Protein 4YIO (pdb70)

Nearest PDB structures (foldseek):
  4yio-assembly1_B  TM=9.994E-01  e=7.616E-36  Streptococcus thermophilus
  4yip-assembly2_C  TM=1.002E+00  e=1.877E-32  Streptococcus mutans
  6pro-assembly1_B  TM=9.774E-01  e=2.639E-27  Geobacillus stearothermophilus
  6bej-assembly1_A  TM=9.784E-01  e=2.098E-25  Xanthomonas citri
  4jyy-assembly1_A  TM=9.843E-01  e=1.105E-24  Clostridioides difficile 630

Sequence (403 aa):
AIILPDLPYAYDALEEPYIDAETMTLHHDKHHATYVANANAALLEKHPEIGEEDLEALLADVEKIPADIRQALINNGGGHLNHALFWELLSPEEKQEPTAEEVAAAINEAFGSFEAFQEVFTTSATTRFGSGWAWLVVNAEGKLEVVSTPNQDTPISDGKKKPILALDVWEHAYYLKYRNVRPNYIKAFFEIINWNKVAELYAEALEHAIILPDLPYAYDALEEPYIDAETMTLHHDKHHATYVANANAALEKHPEIGEDLEALLADVEKIPADIRQALINNGGGHLNHALFWELLSSPEKQEPTAEVAAAINEAFGSFEAFQEVFTTSATTTRFGSGWAWLVVNAEGKLEVVVSTPNQDTPISDGKKPILALDVWEHAYYLKKYRNVRPNYIKAFFEIINWNKVAELYAEALE

Foldseek 3Di:
DDDQDDQPDQLPLLPPLFHSVLSCCVRVPVLVVLRVLLVVLCVVPVVVPDPLLVCLQALVPPDPVCSVSCQQSVLSNVQVVVVSVFFASAFDDADVVVQVLCCVAQNGVVRVLVVQLVQLVPDPAWWKWFWWQAPVLHTDIHIDHRSHDCSNVRIFTLDMDGNHCSNPCVPQNPNVSSSSVSRNRTGPNVSSVVSSVVRVPD/DDDQDDQPDQLCLLPPLFHSVLSCCCRVPVLVVLRVLLVVLCVVPVVVPDPLLVCLLALVPDDPVCSVSCQQSVLSNVQVVLQSVFFASAFDDADDVVQVLCCVQQVHVVRVLVVQLVQLVPPPAWWKWFWWQAPVLHTDIHIDHRSHDCSNVRIFTLDMDGNHCSNPCVPQNPNSSSSSVSRVRTTPNVSSVVSSVVVND

Secondary structure (DSSP, 8-state):
----PPPSS-TTTTTTTS-HHHHHHIIIIIIHHHHHHHHHHHHT-GGG-S-HHHHHHSGGGS-GGGHHHHHHHHHHHHHHHHHHHTB-SS-----HHHHHHHHHHHSSHHHHHHHHHHHHHH--SSEEEEEEE-TTS-EEEEEEETT--GGGGT-EEEEEEE-SGGGTHHHHTT-HHHHHHHHHTSB-HHHHHHHHHHHH--/----PPPSS-TTTTTTTS-HHHHHHIIIIIIHHHHHHHHHHHHH-GGG-S-HHHHHHSGGGS-TTTHHHHHHHHHHHHHHHHHHHTB-SS-----HHHHHHHHHHHSSHHHHHHHHHHHHHH--SSEEEEEEE-TTS-EEEEEEETT--GGGGT-EEEEEEE-SGGGTHHHHTT-HHHHHHHHHHSB-HHHHHHHHHHHH-

Radius of gyration: 22.58 Å; Cα contacts (8 Å, |Δi|>4): 679; chains: 2; bounding box: 44×45×66 Å

Solvent-accessible surface area: 17482 Å² total; per-residue (Å²): 90,21,138,49,48,124,23,82,32,60,87,88,26,2,78,87,76,10,21,29,75,2,1,50,22,3,9,52,105,21,0,32,72,15,12,60,66,0,22,52,4,14,126,139,27,109,127,38,39,90,89,6,100,62,32,1,50,64,37,137,164,2,32,78,113,2,77,108,41,0,24,20,15,0,0,0,20,24,2,0,22,29,2,2,80,0,1,2,60,117,118,34,113,29,43,89,92,0,35,61,13,0,75,138,44,43,56,46,67,140,36,0,59,117,67,0,45,71,18,0,59,92,52,57,4,6,0,0,0,0,0,0,0,14,84,126,25,109,13,56,29,58,26,9,54,42,0,52,4,1,29,38,99,46,51,92,18,0,0,0,0,0,0,10,17,1,4,9,2,23,79,34,67,48,57,26,68,80,3,0,155,12,3,19,62,5,1,30,4,94,38,0,20,80,32,20,29,85,13,88,112,237,84,22,132,50,46,125,22,83,31,62,86,83,28,2,88,85,79,10,30,28,79,3,2,48,22,4,8,52,102,22,0,30,74,14,11,58,65,0,21,47,3,5,118,138,32,101,132,44,33,79,82,3,96,46,10,1,50,72,29,123,120,0,33,80,103,5,59,106,40,0,25,21,15,0,0,0,19,30,3,0,24,29,3,3,81,0,2,7,49,142,121,43,129,44,38,78,125,4,33,54,17,0,67,162,54,36,61,45,61,125,27,0,42,101,68,0,36,81,19,0,50,94,51,52,4,7,0,0,0,1,0,0,2,24,95,108,35,125,23,57,24,31,33,12,54,42,0,53,9,1,35,41,95,52,49,99,17,1,0,0,0,0,0,10,13,1,3,8,2,22,89,31,71,45,58,24,70,8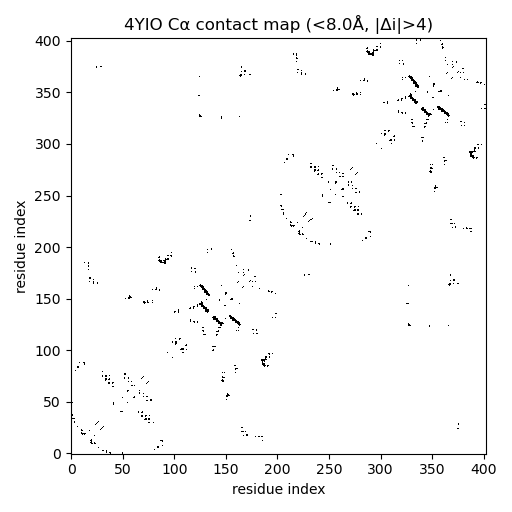1,2,0,139,10,2,15,69,6,2,29,6,99,36,0,25,99,13,29,61,106,10,94,186

InterPro domains:
  IPR001189 Manganese/iron superoxide dismutase [PIRSF000349] (9-219)
  IPR001189 Manganese/iron superoxide dismutase [PR01703] (25-36)
  IPR001189 Manganese/iron superoxide dismutase [PR01703] (46-59)
  IPR001189 Manganese/iron superoxide dismutase [PR01703] (91-104)
  IPR001189 Manganese/iron superoxide dismutase [PR01703] (143-151)
  IPR001189 Manganese/iron superoxide dismutase [PR01703] (180-192)
  IPR019831 Manganese/iron superoxide dismutase, N-terminal [PF00081] (24-108)
  IPR019832 Manganese/iron superoxide dismutase, C-terminal [PF02777] (114-214)
  IPR019833 Manganese/iron superoxide dismutase, binding site [PS00088] (182-189)
  IPR036314 Manganese/iron superoxide dismutase, C-terminal domain superfamily [G3DSA:3.55.40.20] (109-220)
  IPR036314 Manganese/iron superoxide dismutase, C-terminal domain superfamily [SSF54719] (110-219)
  IPR036324 Manganese/iron superoxide dismutase, N-terminal domain superfamily [G3DSA:1.10.287.990] (39-108)
  IPR036324 Manganese/iron superoxide dismutase, N-terminal domain superfamily [SSF46609] (17-109)

Organism: Streptococcus thermophilus (strain ATCC BAA-250 / LMG 18311) (NCBI:txid264199)

B-factor: mean 23.54, std 10.91, range [9.88, 88.5]

CATH classification: 1.10.287.990 (+1 more: 3.55.40.20)

Structure (mmCIF, N/CA/C/O backbone):
data_4YIO
#
_entry.id   4YIO
#
_cell.length_a   98.517
_cell.length_b   100.230
_cell.length_c   118.120
_cell.angle_alpha   90.00
_cell.angle_beta   90.00
_cell.angle_gamma   90.00
#
_symmetry.space_group_name_H-M   'C 2 2 21'
#
loop_
_entity.id
_entity.type
_entity.pdbx_description
1 polymer 'Superoxide dismutase'
2 non-polymer 'FE (III) ION'
3 non-polymer 'SULFATE ION'
4 non-polymer GLYCEROL
5 water water
#
loop_
_atom_site.group_PDB
_atom_site.id
_atom_site.type_symbol
_atom_site.label_atom_id
_atom_site.label_alt_id
_atom_site.label_comp_id
_atom_site.label_asym_id
_atom_site.label_entity_id
_atom_site.label_seq_id
_atom_site.pdbx_PDB_ins_code
_atom_site.Cartn_x
_atom_site.Cartn_y
_atom_site.Cartn_z
_atom_site.occupancy
_atom_site.B_iso_or_equiv
_atom_site.auth_seq_id
_atom_site.auth_comp_id
_atom_site.auth_asym_id
_atom_site.auth_atom_id
_atom_site.pdbx_PDB_model_num
ATOM 1 N N . ALA A 1 2 ? -4.493 30.205 -6.566 1.00 36.95 1 ALA A N 1
ATOM 2 C CA . ALA A 1 2 ? -5.176 30.146 -5.220 1.00 35.83 1 ALA A CA 1
ATOM 3 C C . ALA A 1 2 ? -6.577 29.637 -5.445 1.00 36.11 1 ALA A C 1
ATOM 4 O O . ALA A 1 2 ? -7.180 29.896 -6.477 1.00 35.14 1 ALA A O 1
ATOM 6 N N . ILE A 1 3 ? -7.088 28.967 -4.430 1.00 30.70 2 ILE A N 1
ATOM 7 C CA . ILE A 1 3 ? -8.476 28.453 -4.480 1.00 26.92 2 ILE A CA 1
ATOM 8 C C . ILE A 1 3 ? -9.301 29.676 -4.302 1.00 26.89 2 ILE A C 1
ATOM 9 O O . ILE A 1 3 ? -8.973 30.549 -3.440 1.00 28.14 2 ILE A O 1
ATOM 14 N N . ILE A 1 4 ? -10.349 29.780 -5.125 1.00 24.42 3 ILE A N 1
ATOM 15 C CA . ILE A 1 4 ? -11.261 30.870 -5.144 1.00 25.40 3 ILE A CA 1
ATOM 16 C C . ILE A 1 4 ? -12.664 30.396 -4.669 1.00 29.95 3 ILE A C 1
ATOM 17 O O . ILE A 1 4 ? -13.125 29.275 -5.053 1.00 28.43 3 ILE A O 1
ATOM 22 N N . LEU A 1 5 ? -13.314 31.249 -3.885 1.00 26.25 4 LEU A N 1
ATOM 23 C CA . LEU A 1 5 ? -14.657 30.925 -3.389 1.00 26.30 4 LEU A CA 1
ATOM 24 C C . LEU A 1 5 ? -15.631 31.112 -4.526 1.00 24.10 4 LEU A C 1
ATOM 25 O O . LEU A 1 5 ? -15.889 32.271 -4.959 1.00 26.42 4 LEU A O 1
ATOM 30 N N . PRO A 1 6 ? -16.233 30.025 -5.011 1.00 24.11 5 PRO A N 1
ATOM 31 C CA . PRO A 1 6 ? -17.162 30.221 -6.066 1.00 22.53 5 PRO A CA 1
ATOM 32 C C . PRO A 1 6 ? -18.459 30.879 -5.622 1.00 22.24 5 PRO A C 1
ATOM 33 O O . PRO A 1 6 ? -18.988 30.591 -4.539 1.00 22.02 5 PRO A O 1
ATOM 37 N N . ASP A 1 7 ? -19.044 31.758 -6.431 1.00 22.41 6 ASP A N 1
ATOM 38 C CA . ASP A 1 7 ? -20.362 32.255 -6.116 1.00 20.84 6 ASP A CA 1
ATOM 39 C C . ASP A 1 7 ? -21.422 31.142 -6.190 1.00 22.23 6 ASP A C 1
ATOM 40 O O . ASP A 1 7 ? -21.273 30.151 -6.923 1.00 23.82 6 ASP A O 1
ATOM 45 N N . LEU A 1 8 ? -22.471 31.309 -5.411 1.00 21.23 7 LEU A N 1
ATOM 46 C CA . LEU A 1 8 ? -23.667 30.418 -5.559 1.00 21.33 7 LEU A CA 1
ATOM 47 C C . LEU A 1 8 ? -24.179 30.592 -7.016 1.00 22.00 7 LEU A C 1
ATOM 48 O O . LEU A 1 8 ? -24.041 31.722 -7.608 1.00 25.08 7 LEU A O 1
ATOM 53 N N . PRO A 1 9 ? -24.794 29.559 -7.559 1.00 20.59 8 PRO A N 1
ATOM 54 C CA . PRO A 1 9 ? -25.353 29.600 -8.921 1.00 23.65 8 PRO A CA 1
ATOM 55 C C . PRO A 1 9 ? -26.715 30.300 -8.924 1.00 22.04 8 PRO A C 1
ATOM 56 O O . PRO A 1 9 ? -27.345 30.325 -9.989 1.00 25.98 8 PRO A O 1
ATOM 60 N N . TYR A 1 10 ? -27.215 30.882 -7.833 1.00 20.28 9 TYR A N 1
ATOM 61 C CA . TYR A 1 10 ? -28.567 31.275 -7.661 1.00 19.55 9 TYR A CA 1
ATOM 62 C C . TYR A 1 10 ? -28.512 32.306 -6.517 1.00 19.11 9 TYR A C 1
ATOM 63 O O . TYR A 1 10 ? -27.526 32.471 -5.780 1.00 20.07 9 TYR A O 1
ATOM 72 N N . ALA A 1 11 ? -29.613 33.028 -6.362 1.00 22.68 10 ALA A N 1
ATOM 73 C CA . ALA A 1 11 ? -29.737 33.979 -5.274 1.00 22.77 10 ALA A CA 1
ATOM 74 C C . ALA A 1 11 ? -29.720 33.270 -3.909 1.00 22.54 10 ALA A C 1
ATOM 75 O O . ALA A 1 11 ? -30.180 32.148 -3.831 1.00 22.06 10 ALA A O 1
ATOM 77 N N . TYR A 1 12 ? -29.325 34.012 -2.885 1.00 23.52 11 TYR A N 1
ATOM 78 C CA . TYR A 1 12 ? -29.288 33.474 -1.510 1.00 21.72 11 TYR A CA 1
ATOM 79 C C . TYR A 1 12 ? -30.638 32.943 -1.077 1.00 21.82 11 TYR A C 1
ATOM 80 O O . TYR A 1 12 ? -30.720 32.014 -0.284 1.00 19.44 11 TYR A O 1
ATOM 89 N N . ASP A 1 13 ? -31.791 33.500 -1.562 1.00 20.60 12 ASP A N 1
ATOM 90 C CA . ASP A 1 13 ? -33.075 33.080 -1.216 1.00 20.14 12 ASP A CA 1
ATOM 91 C C . ASP A 1 13 ? -33.748 32.165 -2.191 1.00 18.38 12 ASP A C 1
ATOM 92 O O . ASP A 1 13 ? -34.898 31.797 -2.036 1.00 20.77 12 ASP A O 1
ATOM 97 N N . ALA A 1 14 ? -32.984 31.629 -3.145 1.00 20.69 13 ALA A N 1
ATOM 98 C CA . ALA A 1 14 ? -33.559 30.822 -4.232 1.00 20.13 13 ALA A CA 1
ATOM 99 C C . ALA A 1 14 ? -34.060 29.446 -3.844 1.00 20.82 13 ALA A C 1
ATOM 100 O O . ALA A 1 14 ? -34.876 28.850 -4.554 1.00 22.83 13 ALA A O 1
ATOM 102 N N . LEU A 1 15 ? -33.598 28.921 -2.649 1.00 18.81 14 LEU A N 1
ATOM 103 C CA . LEU A 1 15 ? -34.009 27.652 -2.179 1.00 18.30 14 LEU A CA 1
ATOM 104 C C . LEU A 1 15 ? -35.036 27.682 -1.103 1.00 18.12 14 LEU A C 1
ATOM 105 O O . LEU A 1 15 ? -35.469 26.676 -0.515 1.00 17.80 14 LEU A O 1
ATOM 110 N N . GLU A 1 16 ? -35.536 28.887 -0.792 1.00 20.77 15 GLU A N 1
ATOM 111 C CA A GLU A 1 16 ? -36.678 28.958 0.101 0.50 19.59 15 GLU A CA 1
ATOM 112 C CA B GLU A 1 16 ? -36.655 28.951 0.128 0.50 20.06 15 GLU A CA 1
ATOM 113 C C . GLU A 1 16 ? -37.904 28.273 -0.517 1.00 20.20 15 GLU A C 1
ATOM 114 O O . GLU A 1 16 ? -38.091 28.379 -1.764 1.00 24.34 15 GLU A O 1
ATOM 125 N N . PRO A 1 17 ? -38.718 27.613 0.267 1.00 18.91 16 PRO A N 1
ATOM 126 C CA . PRO A 1 17 ? -38.680 27.665 1.729 1.00 20.24 16 PRO A CA 1
ATOM 127 C C . PRO A 1 17 ? -37.865 26.578 2.412 1.00 19.70 16 PRO A C 1
ATOM 128 O O . PRO A 1 17 ? -37.890 26.429 3.603 1.00 22.51 16 PRO A O 1
ATOM 132 N N . TYR A 1 18 ? -37.157 25.826 1.574 1.00 18.89 17 TYR A N 1
ATOM 133 C CA . TYR A 1 18 ? -36.546 24.533 2.037 1.00 17.84 17 TYR A CA 1
ATOM 134 C C . TYR A 1 18 ? -35.210 24.827 2.740 1.00 16.37 17 TYR A C 1
ATOM 135 O O . TYR A 1 18 ? -34.925 24.114 3.748 1.00 16.86 17 TYR A O 1
ATOM 144 N N . ILE A 1 19 ? -34.447 25.739 2.243 1.00 17.22 18 ILE A N 1
ATOM 145 C CA . ILE A 1 19 ? -33.302 26.269 3.011 1.00 17.48 18 ILE A CA 1
ATOM 146 C C . ILE A 1 19 ? -33.476 27.802 3.063 1.00 19.45 18 ILE A C 1
ATOM 147 O O . ILE A 1 19 ? -33.582 28.434 2.024 1.00 19.16 18 ILE A O 1
ATOM 152 N N . ASP A 1 20 ? -33.386 28.334 4.292 1.00 19.42 19 ASP A N 1
ATOM 153 C CA . ASP A 1 20 ? -33.447 29.815 4.457 1.00 18.28 19 ASP A CA 1
ATOM 154 C C . ASP A 1 20 ? -32.310 30.555 3.904 1.00 19.39 19 ASP A C 1
ATOM 155 O O . ASP A 1 20 ? -31.150 30.130 3.890 1.00 18.64 19 ASP A O 1
ATOM 160 N N . ALA A 1 21 ? -32.560 31.816 3.441 1.00 17.36 20 ALA A N 1
ATOM 161 C CA . ALA A 1 21 ? -31.533 32.688 3.008 1.00 18.87 20 ALA A CA 1
ATOM 162 C C . ALA A 1 21 ? -30.429 33.029 3.988 1.00 16.61 20 ALA A C 1
ATOM 163 O O . ALA A 1 21 ? -29.255 33.210 3.555 1.00 20.08 20 ALA A O 1
ATOM 165 N N . GLU A 1 22 ? -30.779 33.102 5.284 1.00 20.04 21 GLU A N 1
ATOM 166 C CA . GLU A 1 22 ? -29.801 33.468 6.269 1.00 19.83 21 GLU A CA 1
ATOM 167 C C . GLU A 1 22 ? -28.743 32.334 6.307 1.00 18.91 21 GLU A C 1
ATOM 168 O O . GLU A 1 22 ? -27.525 32.587 6.355 1.00 17.99 21 GLU A O 1
ATOM 174 N N . THR A 1 23 ? -29.248 31.111 6.324 1.00 19.74 22 THR A N 1
ATOM 175 C CA . THR A 1 23 ? -28.339 29.926 6.288 1.00 17.45 22 THR A CA 1
ATOM 176 C C . THR A 1 23 ? -27.573 29.871 5.006 1.00 17.05 22 THR A C 1
ATOM 177 O O . THR A 1 23 ? -26.335 29.706 5.035 1.00 15.85 22 THR A O 1
ATOM 181 N N . MET A 1 24 ? -28.177 30.093 3.826 1.00 15.64 23 MET A N 1
ATOM 182 C CA . MET A 1 24 ? -27.337 30.159 2.638 1.00 17.33 23 MET A CA 1
ATOM 183 C C . MET A 1 24 ? -26.199 31.168 2.697 1.00 15.68 23 MET A C 1
ATOM 184 O O . MET A 1 24 ? -25.055 30.984 2.221 1.00 18.37 23 MET A O 1
ATOM 189 N N . THR A 1 25 ? -26.551 32.292 3.291 1.00 17.63 24 THR A N 1
ATOM 190 C CA . THR A 1 25 ? -25.600 33.400 3.454 1.00 16.84 24 THR A CA 1
ATOM 191 C C . THR A 1 25 ? -24.421 33.053 4.362 1.00 15.09 24 THR A C 1
ATOM 192 O O . THR A 1 25 ? -23.211 33.224 3.997 1.00 18.23 24 THR A O 1
ATOM 196 N N . LEU A 1 26 ? -24.755 32.619 5.583 1.00 17.27 25 LEU A N 1
ATOM 197 C CA . LEU A 1 26 ? -23.674 32.168 6.494 1.00 17.92 25 LEU A CA 1
ATOM 198 C C . LEU A 1 26 ? -22.866 31.005 5.965 1.00 16.60 25 LEU A C 1
ATOM 199 O O . LEU A 1 26 ? -21.602 30.958 6.019 1.00 16.56 25 LEU A O 1
ATOM 204 N N . HIS A 1 27 ? -23.617 30.065 5.386 1.00 17.01 26 HIS A N 1
ATOM 205 C CA . HIS A 1 27 ? -23.017 28.834 4.932 1.00 17.27 26 HIS A CA 1
ATOM 206 C C . HIS A 1 27 ? -21.960 29.071 3.899 1.00 15.41 26 HIS A C 1
ATOM 207 O O . HIS A 1 27 ? -20.899 28.487 3.897 1.00 17.04 26 HIS A O 1
ATOM 214 N N . HIS A 1 28 ? -22.304 29.910 2.878 1.00 15.67 27 HIS A N 1
ATOM 215 C CA . HIS A 1 28 ? -21.410 30.281 1.819 1.00 15.01 27 HIS A CA 1
ATOM 216 C C . HIS A 1 28 ? -20.358 31.336 2.228 1.00 15.94 27 HIS A C 1
ATOM 217 O O . HIS A 1 28 ? -19.187 31.109 2.008 1.00 18.93 27 HIS A O 1
ATOM 224 N N . ASP A 1 29 ? -20.824 32.417 2.765 1.00 18.54 28 ASP A N 1
ATOM 225 C CA . ASP A 1 29 ? -20.010 33.560 2.914 1.00 17.45 28 ASP A CA 1
ATOM 226 C C . ASP A 1 29 ? -19.129 33.440 4.158 1.00 21.98 28 ASP A C 1
ATOM 227 O O . ASP A 1 29 ? -18.105 34.111 4.178 1.00 21.98 28 ASP A O 1
ATOM 232 N N . LYS A 1 30 ? -19.484 32.633 5.178 1.00 20.04 29 LYS A N 1
ATOM 233 C CA . LYS A 1 30 ? -18.610 32.464 6.339 1.00 21.46 29 LYS A CA 1
ATOM 234 C C . LYS A 1 30 ? -17.948 31.070 6.375 1.00 19.75 29 LYS A C 1
ATOM 235 O O . LYS A 1 30 ? -16.720 30.936 6.331 1.00 21.98 29 LYS A O 1
ATOM 241 N N . HIS A 1 31 ? -18.799 30.015 6.315 1.00 18.17 30 HIS A N 1
ATOM 242 C CA . HIS A 1 31 ? -18.248 28.670 6.523 1.00 17.74 30 HIS A CA 1
ATOM 243 C C . HIS A 1 31 ? -17.338 28.323 5.365 1.00 17.56 30 HIS A C 1
ATOM 244 O O . HIS A 1 31 ? -16.164 27.864 5.483 1.00 17.45 30 HIS A O 1
ATOM 251 N N . HIS A 1 32 ? -17.934 28.376 4.153 1.00 18.24 31 HIS A N 1
ATOM 252 C CA . HIS A 1 32 ? -17.179 28.005 2.962 1.00 18.16 31 HIS A CA 1
ATOM 253 C C . HIS A 1 32 ? -15.949 28.914 2.723 1.00 16.92 31 HIS A C 1
ATOM 254 O O . HIS A 1 32 ? -14.850 28.439 2.539 1.00 18.18 31 HIS A O 1
ATOM 261 N N . ALA A 1 33 ? -16.144 30.213 2.920 1.00 18.78 32 ALA A N 1
ATOM 262 C CA . ALA A 1 33 ? -15.005 31.155 2.840 1.00 20.37 32 ALA A CA 1
ATOM 263 C C . ALA A 1 33 ? -13.844 30.793 3.790 1.00 19.55 32 ALA A C 1
ATOM 264 O O . ALA A 1 33 ? -12.652 30.820 3.386 1.00 20.92 32 ALA A O 1
ATOM 266 N N . THR A 1 34 ? -14.180 30.321 4.993 1.00 20.33 33 THR A N 1
ATOM 267 C CA . THR A 1 34 ? -13.157 29.912 5.945 1.00 20.93 33 THR A CA 1
ATOM 268 C C . THR A 1 34 ? -12.395 28.760 5.429 1.00 22.97 33 THR A C 1
ATOM 269 O O . THR A 1 34 ? -11.134 28.682 5.485 1.00 21.91 33 THR A O 1
ATOM 273 N N . TYR A 1 35 ? -13.137 27.713 4.924 1.00 18.83 34 TYR A N 1
ATOM 274 C CA . TYR A 1 35 ? -12.456 26.611 4.357 1.00 20.35 34 TYR A CA 1
ATOM 275 C C . TYR A 1 35 ? -11.486 27.005 3.238 1.00 17.91 34 TYR A C 1
ATOM 276 O O . TYR A 1 35 ? -10.368 26.436 3.159 1.00 21.54 34 TYR A O 1
ATOM 285 N N . VAL A 1 36 ? -11.896 27.887 2.371 1.00 20.41 35 VAL A N 1
ATOM 286 C CA . VAL A 1 36 ? -11.084 28.328 1.270 1.00 20.58 35 VAL A CA 1
ATOM 287 C C . VAL A 1 36 ? -9.765 29.002 1.798 1.00 23.06 35 VAL A C 1
ATOM 288 O O . VAL A 1 36 ? -8.695 28.728 1.297 1.00 25.18 35 VAL A O 1
ATOM 292 N N . ALA A 1 37 ? -9.934 29.914 2.734 1.00 23.50 36 ALA A N 1
ATOM 293 C CA . ALA A 1 37 ? -8.743 30.606 3.394 1.00 22.58 36 ALA A CA 1
ATOM 294 C C . ALA A 1 37 ? -7.757 29.660 3.965 1.00 24.00 36 ALA A C 1
ATOM 295 O O . ALA A 1 37 ? -6.522 29.723 3.738 1.00 26.74 36 ALA A O 1
ATOM 297 N N . ASN A 1 38 ? -8.256 28.738 4.741 1.00 20.92 37 ASN A N 1
ATOM 298 C CA . ASN A 1 38 ? -7.431 27.739 5.362 1.00 25.23 37 ASN A CA 1
ATOM 299 C C . ASN A 1 38 ? -6.830 26.784 4.423 1.00 26.52 37 ASN A C 1
ATOM 300 O O . ASN A 1 38 ? -5.737 26.339 4.645 1.00 27.00 37 ASN A O 1
ATOM 305 N N . ALA A 1 39 ? -7.514 26.501 3.307 1.00 24.28 38 ALA A N 1
ATOM 306 C CA . ALA A 1 39 ? -6.949 25.657 2.309 1.00 24.55 38 ALA A CA 1
ATOM 307 C C . ALA A 1 39 ? -5.822 26.371 1.562 1.00 25.14 38 ALA A C 1
ATOM 308 O O . ALA A 1 39 ? -4.758 25.765 1.340 1.00 28.01 38 ALA A O 1
ATOM 310 N N . ASN A 1 40 ? -6.010 27.617 1.268 1.00 25.46 39 ASN A N 1
ATOM 311 C CA . ASN A 1 40 ? -4.978 28.418 0.680 1.00 26.49 39 ASN A CA 1
ATOM 312 C C . ASN A 1 40 ? -3.755 28.571 1.590 1.00 31.29 39 ASN A C 1
ATOM 313 O O . ASN A 1 40 ? -2.635 28.477 1.087 1.00 30.87 39 ASN A O 1
ATOM 318 N N . ALA A 1 41 ? -3.962 28.608 2.904 1.00 28.04 40 ALA A N 1
ATOM 319 C CA . ALA A 1 41 ? -2.784 28.748 3.824 1.00 28.31 40 ALA A CA 1
ATOM 320 C C . ALA A 1 41 ? -1.958 27.523 3.818 1.00 34.58 40 ALA A C 1
ATOM 321 O O . ALA A 1 41 ? -0.705 27.593 3.882 1.00 32.06 40 ALA A O 1
ATOM 323 N N . ALA A 1 42 ? -2.603 26.372 3.711 1.00 27.81 41 ALA A N 1
ATOM 324 C CA . ALA A 1 42 ? -1.896 25.131 3.666 1.00 28.77 41 ALA A CA 1
ATOM 325 C C . ALA A 1 42 ? -1.127 25.045 2.355 1.00 33.15 41 ALA A C 1
ATOM 326 O O . ALA A 1 42 ? 0.047 24.728 2.339 1.00 30.89 41 ALA A O 1
ATOM 328 N N . LEU A 1 43 ? -1.823 25.270 1.244 1.00 30.06 42 LEU A N 1
ATOM 329 C CA A LEU A 1 43 ? -1.231 25.070 -0.055 0.50 27.54 42 LEU A CA 1
ATOM 330 C CA B LEU A 1 43 ? -1.262 25.107 -0.086 0.50 31.29 42 LEU A CA 1
ATOM 331 C C . LEU A 1 43 ? -0.011 26.014 -0.248 1.00 33.78 42 LEU A C 1
ATOM 332 O O . LEU A 1 43 ? 0.956 25.658 -0.915 1.00 38.81 42 LEU A O 1
ATOM 341 N N . GLU A 1 44 ? -0.076 27.183 0.329 1.00 32.31 43 GLU A N 1
ATOM 342 C CA . GLU A 1 44 ? 1.040 28.149 0.158 1.00 38.00 43 GLU A CA 1
ATOM 343 C C . GLU A 1 44 ? 2.357 27.667 0.764 1.00 37.34 43 GLU A C 1
ATOM 344 O O . GLU A 1 44 ? 3.460 28.147 0.343 1.00 35.19 43 GLU A O 1
ATOM 350 N N . LYS A 1 45 ? 2.267 26.740 1.700 1.00 32.84 44 LYS A N 1
ATOM 351 C CA . LYS A 1 45 ? 3.462 26.133 2.297 1.00 36.00 44 LYS A CA 1
ATOM 352 C C . LYS A 1 45 ? 4.110 25.149 1.360 1.00 37.74 44 LYS A C 1
ATOM 353 O O . LYS A 1 45 ? 5.277 24.732 1.547 1.00 34.94 44 LYS A O 1
ATOM 359 N N . HIS A 1 46 ? 3.327 24.679 0.393 1.00 32.89 45 HIS A N 1
ATOM 360 C CA . HIS A 1 46 ? 3.770 23.646 -0.498 1.00 31.94 45 HIS A CA 1
ATOM 361 C C . HIS A 1 46 ? 3.358 23.966 -1.886 1.00 35.52 45 HIS A C 1
ATOM 362 O O . HIS A 1 46 ? 2.627 23.244 -2.528 1.00 34.86 45 HIS A O 1
ATOM 369 N N . PRO A 1 47 ? 3.885 25.036 -2.426 1.00 40.32 46 PRO A N 1
ATOM 370 C CA . PRO A 1 47 ? 3.610 25.334 -3.846 1.00 39.50 46 PRO A CA 1
ATOM 371 C C . PRO A 1 47 ? 3.910 24.169 -4.800 1.00 41.05 46 PRO A C 1
ATOM 372 O O . PRO A 1 47 ? 3.250 24.074 -5.864 1.00 43.03 46 PRO A O 1
ATOM 376 N N . GLU A 1 48 ? 4.801 23.252 -4.392 1.00 36.04 47 GLU A N 1
ATOM 377 C CA . GLU A 1 48 ? 5.271 22.185 -5.270 1.00 36.42 47 GLU A CA 1
ATOM 378 C C . GLU A 1 48 ? 4.153 21.222 -5.594 1.00 37.49 47 GLU A C 1
ATOM 379 O O . GLU A 1 48 ? 4.229 20.545 -6.639 1.00 31.05 47 GLU A O 1
ATOM 385 N N . ILE A 1 49 ? 3.129 21.194 -4.741 1.00 34.10 48 ILE A N 1
ATOM 386 C CA . ILE A 1 49 ? 2.048 20.227 -4.922 1.00 36.05 48 ILE A CA 1
ATOM 387 C C . ILE A 1 49 ? 0.912 20.702 -5.789 1.00 35.03 48 ILE A C 1
ATOM 388 O O . ILE A 1 49 ? 0.079 19.894 -6.203 1.00 33.00 48 ILE A O 1
ATOM 393 N N . GLY A 1 50 ? 0.842 21.973 -6.106 1.00 32.81 49 GLY A N 1
ATOM 394 C CA . GLY A 1 50 ? -0.185 22.430 -6.990 1.00 33.25 49 GLY A CA 1
ATOM 395 C C . GLY A 1 50 ? -1.532 22.616 -6.224 1.00 33.48 49 GLY A C 1
ATOM 396 O O . GLY A 1 50 ? -1.552 22.601 -4.989 1.00 28.17 49 GLY A O 1
ATOM 397 N N . GLU A 1 51 ? -2.600 22.850 -6.964 1.00 32.04 50 GLU A N 1
ATOM 398 C CA A GLU A 1 51 ? -3.872 23.211 -6.319 0.50 34.23 50 GLU A CA 1
ATOM 399 C CA B GLU A 1 51 ? -3.865 23.249 -6.353 0.50 32.22 50 GLU A CA 1
ATOM 400 C C . GLU A 1 51 ? -5.060 22.427 -6.862 1.00 33.01 50 GLU A C 1
ATOM 401 O O . GLU A 1 51 ? -6.173 22.894 -6.754 1.00 30.47 50 GLU A O 1
ATOM 412 N N . ASP A 1 52 ? -4.783 21.201 -7.329 1.00 27.64 51 ASP A N 1
ATOM 413 C CA . ASP A 1 52 ? -5.795 20.276 -7.825 1.00 29.63 51 ASP A CA 1
ATOM 414 C C . ASP A 1 52 ? -6.288 19.388 -6.674 1.00 22.29 51 ASP A C 1
ATOM 415 O O . ASP A 1 52 ? -5.820 18.265 -6.373 1.00 24.83 51 ASP A O 1
ATOM 420 N N . LEU A 1 53 ? -7.180 19.982 -5.905 1.00 27.77 52 LEU A N 1
ATOM 421 C CA . LEU A 1 53 ? -7.629 19.347 -4.678 1.00 25.66 52 LEU A CA 1
ATOM 422 C C . LEU A 1 53 ? -8.325 18.021 -4.859 1.00 22.46 52 LEU A C 1
ATOM 423 O O . LEU A 1 53 ? -8.154 17.120 -4.048 1.00 23.09 52 LEU A O 1
ATOM 428 N N . GLU A 1 54 ? -9.082 17.876 -5.955 1.00 24.51 53 GLU A N 1
ATOM 429 C CA . GLU A 1 54 ? -9.604 16.527 -6.249 1.00 26.33 53 GLU A CA 1
ATOM 430 C C . GLU A 1 54 ? -8.561 15.472 -6.369 1.00 25.30 53 GLU A C 1
ATOM 431 O O . GLU A 1 54 ? -8.678 14.395 -5.813 1.00 28.91 53 GLU A O 1
ATOM 437 N N . ALA A 1 55 ? -7.485 15.813 -7.076 1.00 22.19 54 ALA A N 1
ATOM 438 C CA . ALA A 1 55 ? -6.392 14.887 -7.237 1.00 24.90 54 ALA A CA 1
ATOM 439 C C . ALA A 1 55 ? -5.596 14.694 -5.970 1.00 19.77 54 ALA A C 1
ATOM 440 O O . ALA A 1 55 ? -5.297 13.588 -5.595 1.00 25.72 54 ALA A O 1
ATOM 442 N N . LEU A 1 56 ? -5.329 15.803 -5.247 1.00 23.39 55 LEU A N 1
ATOM 443 C CA . LEU A 1 56 ? -4.610 15.710 -3.959 1.00 23.12 55 LEU A CA 1
ATOM 444 C C . LEU A 1 56 ? -5.311 14.919 -2.908 1.00 24.11 55 LEU A C 1
ATOM 445 O O . LEU A 1 56 ? -4.725 14.122 -2.181 1.00 25.26 55 LEU A O 1
ATOM 450 N N . LEU A 1 57 ? -6.668 15.011 -2.877 1.00 21.56 56 LEU A N 1
ATOM 451 C CA . LEU A 1 57 ? -7.401 14.293 -1.843 1.00 21.67 56 LEU A CA 1
ATOM 452 C C . LEU A 1 57 ? -7.676 12.857 -2.164 1.00 22.04 56 LEU A C 1
ATOM 453 O O . LEU A 1 57 ? -8.023 12.097 -1.299 1.00 21.69 56 LEU A O 1
ATOM 458 N N . ALA A 1 58 ? -7.325 12.430 -3.397 1.00 23.96 57 ALA A N 1
ATOM 459 C CA . ALA A 1 58 ? -7.527 11.046 -3.715 1.00 23.21 57 ALA A CA 1
ATOM 460 C C . ALA A 1 58 ? -6.636 10.131 -2.989 1.00 27.32 57 ALA A C 1
ATOM 461 O O . ALA A 1 58 ? -7.051 9.057 -2.601 1.00 26.91 57 ALA A O 1
ATOM 463 N N . ASP A 1 59 ? -5.415 10.613 -2.676 1.00 29.36 58 ASP A N 1
ATOM 464 C CA . ASP A 1 59 ? -4.498 9.803 -1.838 1.00 30.48 58 ASP A CA 1
ATOM 465 C C . ASP A 1 59 ? -3.878 10.720 -0.788 1.00 26.98 58 ASP A C 1
ATOM 466 O O . ASP A 1 59 ? -2.922 11.453 -1.064 1.00 33.56 58 ASP A O 1
ATOM 471 N N . VAL A 1 60 ? -4.538 10.779 0.356 1.00 26.84 59 VAL A N 1
ATOM 472 C CA . VAL A 1 60 ? -4.197 11.742 1.392 1.00 26.87 59 VAL A CA 1
ATOM 473 C C . VAL A 1 60 ? -2.783 11.474 1.943 1.00 28.04 59 VAL A C 1
ATOM 474 O O . VAL A 1 60 ? -2.172 12.399 2.448 1.00 28.41 59 VAL A O 1
ATOM 478 N N . GLU A 1 61 ? -2.356 10.217 1.887 1.00 33.04 60 GLU A N 1
ATOM 479 C CA . GLU A 1 61 ? -1.005 9.899 2.451 1.00 34.60 60 GLU A CA 1
ATOM 480 C C . GLU A 1 61 ? 0.100 10.566 1.692 1.00 36.07 60 GLU A C 1
ATOM 481 O O . GLU A 1 61 ? 1.210 10.736 2.246 1.00 40.36 60 GLU A O 1
ATOM 487 N N . LYS A 1 62 ? -0.173 10.925 0.438 1.00 33.61 61 LYS A N 1
ATOM 488 C CA . LYS A 1 62 ? 0.749 11.587 -0.428 1.00 36.56 61 LYS A CA 1
ATOM 489 C C . LYS A 1 62 ? 0.775 13.074 -0.170 1.00 36.28 61 LYS A C 1
ATOM 490 O O . LYS A 1 62 ? 1.563 13.809 -0.772 1.00 36.13 61 LYS A O 1
ATOM 496 N N . ILE A 1 63 ? -0.133 13.568 0.678 1.00 34.77 62 ILE A N 1
ATOM 497 C CA . ILE A 1 63 ? -0.119 15.012 0.965 1.00 29.73 62 ILE A CA 1
ATOM 498 C C . ILE A 1 63 ? 1.023 15.163 2.011 1.00 28.31 62 ILE A C 1
AT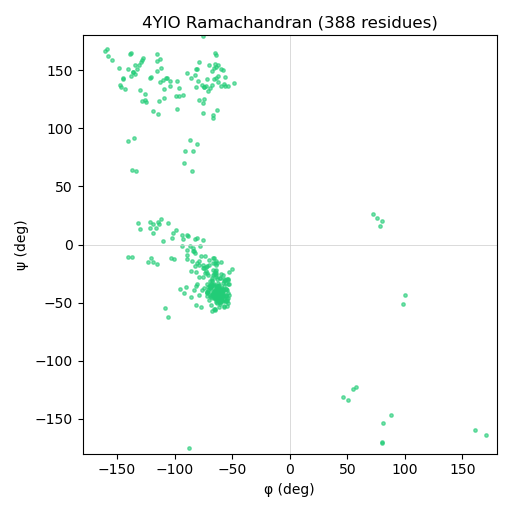OM 499 O O . ILE A 1 63 ? 1.107 14.348 2.928 1.00 31.55 62 ILE A O 1
ATOM 504 N N . PRO A 1 64 ? 1.801 16.236 1.887 1.00 29.86 63 PRO A N 1
ATOM 505 C CA . PRO A 1 64 ? 2.901 16.342 2.879 1.00 34.28 63 PRO A CA 1
ATOM 506 C C . PRO A 1 64 ? 2.397 16.390 4.321 1.00 36.83 63 PRO A C 1
ATOM 507 O O . PRO A 1 64 ? 1.410 17.074 4.635 1.00 33.11 63 PRO A O 1
ATOM 511 N N . ALA A 1 65 ? 3.049 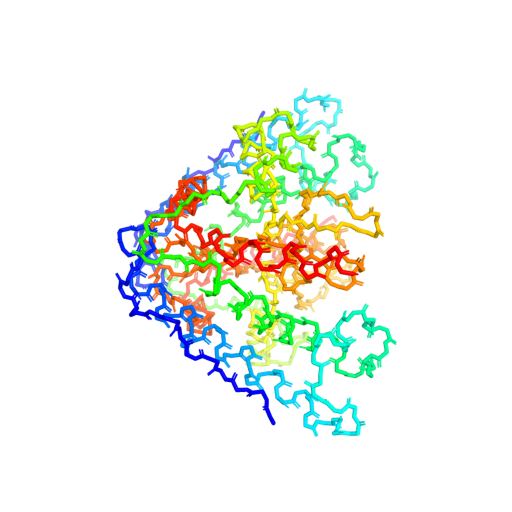15.647 5.199 1.00 34.07 64 ALA A N 1
ATOM 512 C CA . ALA A 1 65 ? 2.575 15.440 6.568 1.00 32.32 64 ALA A CA 1
ATOM 513 C C . ALA A 1 65 ? 2.270 16.731 7.345 1.00 32.56 64 ALA A C 1
ATOM 514 O O . ALA A 1 65 ? 1.362 16.756 8.128 1.00 38.20 64 ALA A O 1
ATOM 516 N N . ASP A 1 66 ? 3.018 17.816 7.102 1.00 33.65 65 ASP A N 1
ATOM 517 C CA . ASP A 1 66 ? 2.891 19.017 7.886 1.00 38.48 65 ASP A CA 1
ATOM 518 C C . ASP A 1 66 ? 1.641 19.846 7.507 1.00 38.61 65 ASP A C 1
ATOM 519 O O . ASP A 1 66 ? 1.234 20.789 8.205 1.00 36.75 65 ASP A O 1
ATOM 524 N N . ILE A 1 67 ? 1.002 19.463 6.420 1.00 31.04 66 ILE A N 1
ATOM 525 C CA . ILE A 1 67 ? -0.295 20.105 6.112 1.00 28.29 66 ILE A CA 1
ATOM 526 C C . ILE A 1 67 ? -1.420 19.125 5.809 1.00 26.76 66 ILE A C 1
ATOM 527 O O . ILE A 1 67 ? -2.527 19.563 5.372 1.00 28.75 66 ILE A O 1
ATOM 532 N N . ARG A 1 68 ? -1.226 17.873 6.108 1.00 28.32 67 ARG A N 1
ATOM 533 C CA . ARG A 1 68 ? -2.099 16.816 5.663 1.00 27.16 67 ARG A CA 1
ATOM 534 C C . ARG A 1 68 ? -3.499 16.928 6.251 1.00 32.51 67 ARG A C 1
ATOM 535 O O . ARG A 1 68 ? -4.512 16.960 5.480 1.00 24.48 67 ARG A O 1
ATOM 543 N N . GLN A 1 69 ? -3.598 16.970 7.594 1.00 32.19 68 GLN A N 1
ATOM 544 C CA . GLN A 1 69 ? -4.939 17.118 8.207 1.00 31.00 68 GLN A CA 1
ATOM 545 C C . GLN A 1 69 ? -5.565 18.486 7.815 1.00 26.74 68 GLN A C 1
ATOM 546 O O . GLN A 1 69 ? -6.797 18.561 7.552 1.00 24.80 68 GLN A O 1
ATOM 552 N N . ALA A 1 70 ? -4.806 19.563 7.739 1.00 26.82 69 ALA A N 1
ATOM 553 C CA . ALA A 1 70 ? -5.328 20.876 7.363 1.00 25.96 69 ALA A CA 1
ATOM 554 C C . ALA A 1 70 ? -5.938 20.867 5.954 1.00 27.24 69 ALA A C 1
ATOM 555 O O . ALA A 1 70 ? -7.013 21.473 5.697 1.00 24.19 69 ALA A O 1
ATOM 557 N N . LEU A 1 71 ? -5.268 20.170 5.060 1.00 24.96 70 LEU A N 1
ATOM 558 C CA . LEU A 1 71 ? -5.746 20.120 3.703 1.00 24.77 70 LEU A CA 1
ATOM 559 C C . LEU A 1 71 ? -6.954 19.170 3.612 1.00 23.25 70 LEU A C 1
ATOM 560 O O . LEU A 1 71 ? -7.886 19.466 2.862 1.00 22.83 70 LEU A O 1
ATOM 565 N N . ILE A 1 72 ? -6.935 18.060 4.312 1.00 20.36 71 ILE A N 1
ATOM 566 C CA . ILE A 1 72 ? -8.112 17.165 4.327 1.00 20.63 71 ILE A CA 1
ATOM 567 C C . ILE A 1 72 ? -9.298 17.978 4.809 1.00 21.23 71 ILE A C 1
ATOM 568 O O . ILE A 1 72 ? -10.436 17.956 4.222 1.00 19.26 71 ILE A O 1
ATOM 573 N N . ASN A 1 73 ? -9.133 18.615 5.974 1.00 18.77 72 ASN A N 1
ATOM 574 C CA . ASN A 1 73 ? -10.303 19.306 6.534 1.00 17.97 72 ASN A CA 1
ATOM 575 C C . ASN A 1 73 ? -10.721 20.512 5.712 1.00 19.77 72 ASN A C 1
ATOM 576 O O . ASN A 1 73 ? -11.943 20.656 5.462 1.00 19.53 72 ASN A O 1
ATOM 581 N N . ASN A 1 74 ? -9.831 21.375 5.228 1.00 19.94 73 ASN A N 1
ATOM 582 C CA . ASN A 1 74 ? -10.210 22.552 4.603 1.00 18.71 73 ASN A CA 1
ATOM 583 C C . ASN A 1 74 ? -10.344 22.373 3.095 1.00 18.81 73 ASN A C 1
ATOM 584 O O . ASN A 1 74 ? -11.191 23.029 2.429 1.00 18.19 73 ASN A O 1
ATOM 589 N N . GLY A 1 75 ? -9.433 21.656 2.475 1.00 17.95 74 GLY A N 1
ATOM 590 C CA . GLY A 1 75 ? -9.581 21.351 1.044 1.00 19.14 74 GLY A CA 1
ATOM 591 C C . GLY A 1 75 ? -10.868 20.499 0.816 1.00 19.47 74 GLY A C 1
ATOM 592 O O . GLY A 1 75 ? -11.610 20.794 -0.146 1.00 20.25 74 GLY A O 1
ATOM 593 N N . GLY A 1 76 ? -11.132 19.543 1.712 1.00 18.83 75 GLY A N 1
ATOM 594 C CA . GLY A 1 76 ? -12.335 18.716 1.708 1.00 19.36 75 GLY A CA 1
ATOM 595 C C . GLY A 1 76 ? -13.495 19.667 1.939 1.00 16.54 75 GLY A C 1
ATOM 596 O O . GLY A 1 76 ? -14.537 19.647 1.184 1.00 16.21 75 GLY A O 1
ATOM 597 N N . GLY A 1 77 ? -13.436 20.609 2.896 1.00 17.71 76 GLY A N 1
ATOM 598 C CA . GLY A 1 77 ? -14.568 21.526 3.105 1.00 18.54 76 GLY A CA 1
ATOM 599 C C . GLY A 1 77 ? -14.869 22.341 1.871 1.00 17.92 76 GLY A C 1
ATOM 600 O O . GLY A 1 77 ? -16.013 22.520 1.501 1.00 16.02 76 GLY A O 1
ATOM 601 N N . HIS A 1 78 ? -13.816 22.791 1.175 1.00 16.91 77 HIS A N 1
ATOM 602 C CA . HIS A 1 78 ? -14.040 23.442 -0.088 1.00 17.17 77 HIS A CA 1
ATOM 603 C C . HIS A 1 78 ? -14.715 22.622 -1.142 1.00 15.93 77 HIS A C 1
ATOM 604 O O . HIS A 1 78 ? -15.762 23.051 -1.692 1.00 15.28 77 HIS A O 1
ATOM 611 N N . LEU A 1 79 ? -14.148 21.441 -1.345 1.00 16.17 78 LEU A N 1
ATOM 612 C CA . LEU A 1 79 ? -14.671 20.583 -2.437 1.00 15.15 78 LEU A CA 1
ATOM 613 C C . LEU A 1 79 ? -16.140 20.281 -2.126 1.00 15.38 78 LEU A C 1
ATOM 614 O O . LEU A 1 79 ? -16.983 20.289 -3.047 1.00 16.70 78 LEU A O 1
ATOM 619 N N . ASN A 1 80 ? -16.392 19.890 -0.900 1.00 13.97 79 ASN A N 1
ATOM 620 C CA . ASN A 1 80 ? -17.751 19.364 -0.564 1.00 13.90 79 ASN A CA 1
ATOM 621 C C . ASN A 1 80 ? -18.773 20.486 -0.730 1.00 15.91 79 ASN A C 1
ATOM 622 O O . ASN A 1 80 ? -19.884 20.245 -1.231 1.00 14.21 79 ASN A O 1
ATOM 627 N N . HIS A 1 81 ? -18.465 21.693 -0.212 1.00 15.33 80 HIS A N 1
ATOM 628 C CA . HIS A 1 81 ? -19.424 22.799 -0.324 1.00 13.62 80 HIS A CA 1
ATOM 629 C C . HIS A 1 81 ? -19.603 23.317 -1.747 1.00 15.57 80 HIS A C 1
ATOM 630 O O . HIS A 1 81 ? -20.712 23.599 -2.195 1.00 15.33 80 HIS A O 1
ATOM 637 N N . ALA A 1 82 ? -18.493 23.363 -2.513 1.00 14.89 81 ALA A N 1
ATOM 638 C CA . ALA A 1 82 ? -18.561 23.765 -3.934 1.00 15.82 81 ALA A CA 1
ATOM 639 C C . ALA A 1 82 ? -19.535 22.797 -4.635 1.00 15.46 81 ALA A C 1
ATOM 640 O O . ALA A 1 82 ? -20.365 23.229 -5.466 1.00 17.23 81 ALA A O 1
ATOM 642 N N . LEU A 1 83 ? -19.358 21.497 -4.411 1.00 14.73 82 LEU A N 1
ATOM 643 C CA . LEU A 1 83 ? -20.294 20.560 -4.992 1.00 15.44 82 LEU A CA 1
ATOM 644 C C . LEU A 1 83 ? -21.754 20.715 -4.546 1.00 13.68 82 LEU A C 1
ATOM 645 O O . LEU A 1 83 ? -22.694 20.668 -5.362 1.00 14.27 82 LEU A O 1
ATOM 650 N N . PHE A 1 84 ? -21.943 20.884 -3.237 1.00 12.26 83 PHE A N 1
ATOM 651 C CA . PHE A 1 84 ? -23.220 21.085 -2.682 1.00 11.84 83 PHE A CA 1
ATOM 652 C C . PHE A 1 84 ? -24.026 22.197 -3.312 1.00 14.24 83 PHE A C 1
ATOM 653 O O . PHE A 1 84 ? -25.171 22.026 -3.698 1.00 13.66 83 PHE A O 1
ATOM 661 N N . TRP A 1 85 ? -23.334 23.291 -3.547 1.00 14.32 84 TRP A N 1
ATOM 662 C CA . TRP A 1 85 ? -24.142 24.423 -4.135 1.00 14.10 84 TRP A CA 1
ATOM 663 C C . TRP A 1 85 ? -24.654 24.127 -5.527 1.00 13.39 84 TRP A C 1
ATOM 664 O O . TRP A 1 85 ? -25.791 24.443 -5.838 1.00 15.62 84 TRP A O 1
ATOM 675 N N . GLU A 1 86 ? -23.843 23.378 -6.277 1.00 13.91 85 GLU A N 1
ATOM 676 C CA . GLU A 1 86 ? -24.205 23.010 -7.663 1.00 14.19 85 GLU A CA 1
ATOM 677 C C . GLU A 1 86 ? -25.295 21.956 -7.685 1.00 14.64 85 GLU A C 1
ATOM 678 O O . GLU A 1 86 ? -26.072 21.826 -8.705 1.00 14.85 85 GLU A O 1
ATOM 684 N N . LEU A 1 87 ? -25.399 21.173 -6.595 1.00 13.63 86 LEU A N 1
ATOM 685 C CA . LEU A 1 87 ? -26.391 20.149 -6.492 1.00 13.13 86 LEU A CA 1
ATOM 686 C C . LEU A 1 87 ? -27.776 20.563 -6.041 1.00 13.87 86 LEU A C 1
ATOM 687 O O . LEU A 1 87 ? -28.697 19.722 -5.911 1.00 14.08 86 LEU A O 1
ATOM 692 N N . LEU A 1 88 ? -27.910 21.830 -5.664 1.00 13.49 87 LEU A N 1
ATOM 693 C CA . LEU A 1 88 ? -29.165 22.419 -5.214 1.00 13.89 87 LEU A CA 1
ATOM 694 C C . LEU A 1 88 ? -29.829 23.172 -6.388 1.00 14.76 87 LEU A C 1
ATOM 695 O O . LEU A 1 88 ? -29.148 23.679 -7.250 1.00 18.55 87 LEU A O 1
ATOM 700 N N . SER A 1 89 ? -31.131 23.030 -6.431 1.00 15.41 88 SER A N 1
ATOM 701 C CA . SER A 1 89 ? -31.876 23.670 -7.537 1.00 17.04 88 SER A CA 1
ATOM 702 C C . SER A 1 89 ? -33.000 24.447 -6.972 1.00 18.98 88 SER A C 1
ATOM 703 O O . SER A 1 89 ? -33.875 23.914 -6.270 1.00 19.11 88 SER A O 1
ATOM 706 N N . PRO A 1 90 ? -33.130 25.711 -7.473 1.00 21.25 89 PRO A N 1
ATOM 707 C CA . PRO A 1 90 ? -34.338 26.546 -7.173 1.00 23.72 89 PRO A CA 1
ATOM 708 C C . PRO A 1 90 ? -35.648 25.943 -7.756 1.00 24.84 89 PRO A C 1
ATOM 709 O O . PRO A 1 90 ? -36.775 26.272 -7.371 1.00 30.13 89 PRO A O 1
ATOM 713 N N . GLU A 1 91 ? -35.520 25.045 -8.697 1.00 21.23 90 GLU A N 1
ATOM 714 C CA A GLU A 1 91 ? -36.650 24.413 -9.330 0.50 21.39 90 GLU A CA 1
ATOM 715 C CA B GLU A 1 91 ? -36.636 24.400 -9.362 0.50 22.40 90 GLU A CA 1
ATOM 716 C C . GLU A 1 91 ? -36.764 22.910 -9.079 1.00 21.40 90 GLU A C 1
ATOM 717 O O . GLU A 1 91 ? -35.763 22.128 -9.013 1.00 21.10 90 GLU A O 1
ATOM 728 N N . LYS A 1 92 ? -37.975 22.421 -8.927 1.00 17.97 91 LYS A N 1
ATOM 729 C CA . LYS A 1 92 ? -38.121 21.045 -8.761 1.00 18.75 91 LYS A CA 1
ATOM 730 C C . LYS A 1 92 ? -37.652 20.161 -9.925 1.00 19.24 91 LYS A C 1
ATOM 731 O O . LYS A 1 92 ? -38.004 20.507 -11.097 1.00 20.92 91 LYS A O 1
ATOM 737 N N . GLN A 1 93 ? -37.007 19.027 -9.622 1.00 18.74 92 GLN A N 1
ATOM 738 C CA . GLN A 1 93 ? -36.529 18.075 -10.636 1.00 16.57 92 GLN A CA 1
ATOM 739 C C . GLN A 1 93 ? -36.788 16.703 -10.231 1.00 19.53 92 GLN A C 1
ATOM 740 O O . GLN A 1 93 ? -36.961 16.447 -9.002 1.00 20.64 92 GLN A O 1
ATOM 746 N N . GLU A 1 94 ? -36.675 15.802 -11.221 1.00 19.63 93 GLU A N 1
ATOM 747 C CA . GLU A 1 94 ? -36.631 14.374 -10.970 1.00 19.37 93 GLU A CA 1
ATOM 748 C C . GLU A 1 94 ? -35.488 13.695 -11.588 1.00 17.59 93 GLU A C 1
ATOM 749 O O . GLU A 1 94 ? -34.941 14.295 -12.569 1.00 18.15 93 GLU A O 1
ATOM 755 N N . PRO A 1 95 ? -35.039 12.470 -11.184 1.00 18.43 94 PRO A N 1
ATOM 756 C CA . PRO A 1 95 ? -33.923 11.846 -11.823 1.00 18.02 94 PRO A CA 1
ATOM 757 C C . PRO A 1 95 ? -34.113 11.677 -13.310 1.00 17.31 94 PRO A C 1
ATOM 758 O O . PRO A 1 95 ? -35.257 11.384 -13.758 1.00 21.18 94 PRO A O 1
ATOM 762 N N . THR A 1 96 ? -33.094 11.976 -14.032 1.00 15.70 95 THR A N 1
ATOM 763 C CA . THR A 1 96 ? -33.079 11.729 -15.483 1.00 16.00 95 THR A CA 1
ATOM 764 C C . THR A 1 96 ? -33.142 10.198 -15.692 1.00 19.11 95 THR A C 1
ATOM 765 O O . THR A 1 96 ? -32.751 9.375 -14.805 1.00 18.94 95 THR A O 1
ATOM 769 N N . ALA A 1 97 ? -33.456 9.760 -16.934 1.00 16.86 96 ALA A N 1
ATOM 770 C CA . ALA A 1 97 ? -33.536 8.305 -17.192 1.00 19.07 96 ALA A CA 1
ATOM 771 C C . ALA A 1 97 ? -32.246 7.556 -16.880 1.00 18.16 96 ALA A C 1
ATOM 772 O O . ALA A 1 97 ? -32.316 6.454 -16.286 1.00 20.49 96 ALA A O 1
ATOM 774 N N . GLU A 1 98 ? -31.058 8.149 -17.191 1.00 17.26 97 GLU A N 1
ATOM 775 C CA A GLU A 1 98 ? -29.759 7.489 -17.068 0.50 17.92 97 GLU A CA 1
ATOM 776 C CA B GLU A 1 98 ? -29.860 7.410 -17.049 0.50 19.92 97 GLU A CA 1
ATOM 777 C C . GLU A 1 98 ? -29.550 7.200 -15.560 1.00 19.68 97 GLU A C 1
ATOM 778 O O . GLU A 1 98 ? -29.115 6.092 -15.160 1.00 18.68 97 GLU A O 1
ATOM 789 N N . VAL A 1 99 ? -29.820 8.205 -14.775 1.00 19.15 98 VAL A N 1
ATOM 790 C CA . VAL A 1 99 ? -29.624 8.083 -13.296 1.00 18.66 98 VAL A CA 1
ATOM 791 C C . VAL A 1 99 ? -30.633 7.225 -12.668 1.00 17.85 98 VAL A C 1
ATOM 792 O O . VAL A 1 99 ? -30.252 6.394 -11.791 1.00 17.97 98 VAL A O 1
ATOM 796 N N . ALA A 1 100 ? -31.904 7.304 -13.050 1.00 16.14 99 ALA A N 1
ATOM 797 C CA . ALA A 1 100 ? -32.985 6.470 -12.528 1.00 18.30 99 ALA A CA 1
ATOM 798 C C . ALA A 1 100 ? -32.604 5.006 -12.808 1.00 17.40 99 ALA A C 1
ATOM 799 O O . ALA A 1 100 ? -32.798 4.161 -11.948 1.00 18.04 99 ALA A O 1
ATOM 801 N N . ALA A 1 101 ? -32.055 4.730 -13.989 1.00 17.73 100 ALA A N 1
ATOM 802 C CA . ALA A 1 101 ? -31.689 3.346 -14.330 1.00 21.01 100 ALA A CA 1
ATOM 803 C C . ALA A 1 101 ? -30.548 2.843 -13.467 1.00 19.71 100 ALA A C 1
ATOM 804 O O . ALA A 1 101 ? -30.585 1.697 -12.971 1.00 19.31 100 ALA A O 1
ATOM 806 N N . ALA A 1 102 ? -29.544 3.677 -13.229 1.00 17.68 101 ALA A N 1
ATOM 807 C CA . ALA A 1 102 ? -28.465 3.361 -12.392 1.00 14.63 101 ALA A CA 1
ATOM 808 C C . ALA A 1 102 ? -28.905 3.128 -10.983 1.00 16.71 101 ALA A C 1
ATOM 809 O O . ALA A 1 102 ? -28.333 2.209 -10.273 1.00 17.12 101 ALA A O 1
ATOM 811 N N . ILE A 1 103 ? -29.830 3.944 -10.497 1.00 15.45 102 ILE A N 1
ATOM 812 C CA . ILE A 1 103 ? -30.374 3.757 -9.150 1.00 16.68 102 ILE A CA 1
ATOM 813 C C . ILE A 1 103 ? -31.059 2.409 -9.042 1.00 18.89 102 ILE A C 1
ATOM 814 O O . ILE A 1 103 ? -30.845 1.669 -8.051 1.00 18.2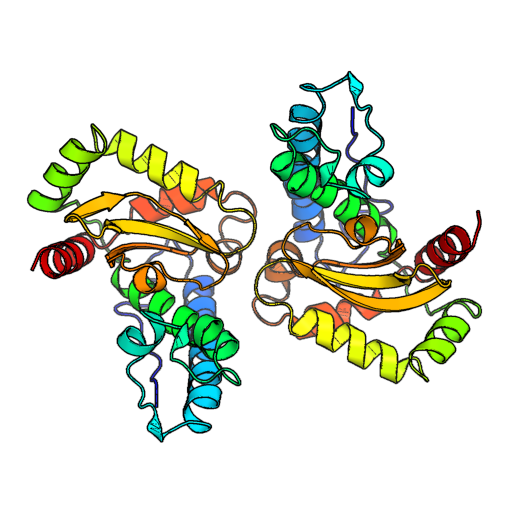9 102 ILE A O 1
ATOM 819 N N . ASN A 1 104 ? -31.837 2.041 -10.057 1.00 17.80 103 ASN A N 1
ATOM 820 C CA . ASN A 1 104 ? -32.587 0.801 -9.979 1.00 20.04 103 ASN A CA 1
ATOM 821 C C . ASN A 1 104 ? -31.607 -0.364 -10.026 1.00 18.58 103 ASN A C 1
ATOM 822 O O . ASN A 1 104 ? -31.892 -1.456 -9.385 1.00 22.01 103 ASN A O 1
ATOM 827 N N . GLU A 1 105 ? -30.537 -0.208 -10.763 1.00 18.87 104 GLU A N 1
ATOM 828 C CA . GLU A 1 105 ? -29.497 -1.261 -10.884 1.00 20.28 104 GLU A CA 1
ATOM 829 C C . GLU A 1 105 ? -28.825 -1.561 -9.573 1.00 22.47 104 GLU A C 1
ATOM 830 O O . GLU A 1 105 ? -28.437 -2.733 -9.275 1.00 22.66 104 GLU A O 1
ATOM 836 N N . ALA A 1 106 ? -28.635 -0.505 -8.745 1.00 19.53 105 ALA A N 1
ATOM 837 C CA . ALA A 1 106 ? -27.982 -0.643 -7.454 1.00 16.45 105 ALA A CA 1
ATOM 838 C C . ALA A 1 106 ? -28.910 -0.943 -6.325 1.00 17.06 105 ALA A C 1
ATOM 839 O O . ALA A 1 106 ? -28.428 -1.627 -5.311 1.00 19.54 105 ALA A O 1
ATOM 841 N N . PHE A 1 107 ? -30.118 -0.391 -6.305 1.00 15.11 106 PHE A N 1
ATOM 842 C CA . PHE A 1 107 ? -30.923 -0.384 -5.128 1.00 15.94 106 PHE A CA 1
ATOM 843 C C . PHE A 1 107 ? -32.284 -1.047 -5.374 1.00 17.34 106 PHE A C 1
ATOM 844 O O . PHE A 1 107 ? -33.058 -1.267 -4.415 1.00 20.80 106 PHE A O 1
ATOM 852 N N . GLY A 1 108 ? -32.655 -1.251 -6.643 1.00 17.41 107 GLY A N 1
ATOM 853 C CA . GLY A 1 108 ? -33.879 -1.887 -7.028 1.00 17.63 107 GLY A CA 1
ATOM 854 C C . GLY A 1 108 ? -34.948 -0.935 -7.438 1.00 20.32 107 GLY A C 1
ATOM 855 O O . GLY A 1 108 ? -35.734 -1.209 -8.369 1.00 21.25 107 GLY A O 1
ATOM 856 N N . SER A 1 109 ? -35.109 0.144 -6.676 1.00 17.42 108 SER A N 1
ATOM 857 C CA . SER A 1 109 ? -36.139 1.124 -6.954 1.00 18.13 108 SER A CA 1
ATOM 858 C C . SER A 1 109 ? -35.603 2.466 -6.333 1.00 17.68 108 SER A C 1
ATOM 859 O O . SER A 1 109 ? -34.702 2.494 -5.471 1.00 17.15 108 SER A O 1
ATOM 862 N N . PHE A 1 110 ? -36.169 3.546 -6.857 1.00 18.68 109 PHE A N 1
ATOM 863 C CA . PHE A 1 110 ? -35.932 4.883 -6.252 1.00 15.48 109 PHE A CA 1
ATOM 864 C C . PHE A 1 110 ? -36.370 4.934 -4.822 1.00 17.10 109 PHE A C 1
ATOM 865 O O . PHE A 1 110 ? -35.640 5.517 -3.985 1.00 18.07 109 PHE A O 1
ATOM 873 N N . GLU A 1 111 ? -37.508 4.281 -4.490 1.00 16.97 110 GLU A N 1
ATOM 874 C CA . GLU A 1 111 ? -37.949 4.293 -3.079 1.00 20.59 110 GLU A CA 1
ATOM 875 C C . GLU A 1 111 ? -36.966 3.676 -2.149 1.00 18.57 110 GLU A C 1
ATOM 876 O O . GLU A 1 111 ? -36.667 4.199 -1.079 1.00 17.70 110 GLU A O 1
ATOM 882 N N . ALA A 1 112 ? -36.347 2.571 -2.573 1.00 17.74 111 ALA A N 1
ATOM 883 C CA . ALA A 1 112 ? -35.325 1.914 -1.775 1.00 19.02 111 ALA A CA 1
ATOM 884 C C . ALA A 1 112 ? -34.117 2.802 -1.616 1.00 15.87 111 ALA A C 1
ATOM 885 O O . ALA A 1 112 ? -33.542 2.960 -0.509 1.00 15.47 111 ALA A O 1
ATOM 887 N N . PHE A 1 113 ? -33.661 3.415 -2.718 1.00 15.07 112 PHE A N 1
ATOM 888 C CA . PHE A 1 113 ? -32.514 4.386 -2.637 1.00 14.36 112 PHE A CA 1
ATOM 889 C C . PHE A 1 113 ? -32.867 5.445 -1.673 1.00 14.33 112 PHE A C 1
ATOM 890 O O . PHE A 1 113 ? -31.983 5.799 -0.849 1.00 15.84 112 PHE A O 1
ATOM 898 N N . GLN A 1 114 ? -34.051 6.026 -1.795 1.00 15.22 113 GLN A N 1
ATOM 899 C CA . GLN A 1 114 ? -34.389 7.197 -0.904 1.00 16.85 113 GLN A CA 1
ATOM 900 C C . GLN A 1 114 ? -34.376 6.770 0.540 1.00 16.52 113 GLN A C 1
ATOM 901 O O . GLN A 1 114 ? -33.829 7.453 1.437 1.00 16.90 113 GLN A O 1
ATOM 907 N N . GLU A 1 115 ? -34.854 5.549 0.860 1.00 16.32 114 GLU A N 1
ATOM 908 C CA . GLU A 1 115 ? -34.770 5.033 2.216 1.00 17.00 114 GLU A CA 1
ATOM 909 C C . GLU A 1 115 ? -33.342 4.907 2.730 1.00 16.21 114 GLU A C 1
ATOM 910 O O . GLU A 1 115 ? -33.010 5.328 3.858 1.00 16.68 114 GLU A O 1
ATOM 916 N N . VAL A 1 116 ? -32.477 4.336 1.901 1.00 16.07 115 VAL A N 1
ATOM 917 C CA . VAL A 1 116 ? -31.100 4.094 2.244 1.00 14.86 115 VAL A CA 1
ATOM 918 C C . VAL A 1 116 ? -30.348 5.430 2.469 1.00 14.68 115 VAL A C 1
ATOM 919 O O . VAL A 1 116 ? -29.598 5.624 3.433 1.00 14.81 115 VAL A O 1
ATOM 923 N N . PHE A 1 117 ? -30.507 6.343 1.493 1.00 14.21 116 PHE A N 1
ATOM 924 C CA . PHE A 1 117 ? -29.835 7.623 1.614 1.00 13.46 116 PHE A CA 1
ATOM 925 C C . PHE A 1 117 ? -30.390 8.399 2.826 1.00 13.68 116 PHE A C 1
ATOM 926 O O . PHE A 1 117 ? -29.580 8.965 3.578 1.00 15.68 116 PHE A O 1
ATOM 934 N N . THR A 1 118 ? -31.691 8.391 3.007 1.00 14.86 117 THR A N 1
ATOM 935 C CA . THR A 1 118 ? -32.298 9.058 4.204 1.00 14.91 117 THR A CA 1
ATOM 936 C C . THR A 1 118 ? -31.685 8.454 5.472 1.00 15.55 117 THR A C 1
ATOM 937 O O . THR A 1 118 ? -31.339 9.174 6.441 1.00 15.50 117 THR A O 1
ATOM 941 N N . THR A 1 119 ? -31.608 7.127 5.534 1.00 16.99 118 THR A N 1
ATOM 942 C CA . THR A 1 119 ? -31.025 6.519 6.718 1.00 15.77 118 THR A CA 1
ATOM 943 C C . THR A 1 119 ? -29.576 6.883 6.980 1.00 16.45 118 THR A C 1
ATOM 944 O O . THR A 1 119 ? -29.184 7.215 8.089 1.00 15.65 118 THR A O 1
ATOM 948 N N . SER A 1 120 ? -28.765 6.899 5.913 1.00 14.38 119 SER A N 1
ATOM 949 C CA . SER A 1 120 ? -27.406 7.305 5.983 1.00 14.76 119 SER A CA 1
ATOM 950 C C . SER A 1 120 ? -27.284 8.733 6.580 1.00 14.82 119 SER A C 1
ATOM 951 O O . SER A 1 120 ? -26.451 9.015 7.453 1.00 15.24 119 SER A O 1
ATOM 954 N N . ALA A 1 121 ? -28.101 9.639 6.047 1.00 14.77 120 ALA A N 1
ATOM 955 C CA . ALA A 1 121 ? -28.073 11.040 6.498 1.00 13.79 120 ALA A CA 1
ATOM 956 C C . ALA A 1 121 ? -28.546 11.180 7.884 1.00 16.92 120 ALA A C 1
ATOM 957 O O . ALA A 1 121 ? -28.164 12.097 8.601 1.00 17.28 120 ALA A O 1
ATOM 959 N N . THR A 1 122 ? -29.463 10.333 8.296 1.00 14.00 121 THR A N 1
ATOM 960 C CA . THR A 1 122 ? -30.076 10.467 9.613 1.00 15.75 121 THR A CA 1
ATOM 961 C C . THR A 1 122 ? -29.196 9.882 10.713 1.00 16.93 121 THR A C 1
ATOM 962 O O . THR A 1 122 ? -29.099 10.465 11.825 1.00 18.64 121 THR A O 1
ATOM 966 N N . THR A 1 123 ? -28.487 8.767 10.413 1.00 17.01 122 THR A N 1
ATOM 967 C CA . THR A 1 123 ? -27.691 8.120 11.403 1.00 16.60 122 THR A CA 1
ATOM 968 C C . THR A 1 123 ? -26.289 8.596 11.529 1.00 16.94 122 THR A C 1
ATOM 969 O O . THR A 1 123 ? -25.592 8.229 12.515 1.00 20.75 122 THR A O 1
ATOM 973 N N . ARG A 1 124 ? -25.791 9.505 10.690 1.00 15.36 123 ARG A N 1
ATOM 974 C CA . ARG A 1 124 ? -24.480 10.088 10.860 1.00 14.80 123 ARG A CA 1
ATOM 975 C C . ARG A 1 124 ? -24.425 10.883 12.154 1.00 18.10 123 ARG A C 1
ATOM 976 O O . ARG A 1 124 ? -25.232 11.845 12.390 1.00 17.42 123 ARG A O 1
ATOM 984 N N . PHE A 1 125 ? -23.585 10.420 13.056 1.00 15.94 124 PHE A N 1
ATOM 985 C CA . PHE A 1 125 ? -23.502 10.953 14.395 1.00 15.82 124 PHE A CA 1
ATOM 986 C C . PHE A 1 125 ? -22.412 11.949 14.448 1.00 17.11 124 PHE A C 1
ATOM 987 O O . PHE A 1 125 ? -21.288 11.726 14.049 1.00 16.04 124 PHE A O 1
ATOM 995 N N . GLY A 1 126 ? -22.733 13.136 14.949 1.00 14.21 125 GLY A N 1
ATOM 996 C CA . GLY A 1 126 ? -21.833 14.255 14.857 1.00 15.80 125 GLY A CA 1
ATOM 997 C C . GLY A 1 126 ? -21.879 14.950 13.510 1.00 14.10 125 GLY A C 1
ATOM 998 O O . GLY A 1 126 ? -22.930 14.861 12.850 1.00 16.34 125 GLY A O 1
ATOM 999 N N . SER A 1 127 ? -20.795 15.600 13.120 1.00 12.55 126 SER A N 1
ATOM 1000 C CA . SER A 1 127 ? -20.780 16.298 11.853 1.00 12.73 126 SER A CA 1
ATOM 1001 C C . SER A 1 127 ? -20.425 15.472 10.681 1.00 13.96 126 SER A C 1
ATOM 1002 O O . SER A 1 127 ? -19.618 14.507 10.828 1.00 14.10 126 SER A O 1
ATOM 1005 N N . GLY A 1 128 ? -21.023 15.684 9.504 1.00 12.73 127 GLY A N 1
ATOM 1006 C CA . GLY A 1 128 ? -20.612 14.932 8.351 1.00 11.81 127 GLY A CA 1
ATOM 1007 C C . GLY A 1 128 ? -21.547 15.132 7.157 1.00 12.97 127 GLY A C 1
ATOM 1008 O O . GLY A 1 128 ? -22.275 16.105 7.131 1.00 12.94 127 GLY A O 1
ATOM 1009 N N . TRP A 1 129 ? -21.420 14.214 6.186 1.00 12.90 128 TRP A N 1
ATOM 1010 C CA . TRP A 1 129 ? -22.055 14.293 4.889 1.00 13.47 128 TRP A CA 1
ATOM 1011 C C . TRP A 1 129 ? -22.666 12.938 4.540 1.00 13.12 128 TRP A C 1
ATOM 1012 O O . TRP A 1 129 ? -22.051 11.888 4.911 1.00 14.75 128 TRP A O 1
ATOM 1023 N N . ALA A 1 130 ? -23.804 12.861 3.812 1.00 13.10 129 ALA A N 1
ATOM 1024 C CA . ALA A 1 130 ? -24.334 11.656 3.191 1.00 12.71 129 ALA A CA 1
ATOM 1025 C C . ALA A 1 130 ? -24.173 11.811 1.689 1.00 12.98 129 ALA A C 1
ATOM 1026 O O . ALA A 1 130 ? -24.264 12.942 1.119 1.00 15.11 129 ALA A O 1
ATOM 1028 N N . TRP A 1 131 ? -23.830 10.709 1.036 1.00 12.65 130 TRP A N 1
ATOM 1029 C CA . TRP A 1 131 ? -23.379 10.703 -0.393 1.00 12.39 130 TRP A CA 1
ATOM 1030 C C . TRP A 1 131 ? -24.029 9.568 -1.185 1.00 14.57 130 TRP A C 1
ATOM 1031 O O . TRP A 1 131 ? -24.285 8.478 -0.647 1.00 13.87 130 TRP A O 1
ATOM 1042 N N . LEU A 1 132 ? -24.230 9.835 -2.457 1.00 12.86 131 LEU A N 1
ATOM 1043 C CA . LEU A 1 132 ? -24.381 8.829 -3.482 1.00 13.53 131 LEU A CA 1
ATOM 1044 C C . LEU A 1 132 ? -23.206 8.950 -4.362 1.00 13.25 131 LEU A C 1
ATOM 1045 O O . LEU A 1 132 ? -22.839 10.011 -4.780 1.00 13.39 131 LEU A O 1
ATOM 1050 N N . VAL A 1 133 ? -22.462 7.856 -4.531 1.00 12.16 132 VAL A N 1
ATOM 1051 C CA . VAL A 1 133 ? -21.221 7.821 -5.242 1.00 12.68 132 VAL A CA 1
ATOM 1052 C C . VAL A 1 133 ? -21.135 6.707 -6.305 1.00 12.84 132 VAL A C 1
ATOM 1053 O O . VAL A 1 133 ? -21.888 5.734 -6.223 1.00 15.74 132 VAL A O 1
ATOM 1057 N N . VAL A 1 134 ? -20.246 6.902 -7.287 1.00 15.52 133 VAL A N 1
ATOM 1058 C CA . VAL A 1 134 ? -19.877 5.838 -8.236 1.00 15.93 133 VAL A CA 1
ATOM 1059 C C . VAL A 1 134 ? -18.552 5.212 -7.755 1.00 14.87 133 VAL A C 1
ATOM 1060 O O . VAL A 1 134 ? -17.578 5.959 -7.534 1.00 16.84 133 VAL A O 1
ATOM 1064 N N . ASN A 1 135 ? -18.562 3.893 -7.640 1.00 18.13 134 ASN A N 1
ATOM 1065 C CA . ASN A 1 135 ? -17.339 3.182 -7.266 1.00 19.10 134 ASN A CA 1
ATOM 1066 C C . ASN A 1 135 ? -16.501 2.854 -8.475 1.00 22.27 134 ASN A C 1
ATOM 1067 O O . ASN A 1 135 ? -16.774 3.257 -9.594 1.00 21.21 134 ASN A O 1
ATOM 1072 N N . ALA A 1 136 ? -15.433 2.126 -8.206 1.00 22.33 135 ALA A N 1
ATOM 1073 C CA . ALA A 1 136 ? -14.394 1.978 -9.200 1.00 25.65 135 ALA A CA 1
ATOM 1074 C C . ALA A 1 136 ? -14.855 1.069 -10.308 1.00 28.28 135 ALA A C 1
ATOM 1075 O O . ALA A 1 136 ? -14.253 1.081 -11.401 1.00 27.90 135 ALA A O 1
ATOM 1077 N N . GLU A 1 137 ? -15.870 0.274 -10.023 1.00 22.20 136 GLU A N 1
ATOM 1078 C CA . GLU A 1 137 ? -16.586 -0.564 -11.008 1.00 28.80 136 GLU A CA 1
ATOM 1079 C C . GLU A 1 137 ? -17.738 0.042 -11.733 1.00 27.28 136 GLU A C 1
ATOM 1080 O O . GLU A 1 137 ? -18.513 -0.644 -12.386 1.00 25.68 136 GLU A O 1
ATOM 1086 N N . GLY A 1 138 ? -17.934 1.366 -11.538 1.00 21.24 137 GLY A N 1
ATOM 1087 C CA . GLY A 1 138 ? -18.991 2.100 -12.185 1.00 24.19 137 GLY A CA 1
ATOM 1088 C C . GLY A 1 138 ? -20.366 1.916 -11.548 1.00 21.78 137 GLY A C 1
ATOM 1089 O O . GLY A 1 138 ? -21.381 2.146 -12.224 1.00 25.67 137 GLY A O 1
ATOM 1090 N N . LYS A 1 139 ? -20.418 1.396 -10.312 1.00 21.35 138 LYS A N 1
ATOM 1091 C CA . LYS A 1 139 ? -21.752 1.023 -9.705 1.00 19.44 138 LYS A CA 1
ATOM 1092 C C . LYS A 1 139 ? -22.002 2.028 -8.528 1.00 17.60 138 LYS A C 1
ATOM 1093 O O . LYS A 1 139 ? -21.081 2.534 -7.978 1.00 19.70 138 LYS A O 1
ATOM 1099 N N . LEU A 1 140 ? -23.254 2.254 -8.277 1.00 18.16 139 LEU A N 1
ATOM 1100 C CA . LEU A 1 140 ? -23.659 3.251 -7.208 1.00 15.59 139 LEU A CA 1
ATOM 1101 C C . LEU A 1 140 ? -23.617 2.646 -5.804 1.00 17.77 139 LEU A C 1
ATOM 1102 O O . LEU A 1 140 ? -24.058 1.477 -5.562 1.00 17.93 139 LEU A O 1
ATOM 1107 N N . GLU A 1 141 ? -23.250 3.507 -4.848 1.00 15.78 140 GLU A N 1
ATOM 1108 C CA . GLU A 1 141 ? -23.240 3.194 -3.424 1.00 15.83 140 GLU A CA 1
ATOM 1109 C C . GLU A 1 141 ? -23.749 4.428 -2.652 1.00 16.60 140 GLU A C 1
ATOM 1110 O O . GLU A 1 141 ? -23.362 5.577 -3.024 1.00 14.55 140 GLU A O 1
ATOM 1116 N N . VAL A 1 142 ? -24.351 4.185 -1.514 1.00 14.39 141 VAL A N 1
ATOM 1117 C CA . VAL A 1 142 ? -24.593 5.248 -0.535 1.00 13.54 141 VAL A CA 1
ATOM 1118 C C . VAL A 1 142 ? -23.619 5.099 0.573 1.00 16.87 141 VAL A C 1
ATOM 1119 O O . VAL A 1 142 ? -23.399 3.957 1.071 1.00 15.80 141 VAL A O 1
ATOM 1123 N N . VAL A 1 143 ? -23.020 6.195 1.041 1.00 14.34 142 VAL A N 1
ATOM 1124 C CA . VAL A 1 143 ? -22.066 6.177 2.149 1.00 15.62 142 VAL A CA 1
ATOM 1125 C C . VAL A 1 143 ? -22.199 7.495 2.885 1.00 18.15 142 VAL A C 1
ATOM 1126 O O . VAL A 1 143 ? -22.569 8.542 2.258 1.00 16.04 142 VAL A O 1
ATOM 1130 N N . SER A 1 144 ? -21.897 7.504 4.198 1.00 17.12 143 SER A N 1
ATOM 1131 C CA . SER A 1 144 ? -21.687 8.773 4.858 1.00 16.39 143 SER A CA 1
ATOM 1132 C C . SER A 1 144 ? -20.251 8.956 5.292 1.00 16.28 143 SER A C 1
ATOM 1133 O O . SER A 1 144 ? -19.504 7.964 5.471 1.00 16.53 143 SER A O 1
ATOM 1136 N N . THR A 1 145 ? -19.817 10.173 5.518 1.00 15.33 144 THR A N 1
ATOM 1137 C CA . THR A 1 145 ? -18.498 10.427 6.014 1.00 15.98 144 THR A CA 1
ATOM 1138 C C . THR A 1 145 ? -18.469 11.460 7.150 1.00 15.31 144 THR A C 1
ATOM 1139 O O . THR A 1 145 ? -19.439 12.245 7.289 1.00 14.19 144 THR A O 1
ATOM 1143 N N . PRO A 1 146 ? -17.450 11.416 8.032 1.00 13.97 145 PRO A N 1
ATOM 1144 C CA . PRO A 1 146 ? -17.358 12.397 9.065 1.00 14.03 145 PRO A CA 1
ATOM 1145 C C . PRO A 1 146 ? -16.776 13.708 8.677 1.00 14.65 145 PRO A C 1
ATOM 1146 O O . PRO A 1 146 ? -15.889 13.754 7.808 1.00 15.05 145 PRO A O 1
ATOM 1150 N N . ASN A 1 147 ? -17.156 14.811 9.334 1.00 12.67 146 ASN A N 1
ATOM 1151 C CA . ASN A 1 147 ? -16.507 16.114 9.249 1.00 13.67 146 ASN A CA 1
ATOM 1152 C C . ASN A 1 147 ? -16.446 16.539 7.809 1.00 13.57 146 ASN A C 1
ATOM 1153 O O . ASN A 1 147 ? -17.537 16.643 7.196 1.00 14.77 146 ASN A O 1
ATOM 1158 N N . GLN A 1 148 ? -15.301 16.846 7.261 1.00 13.59 147 GLN A N 1
ATOM 1159 C CA . GLN A 1 148 ? -15.158 17.132 5.820 1.00 12.80 147 GLN A CA 1
ATOM 1160 C C . GLN A 1 148 ? -14.490 16.020 5.031 1.00 12.98 147 GLN A C 1
ATOM 1161 O O . GLN A 1 148 ? -14.085 16.312 3.859 1.00 15.37 147 GLN A O 1
ATOM 1167 N N . ASP A 1 149 ? -14.420 14.798 5.518 1.00 13.70 148 ASP A N 1
ATOM 1168 C CA . ASP A 1 149 ? -13.869 13.723 4.755 1.00 13.96 148 ASP A CA 1
ATOM 1169 C C . ASP A 1 149 ? -14.762 13.558 3.502 1.00 17.05 148 ASP A C 1
ATOM 1170 O O . ASP A 1 149 ? -16.015 13.671 3.545 1.00 15.94 148 ASP A O 1
ATOM 1175 N N . THR A 1 150 ? -14.141 13.216 2.406 1.00 14.69 149 THR A N 1
ATOM 1176 C CA . THR A 1 150 ? -14.821 13.002 1.148 1.00 14.90 149 THR A CA 1
ATOM 1177 C C . THR A 1 150 ? -14.605 11.626 0.638 1.00 16.32 149 THR A C 1
ATOM 1178 O O . THR A 1 150 ? -13.452 11.105 0.779 1.00 15.49 149 THR A O 1
ATOM 1182 N N . PRO A 1 151 ? -15.576 10.992 0.006 1.00 15.47 150 PRO A N 1
ATOM 1183 C CA . PRO A 1 151 ? -15.359 9.699 -0.625 1.00 15.48 150 PRO A CA 1
ATOM 1184 C C . PRO A 1 151 ? -14.370 9.709 -1.771 1.00 15.30 150 PRO A C 1
ATOM 1185 O O . PRO A 1 151 ? -13.892 8.607 -2.141 1.00 18.63 150 PRO A O 1
ATOM 1189 N N . ILE A 1 152 ? -13.983 10.843 -2.308 1.00 14.88 151 ILE A N 1
ATOM 1190 C CA . ILE A 1 152 ? -12.874 10.927 -3.283 1.00 17.01 151 ILE A CA 1
ATOM 1191 C C . ILE A 1 152 ? -11.634 10.257 -2.678 1.00 19.06 151 ILE A C 1
ATOM 1192 O O . ILE A 1 152 ? -10.855 9.647 -3.417 1.00 18.26 151 ILE A O 1
ATOM 1197 N N . SER A 1 153 ? -11.477 10.380 -1.372 1.00 16.60 152 SER A N 1
ATOM 1198 C CA . SER A 1 153 ? -10.220 9.840 -0.712 1.00 17.78 152 SER A CA 1
ATOM 1199 C C . SER A 1 153 ? -10.271 8.319 -0.648 1.00 20.16 152 SER A C 1
ATOM 1200 O O . SER A 1 153 ? -9.215 7.677 -0.282 1.00 21.03 152 SER A O 1
ATOM 1203 N N . ASP A 1 154 ? -11.403 7.698 -0.952 1.00 18.03 153 ASP A N 1
ATOM 1204 C CA . ASP A 1 154 ? -11.615 6.268 -0.964 1.00 20.99 153 ASP A CA 1
ATOM 1205 C C . ASP A 1 154 ? -11.873 5.733 -2.391 1.00 18.08 153 ASP A C 1
ATOM 1206 O O . ASP A 1 154 ? -12.433 4.624 -2.542 1.00 21.22 153 ASP A O 1
ATOM 1211 N N . GLY A 1 155 ? -11.520 6.514 -3.362 1.00 19.22 154 GLY A N 1
ATOM 1212 C CA . GLY A 1 155 ? -11.634 6.148 -4.731 1.00 21.15 154 GLY A CA 1
ATOM 1213 C C . GLY A 1 155 ? -12.990 6.168 -5.366 1.00 23.59 154 GLY A C 1
ATOM 1214 O O . GLY A 1 155 ? -13.244 5.468 -6.330 1.00 24.69 154 GLY A O 1
ATOM 1215 N N . LYS A 1 156 ? -13.906 6.953 -4.769 1.00 18.29 155 LYS A N 1
ATOM 1216 C CA A LYS A 1 156 ? -15.284 6.954 -5.166 0.50 17.47 155 LYS A CA 1
ATOM 1217 C CA B LYS A 1 156 ? -15.270 6.931 -5.201 0.50 17.87 155 LYS A CA 1
ATOM 1218 C C . LYS A 1 156 ? -15.531 8.314 -5.801 1.00 17.62 155 LYS A C 1
ATOM 1219 O O . LYS A 1 156 ? -14.783 9.302 -5.479 1.00 22.26 155 LYS A O 1
ATOM 1230 N N . LYS A 1 157 ? -16.533 8.430 -6.650 1.00 16.09 156 LYS A N 1
ATOM 1231 C CA . LYS A 1 157 ? -16.784 9.735 -7.316 1.00 14.84 156 LYS A CA 1
ATOM 1232 C C . LYS A 1 157 ? -18.233 10.183 -6.880 1.00 14.74 156 LYS A C 1
ATOM 1233 O O . LYS A 1 157 ? -19.214 9.537 -7.208 1.00 14.63 156 LYS A O 1
ATOM 1239 N N . PRO A 1 158 ? -18.352 11.290 -6.120 1.00 14.07 157 PRO A N 1
ATOM 1240 C CA . PRO A 1 158 ? -19.648 11.728 -5.642 1.00 13.61 157 PRO A CA 1
ATOM 1241 C C . PRO A 1 158 ? -20.555 12.261 -6.749 1.00 13.49 157 PRO A C 1
ATOM 1242 O O . PRO A 1 158 ? -20.054 13.031 -7.614 1.00 16.38 157 PRO A O 1
ATOM 1246 N N . ILE A 1 159 ? -21.799 11.842 -6.743 1.00 12.81 158 ILE A N 1
ATOM 1247 C CA . ILE A 1 159 ? -22.799 12.441 -7.630 1.00 14.86 158 ILE A CA 1
ATOM 1248 C C . ILE A 1 159 ? -23.898 13.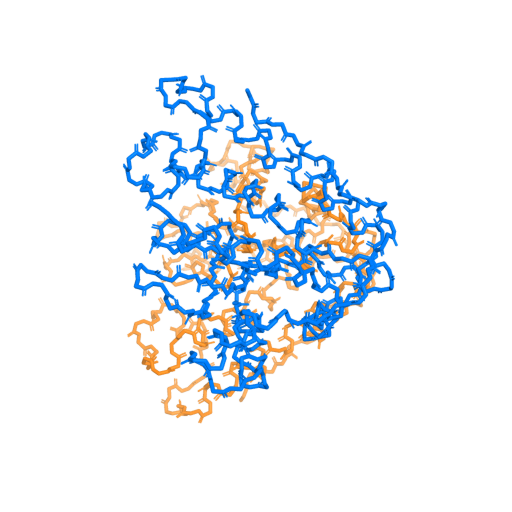152 -6.898 1.00 14.48 158 ILE A C 1
ATOM 1249 O O . ILE A 1 159 ? -24.760 13.861 -7.508 1.00 14.65 158 ILE A O 1
ATOM 1254 N N . LEU A 1 160 ? -24.052 12.879 -5.596 1.00 12.76 159 LEU A N 1
ATOM 1255 C CA . LEU A 1 160 ? -25.080 13.527 -4.737 1.00 11.92 159 LEU A CA 1
ATOM 1256 C C . LEU A 1 160 ? -24.523 13.647 -3.366 1.00 12.65 159 LEU A C 1
ATOM 1257 O O . LEU A 1 160 ? -23.744 12.779 -2.899 1.00 13.71 159 LEU A O 1
ATOM 1262 N N . ALA A 1 161 ? -24.723 14.781 -2.703 1.00 13.51 160 ALA A N 1
ATOM 1263 C CA . ALA A 1 161 ? -24.111 15.09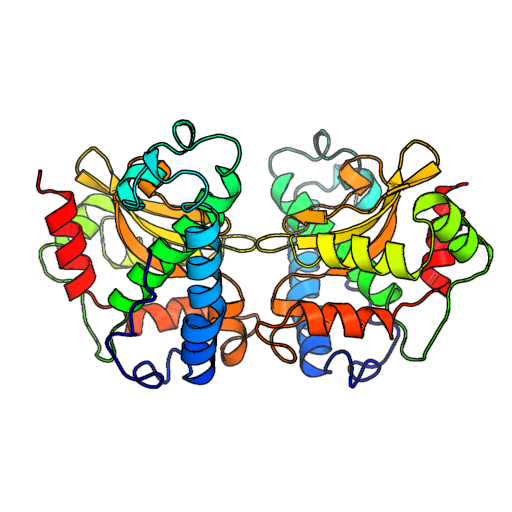5 -1.403 1.00 13.72 160 ALA A CA 1
ATOM 1264 C C . ALA A 1 161 ? -25.086 15.874 -0.525 1.00 13.17 160 ALA A C 1
ATOM 1265 O O . ALA A 1 161 ? -25.750 16.817 -1.104 1.00 13.11 160 ALA A O 1
ATOM 1267 N N . LEU A 1 162 ? -25.230 15.508 0.712 1.00 11.73 161 LEU A N 1
ATOM 1268 C CA . LEU A 1 162 ? -26.047 16.284 1.671 1.00 11.08 161 LEU A CA 1
ATOM 1269 C C . LEU A 1 162 ? -25.227 16.626 2.870 1.00 11.54 161 LEU A C 1
ATOM 1270 O O . LEU A 1 162 ? -24.756 15.711 3.572 1.00 13.08 161 LEU A O 1
ATOM 1275 N N . ASP A 1 163 ? -25.099 17.925 3.188 1.00 12.62 162 ASP A N 1
ATOM 1276 C CA . ASP A 1 163 ? -24.409 18.379 4.378 1.00 13.08 162 ASP A CA 1
ATOM 1277 C C . ASP A 1 163 ? -25.248 18.158 5.571 1.00 13.78 162 ASP A C 1
ATOM 1278 O O . ASP A 1 163 ? -26.338 18.780 5.658 1.00 13.80 162 ASP A O 1
ATOM 1283 N N . VAL A 1 164 ? -24.798 17.412 6.569 1.00 13.13 163 VAL A N 1
ATOM 1284 C CA . VAL A 1 164 ? -25.541 17.181 7.795 1.00 13.02 163 VAL A CA 1
ATOM 1285 C C . VAL A 1 164 ? -24.808 17.769 9.027 1.00 12.61 163 VAL A C 1
ATOM 1286 O O . VAL A 1 164 ? -25.179 17.417 10.135 1.00 13.51 163 VAL A O 1
ATOM 1290 N N . TRP A 1 165 ? -23.803 18.630 8.811 1.00 11.44 164 TRP A N 1
ATOM 1291 C CA . TRP A 1 165 ? -23.389 19.479 9.917 1.00 12.26 164 TRP A CA 1
ATOM 1292 C C . TRP A 1 165 ? -24.580 20.269 10.420 1.00 12.70 164 TRP A C 1
ATOM 1293 O O . TRP A 1 165 ? -25.438 20.740 9.632 1.00 13.00 164 TRP A O 1
ATOM 1304 N N . GLU A 1 166 ? -24.615 20.476 11.696 1.00 12.65 165 GLU A N 1
ATOM 1305 C CA . GLU A 1 166 ? -25.713 21.235 12.277 1.00 12.76 165 GLU A CA 1
ATOM 1306 C C . GLU A 1 166 ? -25.835 22.662 11.749 1.00 12.73 165 GLU A C 1
ATOM 1307 O O . GLU A 1 166 ? -26.992 23.154 11.559 1.00 13.48 165 GLU A O 1
ATOM 1313 N N . HIS A 1 167 ? -24.748 23.310 11.332 1.00 13.88 166 HIS A N 1
ATOM 1314 C CA . HIS A 1 167 ? -24.852 24.605 10.721 1.00 12.82 166 HIS A CA 1
ATOM 1315 C C . HIS A 1 167 ? -25.706 24.620 9.451 1.00 12.57 166 HIS A C 1
ATOM 1316 O O . HIS A 1 167 ? -26.219 25.671 9.052 1.00 15.76 166 HIS A O 1
ATOM 1323 N N . ALA A 1 168 ? -25.808 23.455 8.758 1.00 12.58 167 ALA A N 1
ATOM 1324 C CA . ALA A 1 168 ? -26.491 23.424 7.498 1.00 13.36 167 ALA A CA 1
ATOM 1325 C C . ALA A 1 168 ? -28.046 23.489 7.703 1.00 13.08 167 ALA A C 1
ATOM 1326 O O . ALA A 1 168 ? -28.799 23.709 6.733 1.00 15.31 167 ALA A O 1
ATOM 1328 N N . TYR A 1 169 ? -28.535 23.205 8.896 1.00 12.75 168 TYR A N 1
ATOM 1329 C CA . TYR A 1 169 ? -29.947 23.059 9.103 1.00 14.16 168 TYR A CA 1
ATOM 1330 C C . TYR A 1 169 ? -30.520 23.628 10.399 1.00 15.51 168 TYR A C 1
ATOM 1331 O O . TYR A 1 169 ? -31.738 23.610 10.557 1.00 15.95 168 TYR A O 1
ATOM 1340 N N . TYR A 1 170 ? -29.688 24.031 11.349 1.00 14.27 169 TYR A N 1
ATOM 1341 C CA . TYR A 1 170 ? -30.185 24.282 12.700 1.00 14.25 169 TYR A CA 1
ATOM 1342 C C . TYR A 1 170 ? -31.092 25.548 12.711 1.00 13.91 169 TYR A C 1
ATOM 1343 O O . TYR A 1 170 ? -32.033 25.510 13.462 1.00 16.03 169 TYR A O 1
ATOM 1352 N N . LEU A 1 171 ? -30.782 26.568 11.946 1.00 15.34 170 LEU A N 1
ATOM 1353 C CA . LEU A 1 171 ? -31.652 27.776 12.015 1.00 17.69 170 LEU A CA 1
ATOM 1354 C C . LEU A 1 171 ? -33.103 27.475 11.681 1.00 17.49 170 LEU A C 1
ATOM 1355 O O . LEU A 1 171 ? -34.014 27.959 12.419 1.00 19.13 170 LEU A O 1
ATOM 1360 N N . LYS A 1 172 ? -33.353 26.704 10.640 1.00 17.11 171 LYS A N 1
ATOM 1361 C CA . LYS A 1 172 ? -34.716 26.370 10.265 1.00 16.35 171 LYS A CA 1
ATOM 1362 C C . LYS A 1 172 ? -35.326 25.171 10.967 1.00 18.23 171 LYS A C 1
ATOM 1363 O O . LYS A 1 172 ? -36.513 25.109 11.372 1.00 20.52 171 LYS A O 1
ATOM 1369 N N . TYR A 1 173 ? -34.537 24.083 11.065 1.00 15.25 172 TYR A N 1
ATOM 1370 C CA . TYR A 1 173 ? -35.003 22.802 11.499 1.00 14.45 172 TYR A CA 1
ATOM 1371 C C . TYR A 1 173 ? -34.641 22.418 12.900 1.00 14.66 172 TYR A C 1
ATOM 1372 O O . TYR A 1 173 ? -35.225 21.479 13.454 1.00 16.93 172 TYR A O 1
ATOM 1381 N N . ARG A 1 174 ? -33.739 23.186 13.508 1.00 17.70 173 ARG A N 1
ATOM 1382 C CA . ARG A 1 174 ? -33.223 22.883 14.848 1.00 16.38 173 ARG A CA 1
ATOM 1383 C C . ARG A 1 174 ? -32.855 21.416 14.963 1.00 17.86 173 ARG A C 1
ATOM 1384 O O . ARG A 1 174 ? -32.109 20.915 14.087 1.00 16.82 173 ARG A O 1
ATOM 1392 N N . ASN A 1 175 ? -33.280 20.718 15.998 1.00 14.94 174 ASN A N 1
ATOM 1393 C CA . ASN A 1 175 ? -32.882 19.272 16.174 1.00 18.35 174 ASN A CA 1
ATOM 1394 C C . ASN A 1 175 ? -33.443 18.331 15.132 1.00 17.24 174 ASN A C 1
ATOM 1395 O O . ASN A 1 175 ? -33.048 17.193 15.091 1.00 17.83 174 ASN A O 1
ATOM 1400 N N . VAL A 1 176 ? -34.468 18.758 14.357 1.00 16.26 175 VAL A N 1
ATOM 1401 C CA . VAL A 1 176 ? -35.243 17.869 13.537 1.00 16.28 175 VAL A CA 1
ATOM 1402 C C . VAL A 1 176 ? -34.603 17.600 12.149 1.00 16.16 175 VAL A C 1
ATOM 1403 O O . VAL A 1 176 ? -35.093 17.986 11.077 1.00 15.97 175 VAL A O 1
ATOM 1407 N N . ARG A 1 177 ? -33.416 16.987 12.197 1.00 16.67 176 ARG A N 1
ATOM 1408 C CA . ARG A 1 177 ? -32.680 16.763 10.970 1.00 14.44 176 ARG A CA 1
ATOM 1409 C C . ARG A 1 177 ? -33.550 15.940 9.958 1.00 15.72 176 ARG A C 1
ATOM 1410 O O . ARG A 1 177 ? -33.432 16.205 8.754 1.00 15.40 176 ARG A O 1
ATOM 1418 N N . PRO A 1 178 ? -34.406 14.968 10.385 1.00 16.03 177 PRO A N 1
ATOM 1419 C CA . PRO A 1 178 ? -35.224 14.291 9.368 1.00 15.94 177 PRO A CA 1
ATOM 1420 C C . PRO A 1 178 ? -36.072 15.243 8.501 1.00 16.86 177 PRO A C 1
ATOM 1421 O O . PRO A 1 178 ? -36.306 14.976 7.308 1.00 17.69 177 PRO A O 1
ATOM 1425 N N . ASN A 1 179 ? -36.536 16.339 9.044 1.00 16.29 178 ASN A N 1
ATOM 1426 C CA . ASN A 1 179 ? -37.264 17.276 8.201 1.00 15.97 178 ASN A CA 1
ATOM 1427 C C . ASN A 1 179 ? -36.404 17.967 7.152 1.00 14.44 178 ASN A C 1
ATOM 1428 O O . ASN A 1 179 ? -36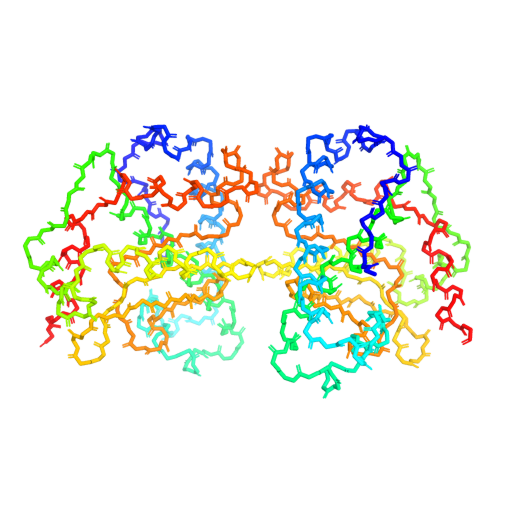.859 18.303 6.061 1.00 15.85 178 ASN A O 1
ATOM 1433 N N . TYR A 1 180 ? -35.166 18.275 7.546 1.00 14.18 179 TYR A N 1
ATOM 1434 C CA . TYR A 1 180 ? -34.222 18.828 6.633 1.00 13.69 179 TYR A CA 1
ATOM 1435 C C . TYR A 1 180 ? -33.947 17.829 5.499 1.00 12.88 179 TYR A C 1
ATOM 1436 O O . TYR A 1 180 ? -33.822 18.243 4.324 1.00 15.12 179 TYR A O 1
ATOM 1445 N N . ILE A 1 181 ? -33.709 16.551 5.880 1.00 13.30 180 ILE A N 1
ATOM 1446 C CA . ILE A 1 181 ? -33.375 15.501 4.856 1.00 13.96 180 ILE A CA 1
ATOM 1447 C C . ILE A 1 181 ? -34.526 15.349 3.860 1.00 15.79 180 ILE A C 1
ATOM 1448 O O . ILE A 1 181 ? -34.335 15.372 2.651 1.00 16.02 180 ILE A O 1
ATOM 1453 N N . LYS A 1 182 ? -35.746 15.356 4.370 1.00 17.02 181 LYS A N 1
ATOM 1454 C CA . LYS A 1 182 ? -36.917 15.355 3.438 1.00 18.42 181 LYS A CA 1
ATOM 1455 C C . LYS A 1 182 ? -37.010 16.514 2.530 1.00 17.52 181 LYS A C 1
ATOM 1456 O O . LYS A 1 182 ? -37.221 16.356 1.338 1.00 18.84 181 LYS A O 1
ATOM 1462 N N . ALA A 1 183 ? -36.715 17.712 3.047 1.00 14.68 182 ALA A N 1
ATOM 1463 C CA . ALA A 1 183 ? -36.735 18.942 2.314 1.00 17.76 182 ALA A CA 1
ATOM 1464 C C . ALA A 1 183 ? -35.718 18.924 1.203 1.00 18.97 182 ALA A C 1
ATOM 1465 O O . ALA A 1 183 ? -35.901 19.407 0.105 1.00 17.10 182 ALA A O 1
ATOM 1467 N N . PHE A 1 184 ? -34.549 18.335 1.470 1.00 15.45 183 PHE A N 1
ATOM 1468 C CA . PHE A 1 184 ? -33.525 18.249 0.456 1.00 15.85 183 PHE A CA 1
ATOM 1469 C C . PHE A 1 184 ? -34.020 17.624 -0.807 1.00 14.00 183 PHE A C 1
ATOM 1470 O O . PHE A 1 184 ? -33.605 18.041 -1.901 1.00 14.57 183 PHE A O 1
ATOM 1478 N N . PHE A 1 185 ? -34.821 16.568 -0.688 1.00 15.80 184 PHE A N 1
ATOM 1479 C CA . PHE A 1 185 ? -35.313 15.887 -1.895 1.00 15.60 184 PHE A CA 1
ATOM 1480 C C . PHE A 1 185 ? -36.186 16.758 -2.762 1.00 18.00 184 PHE A C 1
ATOM 1481 O O . PHE A 1 185 ? -36.300 16.542 -3.982 1.00 18.76 184 PHE A O 1
ATOM 1489 N N . GLU A 1 186 ? -36.677 17.853 -2.232 1.00 17.13 185 GLU A N 1
ATOM 1490 C CA . GLU A 1 186 ? -37.352 18.796 -3.132 1.00 17.80 185 GLU A CA 1
ATOM 1491 C C . GLU A 1 186 ? -36.502 19.715 -3.944 1.00 17.79 185 GLU A C 1
ATOM 1492 O O . GLU A 1 186 ? -36.977 20.432 -4.839 1.00 21.02 185 GLU A O 1
ATOM 1498 N N . ILE A 1 187 ? -35.209 19.860 -3.586 1.00 14.59 186 ILE A N 1
ATOM 1499 C CA . ILE A 1 187 ? -34.305 20.821 -4.132 1.00 15.25 186 ILE A CA 1
ATOM 1500 C C . ILE A 1 187 ? -33.039 20.182 -4.793 1.00 12.58 186 ILE A C 1
ATOM 1501 O O . ILE A 1 187 ? -32.057 20.883 -5.080 1.00 15.01 186 ILE A O 1
ATOM 1506 N N . ILE A 1 188 ? -33.105 18.863 -5.034 1.00 13.69 187 ILE A N 1
ATOM 1507 C CA . ILE A 1 188 ? -31.977 18.263 -5.734 1.00 14.05 187 ILE A CA 1
ATOM 1508 C C . ILE A 1 188 ? -31.912 18.654 -7.171 1.00 13.41 187 ILE A C 1
ATOM 1509 O O . ILE A 1 188 ? -32.914 18.557 -7.912 1.00 15.22 187 ILE A O 1
ATOM 1514 N N . ASN A 1 189 ? -30.749 19.051 -7.608 1.00 12.25 188 ASN A N 1
ATOM 1515 C CA . ASN A 1 189 ? -30.486 19.369 -9.032 1.00 12.93 188 ASN A CA 1
ATOM 1516 C C . ASN A 1 189 ? -30.161 18.056 -9.738 1.00 13.06 188 ASN A C 1
ATOM 1517 O O . ASN A 1 189 ? -28.965 17.758 -9.923 1.00 13.07 188 ASN A O 1
ATOM 1522 N N . TRP A 1 190 ? -31.175 17.259 -10.113 1.00 13.45 189 TRP A N 1
ATOM 1523 C CA . TRP A 1 190 ? -30.980 15.981 -10.799 1.00 12.70 189 TRP A CA 1
ATOM 1524 C C . TRP A 1 190 ? -30.197 16.086 -12.090 1.00 12.33 189 TRP A C 1
ATOM 1525 O O . TRP A 1 190 ? -29.532 15.186 -12.541 1.00 14.40 189 TRP A O 1
ATOM 1536 N N . ASN A 1 191 ? -30.348 17.262 -12.775 1.00 11.59 190 ASN A N 1
ATOM 1537 C CA . ASN A 1 191 ? -29.585 17.429 -13.975 1.00 14.52 190 ASN A CA 1
ATOM 1538 C C . ASN A 1 191 ? -28.081 17.499 -13.699 1.00 14.47 190 ASN A C 1
ATOM 1539 O O . ASN A 1 191 ? -27.336 17.003 -14.463 1.00 14.08 190 ASN A O 1
ATOM 1544 N N . LYS A 1 192 ? -27.697 18.112 -12.554 1.00 14.02 191 LYS A N 1
ATOM 1545 C CA . LYS A 1 192 ? -26.317 18.189 -12.137 1.00 13.69 191 LYS A CA 1
ATOM 1546 C C . LYS A 1 192 ? -25.866 16.748 -11.689 1.00 12.58 191 LYS A C 1
ATOM 1547 O O . LYS A 1 192 ? -24.727 16.321 -12.079 1.00 13.57 191 LYS A O 1
ATOM 1553 N N . VAL A 1 193 ? -26.698 16.018 -10.998 1.00 12.14 192 VAL A N 1
ATOM 1554 C CA . VAL A 1 193 ? -26.401 14.601 -10.625 1.00 13.47 192 VAL A CA 1
ATOM 1555 C C . VAL A 1 193 ? -26.066 13.835 -11.912 1.00 13.33 192 VAL A C 1
ATOM 1556 O O . VAL A 1 193 ? -25.092 13.043 -11.961 1.00 13.86 192 VAL A O 1
ATOM 1560 N N . ALA A 1 194 ? -26.910 14.037 -12.956 1.00 13.96 193 ALA A N 1
ATOM 1561 C CA . ALA A 1 194 ? -26.648 13.373 -14.247 1.00 13.93 193 ALA A CA 1
ATOM 1562 C C . ALA A 1 194 ? -25.341 13.688 -14.871 1.00 14.74 193 ALA A C 1
ATOM 1563 O O . ALA A 1 194 ? -24.680 12.828 -15.512 1.00 15.98 193 ALA A O 1
ATOM 1565 N N . GLU A 1 195 ? -24.901 14.939 -14.764 1.00 14.57 194 GLU A N 1
ATOM 1566 C CA . GLU A 1 195 ? -23.653 15.360 -15.316 1.00 15.37 194 GLU A CA 1
ATOM 1567 C C . GLU A 1 195 ? -22.531 14.686 -14.595 1.00 17.24 194 GLU A C 1
ATOM 1568 O O . GLU A 1 195 ? -21.605 14.183 -15.239 1.00 17.12 194 GLU A O 1
ATOM 1574 N N . LEU A 1 196 ? -22.600 14.682 -13.278 1.00 14.49 195 LEU A N 1
ATOM 1575 C CA . LEU A 1 196 ? -21.546 14.047 -12.511 1.00 15.37 195 LEU A CA 1
ATOM 1576 C C . LEU A 1 196 ? -21.483 12.556 -12.734 1.00 15.72 195 LEU A C 1
ATOM 1577 O O . LEU A 1 196 ? -20.366 11.944 -12.755 1.00 17.20 195 LEU A O 1
ATOM 1582 N N . TYR A 1 197 ? -22.606 11.882 -12.826 1.00 14.83 196 TYR A N 1
ATOM 1583 C CA . TYR A 1 197 ? -22.705 10.457 -13.127 1.00 15.18 196 TYR A CA 1
ATOM 1584 C C . TYR A 1 197 ? -22.038 10.140 -14.444 1.00 17.94 196 TYR A C 1
ATOM 1585 O O . TYR A 1 197 ? -21.222 9.266 -14.496 1.00 17.54 196 TYR A O 1
ATOM 1594 N N . ALA A 1 198 ? -22.418 10.870 -15.508 1.00 17.13 197 ALA A N 1
ATOM 1595 C CA . ALA A 1 198 ? -21.865 10.599 -16.778 1.00 17.42 197 ALA A CA 1
ATOM 1596 C C . ALA A 1 198 ? -20.398 10.811 -16.752 1.00 19.73 197 ALA A C 1
ATOM 1597 O O . ALA A 1 198 ? -19.657 9.997 -17.342 1.00 20.65 197 ALA A O 1
ATOM 1599 N N . GLU A 1 199 ? -19.853 11.884 -16.143 1.00 18.07 198 GLU A N 1
ATOM 1600 C CA . GLU A 1 199 ? -18.437 12.201 -16.061 1.00 19.05 198 GLU A CA 1
ATOM 1601 C C . GLU A 1 199 ? -17.725 11.036 -15.337 1.00 19.58 198 GLU A C 1
ATOM 1602 O O . GLU A 1 199 ? -16.568 10.760 -15.657 1.00 22.85 198 GLU A O 1
ATOM 1608 N N . ALA A 1 200 ? -18.366 10.487 -14.306 1.00 18.05 199 ALA A N 1
ATOM 1609 C CA . ALA A 1 200 ? -17.714 9.413 -13.505 1.00 21.35 199 ALA A CA 1
ATOM 1610 C C . ALA A 1 200 ? -17.452 8.172 -14.335 1.00 23.45 199 ALA A C 1
ATOM 1611 O O . ALA A 1 200 ? -16.476 7.446 -14.069 1.00 25.23 199 ALA A O 1
ATOM 1613 N N . LEU A 1 201 ? -18.237 7.975 -15.354 1.00 21.35 200 LEU A N 1
ATOM 1614 C CA . LEU A 1 201 ? -18.110 6.760 -16.268 1.00 20.96 200 LEU A CA 1
ATOM 1615 C C . LEU A 1 201 ? -17.117 6.987 -17.346 1.00 23.86 200 LEU A C 1
ATOM 1616 O O . LEU A 1 201 ? -16.634 5.997 -17.956 1.00 26.31 200 LEU A O 1
ATOM 1621 N N . GLU A 1 202 ? -16.869 8.241 -17.636 1.00 23.18 201 GLU A N 1
ATOM 1622 C CA . GLU A 1 202 ? -15.970 8.660 -18.754 1.00 23.70 201 GLU A CA 1
ATOM 1623 C C . GLU A 1 202 ? -14.509 8.498 -18.279 1.00 32.37 201 GLU A C 1
ATOM 1624 O O . GLU A 1 202 ? -14.220 8.468 -17.056 1.00 30.98 201 GLU A O 1
ATOM 1630 N N . HIS A 1 203 ? -13.579 8.367 -19.226 1.00 41.06 202 HIS A N 1
ATOM 1631 C CA . HIS A 1 203 ? -12.132 8.184 -18.845 1.00 58.15 202 HIS A CA 1
ATOM 1632 C C . HIS A 1 203 ? -11.323 7.667 -20.034 1.00 56.54 202 HIS A C 1
ATOM 1633 O O . HIS A 1 203 ? -11.624 6.588 -20.568 1.00 58.31 202 HIS A O 1
ATOM 1640 N N . ALA B 1 2 ? -33.274 2.815 35.177 1.00 30.32 1 ALA B N 1
ATOM 1641 C CA . ALA B 1 2 ? -33.201 3.523 33.902 1.00 27.40 1 ALA B CA 1
ATOM 1642 C C . ALA B 1 2 ? -32.484 4.857 34.194 1.00 28.13 1 ALA B C 1
ATOM 1643 O O . ALA B 1 2 ? -32.521 5.387 35.333 1.00 30.43 1 ALA B O 1
ATOM 1645 N N . ILE B 1 3 ? -31.817 5.370 33.169 1.00 24.94 2 ILE B N 1
ATOM 1646 C CA . ILE B 1 3 ? -31.245 6.728 33.266 1.00 23.61 2 ILE B CA 1
ATOM 1647 C C . ILE B 1 3 ? -32.377 7.678 33.190 1.00 20.37 2 ILE B C 1
ATOM 1648 O O . ILE B 1 3 ? -33.325 7.599 32.363 1.00 24.39 2 ILE B O 1
ATOM 1653 N N . ILE B 1 4 ? -32.301 8.706 34.100 1.00 23.11 3 ILE B N 1
ATOM 1654 C CA . ILE B 1 4 ? -33.291 9.784 34.162 1.00 25.01 3 ILE B CA 1
ATOM 1655 C C . ILE B 1 4 ? -32.746 11.102 33.674 1.00 21.45 3 ILE B C 1
ATOM 1656 O O . ILE B 1 4 ? -31.603 11.465 34.029 1.00 22.62 3 ILE B O 1
ATOM 1661 N N . LEU B 1 5 ? -33.495 11.775 32.846 1.00 21.26 4 LEU B N 1
ATOM 1662 C CA . LEU B 1 5 ? -33.079 13.126 32.406 1.00 19.86 4 LEU B CA 1
ATOM 1663 C C . LEU B 1 5 ? -33.121 14.091 33.600 1.00 21.96 4 LEU B C 1
ATOM 1664 O O . LEU B 1 5 ? -34.254 14.367 34.081 1.00 22.54 4 LEU B O 1
ATOM 1669 N N . PRO B 1 6 ? -31.977 14.567 34.074 1.00 20.70 5 PRO B N 1
ATOM 1670 C CA . PRO B 1 6 ? -32.014 15.607 35.153 1.00 21.22 5 PRO B CA 1
ATOM 1671 C C . PRO B 1 6 ? -32.582 16.897 34.765 1.00 20.58 5 PRO B C 1
ATOM 1672 O O . PRO B 1 6 ? -32.357 17.464 33.607 1.00 20.90 5 PRO B O 1
ATOM 1676 N N . ASP B 1 7 ? -33.337 17.528 35.680 1.00 21.49 6 ASP B N 1
ATOM 1677 C CA . ASP B 1 7 ? -33.781 18.836 35.371 1.00 19.96 6 ASP B CA 1
ATOM 1678 C C . ASP B 1 7 ? -32.561 19.827 35.399 1.00 19.07 6 ASP B C 1
ATOM 1679 O O . ASP B 1 7 ? -31.609 19.553 36.118 1.00 20.16 6 ASP B O 1
ATOM 1684 N N . LEU B 1 8 ? -32.687 20.922 34.644 1.00 20.40 7 LEU B N 1
ATOM 1685 C CA . LEU B 1 8 ? -31.681 22.024 34.850 1.00 20.11 7 LEU B CA 1
ATOM 1686 C C . LEU B 1 8 ? -31.698 22.493 36.298 1.00 20.56 7 LEU B C 1
ATOM 1687 O O . LEU B 1 8 ? -32.807 22.515 36.868 1.00 23.86 7 LEU B O 1
ATOM 1692 N N . PRO B 1 9 ? -30.594 22.962 36.807 1.00 19.75 8 PRO B N 1
ATOM 1693 C CA . PRO B 1 9 ? -30.549 23.598 38.132 1.00 20.98 8 PRO B CA 1
ATOM 1694 C C . PRO B 1 9 ? -31.129 25.037 38.182 1.00 22.01 8 PRO B C 1
ATOM 1695 O O . PRO B 1 9 ? -31.063 25.640 39.265 1.00 22.76 8 PRO B O 1
ATOM 1699 N N . TYR B 1 10 ? -31.654 25.532 37.118 1.00 19.41 9 TYR B N 1
ATOM 1700 C CA . TYR B 1 10 ? -32.072 26.974 37.005 1.00 20.70 9 TYR B CA 1
ATOM 1701 C C . TYR B 1 10 ? -33.075 27.026 35.899 1.00 19.01 9 TYR B C 1
ATOM 1702 O O . TYR B 1 10 ? -33.322 26.040 35.167 1.00 22.33 9 TYR B O 1
ATOM 1711 N N . ALA B 1 11 ? -33.752 28.172 35.785 1.00 20.56 10 ALA B N 1
ATOM 1712 C CA . ALA B 1 11 ? -34.727 28.380 34.731 1.00 21.39 10 ALA B CA 1
ATOM 1713 C C . ALA B 1 11 ? -34.096 28.317 33.321 1.00 20.07 10 ALA B C 1
ATOM 1714 O O . ALA B 1 11 ? -32.877 28.642 33.194 1.00 19.38 10 ALA B O 1
ATOM 1716 N N . TYR B 1 12 ? -34.885 27.973 32.320 1.00 20.85 11 TYR B N 1
ATOM 1717 C CA . TYR B 1 12 ? -34.390 28.002 30.916 1.00 17.71 11 TYR B CA 1
ATOM 1718 C C . TYR B 1 12 ? -33.790 29.307 30.491 1.00 23.68 11 TYR B C 1
ATOM 1719 O O . TYR B 1 12 ? -32.935 29.324 29.660 1.00 22.01 11 TYR B O 1
ATOM 1728 N N . ASP B 1 13 ? -34.234 30.466 31.058 1.00 20.33 12 ASP B N 1
ATOM 1729 C CA . ASP B 1 13 ? -33.776 31.721 30.671 1.00 18.71 12 ASP B CA 1
ATOM 1730 C C . ASP B 1 13 ? -32.738 32.323 31.619 1.00 16.32 12 ASP B C 1
ATOM 1731 O O . ASP B 1 13 ? -32.340 33.494 31.469 1.00 20.21 12 ASP B O 1
ATOM 1736 N N . ALA B 1 14 ? -32.262 31.519 32.557 1.00 19.09 13 ALA B N 1
ATOM 1737 C CA . ALA B 1 14 ? -31.351 31.943 33.610 1.00 17.71 13 ALA B CA 1
ATOM 1738 C C . ALA B 1 14 ? -29.976 32.345 33.134 1.00 19.49 13 ALA B C 1
ATOM 1739 O O . ALA B 1 14 ? -29.259 33.103 33.821 1.00 19.28 13 ALA B O 1
ATOM 1741 N N . LEU B 1 15 ? -29.550 31.796 31.991 1.00 17.72 14 LEU B N 1
ATOM 1742 C CA . LEU B 1 15 ? -28.288 32.153 31.399 1.00 15.95 14 LEU B CA 1
ATOM 1743 C C . LEU B 1 15 ? -28.257 33.206 30.406 1.00 17.73 14 LEU B C 1
ATOM 1744 O O . LEU B 1 15 ? -27.249 33.534 29.807 1.00 19.80 14 LEU B O 1
ATOM 1749 N N . GLU B 1 16 ? -29.400 33.850 30.183 1.00 20.49 15 GLU B N 1
ATOM 1750 C CA A GLU B 1 16 ? -29.483 34.993 29.263 0.50 19.44 15 GLU B CA 1
ATOM 1751 C CA B GLU B 1 16 ? -29.506 34.965 29.304 0.50 21.74 15 GLU B CA 1
ATOM 1752 C C . GLU B 1 16 ? -28.675 36.185 29.798 1.00 22.17 15 GLU B C 1
ATOM 1753 O O . GLU B 1 16 ? -28.616 36.399 31.021 1.00 24.66 15 GLU B O 1
ATOM 1764 N N . PRO B 1 17 ? -28.052 36.943 28.907 1.00 21.26 16 PRO B N 1
ATOM 1765 C CA . PRO B 1 17 ? -28.017 36.912 27.454 1.00 22.91 16 PRO B CA 1
ATOM 1766 C C . PRO B 1 17 ? -26.902 36.024 26.869 1.00 21.89 16 PRO B C 1
ATOM 1767 O O . PRO B 1 17 ? -26.767 35.977 25.683 1.00 23.44 16 PRO B O 1
ATOM 1771 N N . TYR B 1 18 ? -26.234 35.274 27.724 1.00 19.64 17 TYR B N 1
ATOM 1772 C CA . TYR B 1 18 ? -25.035 34.569 27.242 1.00 18.07 17 TYR B CA 1
ATOM 1773 C C . TYR B 1 18 ? -25.515 33.308 26.471 1.00 17.26 17 TYR B C 1
ATOM 1774 O O . TYR B 1 18 ? -24.853 32.969 25.490 1.00 18.58 17 TYR B O 1
ATOM 1783 N N . ILE B 1 19 ? -26.496 32.584 26.995 1.00 15.14 18 ILE B N 1
ATOM 1784 C CA . ILE B 1 19 ? -27.088 31.447 26.240 1.00 16.69 18 ILE B CA 1
ATOM 1785 C C . ILE B 1 19 ? -28.604 31.717 26.206 1.00 18.70 18 ILE B C 1
ATOM 1786 O O . ILE B 1 19 ? -29.192 31.895 27.254 1.00 18.28 18 ILE B O 1
ATOM 1791 N N . ASP B 1 20 ? -29.164 31.763 25.027 1.00 17.52 19 ASP B N 1
ATOM 1792 C CA . ASP B 1 20 ? -30.602 31.963 24.911 1.00 20.96 19 ASP B CA 1
ATOM 1793 C C . ASP B 1 20 ? -31.433 30.864 25.484 1.00 21.44 19 ASP B C 1
ATOM 1794 O O . ASP B 1 20 ? -31.175 29.637 25.455 1.00 17.59 19 ASP B O 1
ATOM 1799 N N . ALA B 1 21 ? -32.688 31.218 25.929 1.00 19.45 20 ALA B N 1
ATOM 1800 C CA . ALA B 1 21 ? -33.596 30.222 26.409 1.00 18.77 20 ALA B CA 1
ATOM 1801 C C . ALA B 1 21 ? -34.042 29.138 25.439 1.00 16.79 20 ALA B C 1
ATOM 1802 O O . ALA B 1 21 ? -34.237 28.016 25.843 1.00 20.43 20 ALA B O 1
ATOM 1804 N N . GLU B 1 22 ? -34.221 29.490 24.156 1.00 19.57 21 GLU B N 1
ATOM 1805 C CA . GLU B 1 22 ? -34.693 28.562 23.144 1.00 19.72 21 GLU B CA 1
ATOM 1806 C C . GLU B 1 22 ? -33.655 27.429 23.053 1.00 18.26 21 GLU B C 1
ATOM 1807 O O . GLU B 1 22 ? -33.981 26.276 23.063 1.00 19.35 21 GLU B O 1
ATOM 1813 N N . THR B 1 23 ? -32.404 27.870 23.047 1.00 17.74 22 THR B N 1
ATOM 1814 C CA . THR B 1 23 ? -31.262 26.854 23.029 1.00 17.21 22 THR B CA 1
ATOM 1815 C C . THR B 1 23 ? -31.252 25.981 24.242 1.00 17.03 22 THR B C 1
ATOM 1816 O O . THR B 1 23 ? -31.181 24.762 24.180 1.00 17.40 22 THR B O 1
ATOM 1820 N N . MET B 1 24 ? -31.382 26.600 25.435 1.00 17.07 23 MET B N 1
ATOM 1821 C CA . MET B 1 24 ? -31.430 25.817 26.608 1.00 17.29 23 MET B CA 1
ATOM 1822 C C . MET B 1 24 ? -32.539 24.762 26.562 1.00 16.13 23 MET B C 1
ATOM 1823 O O . MET B 1 24 ? -32.439 23.641 26.985 1.00 16.06 23 MET B O 1
ATOM 1828 N N . THR B 1 25 ? -33.720 25.221 26.096 1.00 17.32 24 THR B N 1
ATOM 1829 C CA . THR B 1 25 ? -34.861 24.331 25.933 1.00 16.94 24 THR B CA 1
ATOM 1830 C C . THR B 1 25 ? -34.657 23.177 24.936 1.00 15.82 24 THR B C 1
ATOM 1831 O O . THR B 1 25 ? -34.853 22.007 25.294 1.00 17.37 24 THR B O 1
ATOM 1835 N N . LEU B 1 26 ? -34.175 23.513 23.745 1.00 17.67 25 LEU B N 1
ATOM 1836 C CA . LEU B 1 26 ? -33.853 22.456 22.773 1.00 18.74 25 LEU B CA 1
ATOM 1837 C C . LEU B 1 26 ? -32.787 21.534 23.263 1.00 17.50 25 LEU B C 1
ATOM 1838 O O . LEU B 1 26 ? -32.839 20.334 23.156 1.00 16.72 25 LEU B O 1
ATOM 1843 N N . HIS B 1 27 ? -31.765 22.174 23.820 1.00 17.46 26 HIS B N 1
ATOM 1844 C CA . HIS B 1 27 ? -30.551 21.415 24.223 1.00 16.36 26 HIS B CA 1
ATOM 1845 C C . HIS B 1 27 ? -30.832 20.379 25.268 1.00 16.00 26 HIS B C 1
ATOM 1846 O O . HIS B 1 27 ? -30.392 19.250 25.242 1.00 17.32 26 HIS B O 1
ATOM 1853 N N . HIS B 1 28 ? -31.657 20.755 26.293 1.00 16.43 27 HIS B N 1
ATOM 1854 C CA . HIS B 1 28 ? -32.021 19.889 27.365 1.00 17.26 27 HIS B CA 1
ATOM 1855 C C . HIS B 1 28 ? -33.172 18.949 26.958 1.00 17.12 27 HIS B C 1
ATOM 1856 O O . HIS B 1 28 ? -33.118 17.767 27.132 1.00 19.89 27 HIS B O 1
ATOM 1863 N N . ASP B 1 29 ? -34.231 19.535 26.445 1.00 18.51 28 ASP B N 1
ATOM 1864 C CA . ASP B 1 29 ? -35.475 18.828 26.295 1.00 19.67 28 ASP B CA 1
ATOM 1865 C C . ASP B 1 29 ? -35.465 17.913 25.073 1.00 22.99 28 ASP B C 1
ATOM 1866 O O . ASP B 1 29 ? -36.251 16.975 24.985 1.00 22.07 28 ASP B O 1
ATOM 1871 N N . LYS B 1 30 ? -34.656 18.295 24.063 1.00 20.96 29 LYS B N 1
ATOM 1872 C CA . LYS B 1 30 ? -34.581 17.509 22.827 1.00 20.44 29 LYS B CA 1
ATOM 1873 C C . LYS B 1 30 ? -33.269 16.718 22.770 1.00 17.63 29 LYS B C 1
ATOM 1874 O O . LYS B 1 30 ? -33.293 15.495 22.808 1.00 20.29 29 LYS B O 1
ATOM 1880 N N . HIS B 1 31 ? -32.141 17.404 22.748 1.00 18.10 30 HIS B N 1
ATOM 1881 C CA . HIS B 1 31 ? -30.871 16.722 22.554 1.00 18.21 30 HIS B CA 1
ATOM 1882 C C . HIS B 1 31 ? -30.526 15.811 23.689 1.00 15.95 30 HIS B C 1
ATOM 1883 O O . HIS B 1 31 ? -30.245 14.615 23.528 1.00 18.33 30 HIS B O 1
ATOM 1890 N N . HIS B 1 32 ? -30.481 16.331 24.929 1.00 16.84 31 HIS B N 1
ATOM 1891 C CA . HIS B 1 32 ? -30.085 15.509 26.028 1.00 17.25 31 HIS B CA 1
ATOM 1892 C C . HIS B 1 32 ? -31.154 14.397 26.235 1.00 17.04 31 HIS B C 1
ATOM 1893 O O . HIS B 1 32 ? -30.838 13.240 26.493 1.00 19.89 31 HIS B O 1
ATOM 1900 N N . ALA B 1 33 ? -32.452 14.734 26.107 1.00 19.33 32 ALA B N 1
ATOM 1901 C CA . ALA B 1 33 ? -33.466 13.704 26.217 1.00 17.89 32 ALA B CA 1
ATOM 1902 C C . ALA B 1 33 ? -33.266 12.531 25.246 1.00 16.33 32 ALA B C 1
ATOM 1903 O O . ALA B 1 33 ? -33.480 11.400 25.626 1.00 19.34 32 ALA B O 1
ATOM 1905 N N . THR B 1 34 ? -32.839 12.840 24.030 1.00 17.04 33 THR B N 1
ATOM 1906 C CA . THR B 1 34 ? -32.588 11.794 23.007 1.00 19.41 33 THR B CA 1
ATOM 1907 C C . THR B 1 34 ? -31.439 10.923 23.419 1.00 18.02 33 THR B C 1
ATOM 1908 O O . THR B 1 34 ? -31.491 9.689 23.325 1.00 18.71 33 THR B O 1
ATOM 1912 N N . TYR B 1 35 ? -30.338 11.518 23.986 1.00 19.46 34 TYR B N 1
ATOM 1913 C CA . TYR B 1 35 ? -29.267 10.730 24.469 1.00 18.47 34 TYR B CA 1
ATOM 1914 C C . TYR B 1 35 ? -29.690 9.779 25.578 1.00 18.23 34 TYR B C 1
ATOM 1915 O O . TYR B 1 35 ? -29.289 8.611 25.653 1.00 19.97 34 TYR B O 1
ATOM 1924 N N . VAL B 1 36 ? -30.510 10.290 26.498 1.00 17.09 35 VAL B N 1
ATOM 1925 C CA . VAL B 1 36 ? -31.030 9.462 27.548 1.00 18.75 35 VAL B CA 1
ATOM 1926 C C . VAL B 1 36 ? -31.869 8.258 27.017 1.00 17.90 35 VAL B C 1
ATOM 1927 O O . VAL B 1 36 ? -31.670 7.149 27.490 1.00 21.11 35 VAL B O 1
ATOM 1931 N N . ALA B 1 37 ? -32.767 8.582 26.094 1.00 23.19 36 ALA B N 1
ATOM 1932 C CA . ALA B 1 37 ? -33.641 7.557 25.524 1.00 22.62 36 ALA B CA 1
ATOM 1933 C C . ALA B 1 37 ? -32.802 6.463 24.842 1.00 22.24 36 ALA B C 1
ATOM 1934 O O . ALA B 1 37 ? -32.961 5.247 25.134 1.00 23.35 36 ALA B O 1
ATOM 1936 N N . ASN B 1 38 ? -31.783 6.908 24.097 1.00 21.50 37 ASN B N 1
ATOM 1937 C CA . ASN B 1 38 ? -30.919 5.940 23.339 1.00 22.09 37 ASN B CA 1
ATOM 1938 C C . ASN B 1 38 ? -29.983 5.219 24.214 1.00 21.66 37 ASN B C 1
ATOM 1939 O O . ASN B 1 38 ? -29.704 4.017 24.030 1.00 25.66 37 ASN B O 1
ATOM 1944 N N . ALA B 1 39 ? -29.577 5.836 25.338 1.00 18.23 38 ALA B N 1
ATOM 1945 C CA . ALA B 1 39 ? -28.783 5.144 26.299 1.00 20.51 38 ALA B CA 1
ATOM 1946 C C . ALA B 1 39 ? -29.587 4.047 27.010 1.00 21.06 38 ALA B C 1
ATOM 1947 O O . ALA B 1 39 ? -29.096 2.916 27.277 1.00 22.80 38 ALA B O 1
ATOM 1949 N N . ASN B 1 40 ? -30.832 4.372 27.410 1.00 21.98 39 ASN B N 1
ATOM 1950 C CA . ASN B 1 40 ? -31.685 3.369 28.024 1.00 23.23 39 ASN B CA 1
ATOM 1951 C C . ASN B 1 40 ? -31.951 2.188 27.041 1.00 23.56 39 ASN B C 1
ATOM 1952 O O . ASN B 1 40 ? -31.920 1.063 27.533 1.00 27.97 39 ASN B O 1
ATOM 1957 N N . ALA B 1 41 ? -32.168 2.474 25.787 1.00 26.41 40 ALA B N 1
ATOM 1958 C CA . ALA B 1 41 ? -32.488 1.419 24.760 1.00 26.92 40 ALA B CA 1
ATOM 1959 C C . ALA B 1 41 ? -31.319 0.470 24.706 1.00 30.17 40 ALA B C 1
ATOM 1960 O O . ALA B 1 41 ? -31.465 -0.790 24.721 1.00 29.56 40 ALA B O 1
ATOM 1962 N N . ALA B 1 42 ? -30.103 1.026 24.804 1.00 26.84 41 ALA B N 1
ATOM 1963 C CA . ALA B 1 42 ? -28.955 0.156 24.850 1.00 24.00 41 ALA B CA 1
ATOM 1964 C C . ALA B 1 42 ? -28.789 -0.641 26.103 1.00 29.37 41 ALA B C 1
ATOM 1965 O O . ALA B 1 42 ? -28.557 -1.863 26.097 1.00 28.76 41 ALA B O 1
ATOM 1967 N N . LEU B 1 43 ? -28.903 -0.023 27.292 1.00 23.43 42 LEU B N 1
ATOM 1968 C CA . LEU B 1 43 ? -28.757 -0.723 28.480 1.00 24.19 42 LEU B CA 1
ATOM 1969 C C . LEU B 1 43 ? -29.853 -1.836 28.685 1.00 24.96 42 LEU B C 1
ATOM 1970 O O . LEU B 1 43 ? -29.561 -2.839 29.337 1.00 29.78 42 LEU B O 1
ATOM 1975 N N . GLU B 1 44 ? -31.020 -1.603 28.132 1.00 28.82 43 GLU B N 1
ATOM 1976 C CA . GLU B 1 44 ? -32.123 -2.556 28.291 1.00 30.01 43 GLU B CA 1
ATOM 1977 C C . GLU B 1 44 ? -31.805 -3.879 27.620 1.00 36.56 43 GLU B C 1
ATOM 1978 O O . GLU B 1 44 ? -32.257 -4.893 28.091 1.00 35.72 43 GLU B O 1
ATOM 1984 N N . LYS B 1 45 ? -30.920 -3.858 26.633 1.00 39.30 44 LYS B N 1
ATOM 1985 C CA . LYS B 1 45 ? -30.441 -5.117 25.970 1.00 35.89 44 LYS B CA 1
ATOM 1986 C C . LYS B 1 45 ? -29.484 -5.859 26.843 1.00 41.65 44 LYS B C 1
ATOM 1987 O O . LYS B 1 45 ? -29.340 -7.089 26.714 1.00 36.16 44 LYS B O 1
ATOM 1993 N N . HIS B 1 46 ? -28.877 -5.166 27.816 1.00 36.01 45 HIS B N 1
ATOM 1994 C CA . HIS B 1 46 ? -27.907 -5.762 28.677 1.00 33.58 45 HIS B CA 1
ATOM 1995 C C . HIS B 1 46 ? -28.051 -5.502 30.159 1.00 38.98 45 HIS B C 1
ATOM 1996 O O . HIS B 1 46 ? -27.171 -4.936 30.818 1.00 33.64 45 HIS B O 1
ATOM 2003 N N . PRO B 1 47 ? -29.155 -5.976 30.739 1.00 33.85 46 PRO B N 1
ATOM 2004 C CA . PRO B 1 47 ? -29.385 -5.526 32.089 1.00 34.35 46 PRO B CA 1
ATOM 2005 C C . PRO B 1 47 ? -28.349 -6.027 33.022 1.00 30.71 46 PRO B C 1
ATOM 2006 O O . PRO B 1 47 ? -28.125 -5.461 34.080 1.00 36.59 46 PRO B O 1
ATOM 2010 N N . GLU B 1 48 ? -27.716 -7.163 32.688 1.00 35.99 47 GLU B N 1
ATOM 2011 C CA . GLU B 1 48 ? -26.762 -7.699 33.611 1.00 35.43 47 GLU B CA 1
ATOM 2012 C C . GLU B 1 48 ? -25.548 -6.801 33.793 1.00 32.55 47 GLU B C 1
ATOM 2013 O O . GLU B 1 48 ? -24.738 -7.060 34.663 1.00 34.34 47 GLU B O 1
ATOM 2019 N N . ILE B 1 49 ? -25.386 -5.801 32.940 1.00 36.13 48 ILE B N 1
ATOM 2020 C CA . ILE B 1 49 ? -24.214 -4.913 33.130 1.00 31.32 48 ILE B CA 1
ATOM 2021 C C . ILE B 1 49 ? -24.480 -3.727 34.059 1.00 36.41 48 ILE B C 1
ATOM 2022 O O . ILE B 1 49 ? -23.552 -3.006 34.426 1.00 32.26 48 ILE B O 1
ATOM 2027 N N . GLY B 1 50 ? -25.733 -3.530 34.422 1.00 31.52 49 GLY B N 1
ATOM 2028 C CA . GLY B 1 50 ? -26.036 -2.432 35.336 1.00 28.71 49 GLY B CA 1
ATOM 2029 C C . GLY B 1 50 ? -26.078 -1.124 34.572 1.00 31.14 49 GLY B C 1
ATOM 2030 O O . GLY B 1 50 ? -26.103 -1.125 33.319 1.00 30.24 49 GLY B O 1
ATOM 2031 N N . GLU B 1 51 ? -26.132 -0.045 35.355 1.00 27.98 50 GLU B N 1
ATOM 2032 C CA . GLU B 1 51 ? -26.413 1.272 34.741 1.00 24.91 50 GLU B CA 1
ATOM 2033 C C . GLU B 1 51 ? -25.422 2.294 35.229 1.00 28.29 50 GLU B C 1
ATOM 2034 O O . GLU B 1 51 ? -25.721 3.482 35.091 1.00 27.31 50 GLU B O 1
ATOM 2040 N N . ASP B 1 52 ? -24.302 1.888 35.759 1.00 26.00 51 ASP B N 1
ATOM 2041 C CA . ASP B 1 52 ? -23.259 2.847 36.178 1.00 26.70 51 ASP B CA 1
ATOM 2042 C C . ASP B 1 52 ? -22.407 3.322 34.982 1.00 23.80 51 ASP B C 1
ATOM 2043 O O . ASP B 1 52 ? -21.346 2.829 34.697 1.00 23.26 51 ASP B O 1
ATOM 2048 N N . LEU B 1 53 ? -22.937 4.369 34.333 1.00 25.54 52 LEU B N 1
ATOM 2049 C CA . LEU B 1 53 ? -22.338 4.861 33.117 1.00 23.35 52 LEU B CA 1
ATOM 2050 C C . LEU B 1 53 ? -20.969 5.380 33.318 1.00 23.95 52 LEU B C 1
ATOM 2051 O O . LEU B 1 53 ? -20.096 5.213 32.482 1.00 22.50 52 LEU B O 1
ATOM 2056 N N . GLU B 1 54 ? -20.684 6.028 34.457 1.00 24.49 53 GLU B N 1
ATOM 2057 C CA . GLU B 1 54 ? -19.314 6.433 34.654 1.00 23.94 53 GLU B CA 1
ATOM 2058 C C . GLU B 1 54 ? -18.341 5.260 34.721 1.00 25.71 53 GLU B C 1
ATOM 2059 O O . GLU B 1 54 ? -17.224 5.338 34.235 1.00 24.32 53 GLU B O 1
ATOM 2065 N N . ALA B 1 55 ? -18.759 4.153 35.360 1.00 24.12 54 ALA B N 1
ATOM 2066 C CA . ALA B 1 55 ? -17.888 3.046 35.458 1.00 25.95 54 ALA B CA 1
ATOM 2067 C C . ALA B 1 55 ? -17.739 2.370 34.100 1.00 22.38 54 ALA B C 1
ATOM 2068 O O . ALA B 1 55 ? -16.620 2.000 33.709 1.00 25.09 54 ALA B O 1
ATOM 2070 N N . LEU B 1 56 ? -18.854 2.179 33.393 1.00 23.60 55 LEU B N 1
ATOM 2071 C CA . LEU B 1 56 ? -18.913 1.578 32.087 1.00 22.51 55 LEU B CA 1
ATOM 2072 C C . LEU B 1 56 ? -18.074 2.310 31.045 1.00 26.00 55 LEU B C 1
ATOM 2073 O O . LEU B 1 56 ? -17.294 1.725 30.343 1.00 24.68 55 LEU B O 1
ATOM 2078 N N . LEU B 1 57 ? -18.176 3.662 31.060 1.00 20.14 56 LEU B N 1
ATOM 2079 C CA . LEU B 1 57 ? -17.416 4.460 30.109 1.00 19.73 56 LEU B CA 1
ATOM 2080 C C . LEU B 1 57 ? -15.971 4.655 30.444 1.00 19.22 56 LEU B C 1
ATOM 2081 O O . LEU B 1 57 ? -15.148 4.990 29.570 1.00 22.67 56 LEU B O 1
ATOM 2086 N N . ALA B 1 58 ? -15.550 4.359 31.658 1.00 21.86 57 ALA B N 1
ATOM 2087 C CA . ALA B 1 58 ? -14.106 4.488 31.986 1.00 21.60 57 ALA B CA 1
ATOM 2088 C C . ALA B 1 58 ? -13.257 3.417 31.342 1.00 24.57 57 ALA B C 1
ATOM 2089 O O . ALA B 1 58 ? -12.148 3.629 30.993 1.00 25.14 57 ALA B O 1
ATOM 2091 N N . ASP B 1 59 ? -13.899 2.266 31.024 1.00 26.38 58 ASP B N 1
ATOM 2092 C CA . ASP B 1 59 ? -13.217 1.221 30.258 1.00 29.21 58 ASP B CA 1
ATOM 2093 C C . ASP B 1 59 ? -14.200 0.595 29.235 1.00 27.72 58 ASP B C 1
ATOM 2094 O O . ASP B 1 59 ? -14.995 -0.294 29.552 1.00 30.93 58 ASP B O 1
ATOM 2099 N N . VAL B 1 60 ? -14.234 1.206 28.068 1.00 24.11 59 VAL B N 1
ATOM 2100 C CA . VAL B 1 60 ? -15.324 0.966 27.121 1.00 24.92 59 VAL B CA 1
ATOM 2101 C C . VAL B 1 60 ? -15.223 -0.450 26.524 1.00 30.25 59 VAL B C 1
ATOM 2102 O O . VAL B 1 60 ? -16.238 -0.996 26.100 1.00 29.43 59 VAL B O 1
ATOM 2106 N N . GLU B 1 61 ? -14.043 -1.017 26.659 1.00 33.41 60 GLU B N 1
ATOM 2107 C CA . GLU B 1 61 ? -13.690 -2.280 26.041 1.00 46.29 60 GLU B CA 1
ATOM 2108 C C . GLU B 1 61 ? -14.309 -3.316 26.861 1.00 40.57 60 GLU B C 1
ATOM 2109 O O . GLU B 1 61 ? -14.243 -4.455 26.506 1.00 59.19 60 GLU B O 1
ATOM 2115 N N . LYS B 1 62 ? -14.987 -2.931 27.919 1.00 41.79 61 LYS B N 1
ATOM 2116 C CA . LYS B 1 62 ? -15.749 -3.851 28.685 1.00 40.08 61 LYS B CA 1
ATOM 2117 C C . LYS B 1 62 ? -17.293 -3.685 28.575 1.00 43.49 61 LYS B C 1
ATOM 2118 O O . LYS B 1 62 ? -18.024 -4.413 29.212 1.00 49.56 61 LYS B O 1
ATOM 2124 N N . ILE B 1 63 ? -17.802 -2.760 27.749 1.00 29.94 62 ILE B N 1
ATOM 2125 C CA . ILE B 1 63 ? -19.166 -2.682 27.440 1.00 26.38 62 ILE B CA 1
ATOM 2126 C C . ILE B 1 63 ? -19.345 -3.800 26.293 1.00 27.48 62 ILE B C 1
ATOM 2127 O O . ILE B 1 63 ? -18.550 -3.861 25.325 1.00 28.82 62 ILE B O 1
ATOM 2132 N N . PRO B 1 64 ? -20.400 -4.633 26.360 1.00 30.92 63 PRO B N 1
ATOM 2133 C CA . PRO B 1 64 ? -20.564 -5.530 25.201 1.00 27.18 63 PRO B CA 1
ATOM 2134 C C . PRO B 1 64 ? -20.484 -4.892 23.828 1.00 25.65 63 PRO B C 1
ATOM 2135 O O . PRO B 1 64 ? -21.025 -3.801 23.465 1.00 26.04 63 PRO B O 1
ATOM 2139 N N . ALA B 1 65 ? -19.807 -5.586 22.878 1.00 24.87 64 ALA B N 1
ATOM 2140 C CA . ALA B 1 65 ? -19.646 -4.995 21.541 1.00 23.29 64 ALA B CA 1
ATOM 2141 C C . ALA B 1 65 ? -20.787 -4.525 20.712 1.00 23.90 64 ALA B C 1
ATOM 2142 O O . ALA B 1 65 ? -20.733 -3.578 19.941 1.00 26.10 64 ALA B O 1
ATOM 2144 N N . ASP B 1 66 ? -21.907 -5.202 20.941 1.00 27.75 65 ASP B N 1
ATOM 2145 C CA . ASP B 1 66 ? -23.111 -4.958 20.253 1.00 30.23 65 ASP B CA 1
ATOM 2146 C C . ASP B 1 66 ? -23.759 -3.607 20.654 1.00 28.17 65 ASP B C 1
ATOM 2147 O O . ASP B 1 66 ? -24.322 -2.942 19.814 1.00 33.91 65 ASP B O 1
ATOM 2152 N N . ILE B 1 67 ? -23.438 -3.183 21.877 1.00 27.39 66 ILE B N 1
ATOM 2153 C CA . ILE B 1 67 ? -23.942 -1.810 22.256 1.00 28.29 66 ILE B CA 1
ATOM 2154 C C . ILE B 1 67 ? -22.852 -0.800 22.582 1.00 29.97 66 ILE B C 1
ATOM 2155 O O . ILE B 1 67 ? -23.135 0.356 23.023 1.00 25.72 66 ILE B O 1
ATOM 2160 N N . ARG B 1 68 ? -21.630 -1.173 22.304 1.00 21.40 67 ARG B N 1
ATOM 2161 C CA . ARG B 1 68 ? -20.503 -0.346 22.759 1.00 22.10 67 ARG B CA 1
ATOM 2162 C C . ARG B 1 68 ? -20.555 1.046 22.160 1.00 22.88 67 ARG B C 1
ATOM 2163 O O . ARG B 1 68 ? -20.431 2.090 22.913 1.00 20.22 67 ARG B O 1
ATOM 2171 N N . GLN B 1 69 ? -20.641 1.175 20.853 1.00 22.60 68 GLN B N 1
ATOM 2172 C CA . GLN B 1 69 ? -20.648 2.483 20.269 1.00 22.44 68 GLN B CA 1
ATOM 2173 C C . GLN B 1 69 ? -21.900 3.286 20.732 1.00 24.00 68 GLN B C 1
ATOM 2174 O O . GLN B 1 69 ? -21.877 4.509 20.886 1.00 22.27 68 GLN B O 1
ATOM 2180 N N . ALA B 1 70 ? -23.057 2.602 20.758 1.00 22.43 69 ALA B N 1
ATOM 2181 C CA . ALA B 1 70 ? -24.306 3.314 21.115 1.00 23.28 69 ALA B CA 1
ATOM 2182 C C . ALA B 1 70 ? -24.180 3.838 22.543 1.00 23.43 69 ALA B C 1
ATOM 2183 O O . ALA B 1 70 ? -24.700 4.925 22.827 1.00 22.55 69 ALA B O 1
ATOM 2185 N N . LEU B 1 71 ? -23.602 3.085 23.415 1.00 21.66 70 LEU B N 1
ATOM 2186 C CA . LEU B 1 71 ? -23.375 3.563 24.794 1.00 24.33 70 LEU B CA 1
ATOM 2187 C C . LEU B 1 71 ? -22.287 4.653 24.898 1.00 22.98 70 LEU B C 1
ATOM 2188 O O . LEU B 1 71 ? -22.454 5.598 25.686 1.00 21.50 70 LEU B O 1
ATOM 2193 N N . ILE B 1 72 ? -21.205 4.555 24.152 1.00 19.23 71 ILE B N 1
ATOM 2194 C CA . ILE B 1 72 ? -20.253 5.705 24.060 1.00 18.72 71 ILE B CA 1
ATOM 2195 C C . ILE B 1 72 ? -20.955 6.933 23.639 1.00 19.68 71 ILE B C 1
ATOM 2196 O O . ILE B 1 72 ? -20.845 8.004 24.247 1.00 18.74 71 ILE B O 1
ATOM 2201 N N . ASN B 1 73 ? -21.692 6.898 22.532 1.00 17.91 72 ASN B N 1
ATOM 2202 C CA . ASN B 1 73 ? -22.276 8.063 22.001 1.00 17.50 72 ASN B CA 1
ATOM 2203 C C . ASN B 1 73 ? -23.412 8.617 22.910 1.00 17.68 72 ASN B C 1
ATOM 2204 O O . ASN B 1 73 ? -23.507 9.853 23.106 1.00 19.13 72 ASN B O 1
ATOM 2209 N N . ASN B 1 74 ? -24.292 7.736 23.396 1.00 18.64 73 ASN B N 1
ATOM 2210 C CA . ASN B 1 74 ? -25.487 8.213 24.094 1.00 18.20 73 ASN B CA 1
ATOM 2211 C C . ASN B 1 74 ? -25.334 8.262 25.564 1.00 18.70 73 ASN B C 1
ATOM 2212 O O . ASN B 1 74 ? -25.857 9.228 26.202 1.00 17.31 73 ASN B O 1
ATOM 2217 N N . GLY B 1 75 ? -24.648 7.264 26.134 1.00 17.19 74 GLY B N 1
ATOM 2218 C CA . GLY B 1 75 ? -24.218 7.270 27.551 1.00 19.17 74 GLY B CA 1
ATOM 2219 C C . GLY B 1 75 ? -23.292 8.479 27.828 1.00 18.32 74 GLY B C 1
ATOM 2220 O O . GLY B 1 75 ? -23.511 9.311 28.754 1.00 17.99 74 GLY B O 1
ATOM 2221 N N . GLY B 1 76 ? -22.311 8.628 26.939 1.00 18.40 75 GLY B N 1
ATOM 2222 C CA . GLY B 1 76 ? -21.415 9.749 26.956 1.00 17.13 75 GLY B CA 1
ATOM 2223 C C . GLY B 1 76 ? -22.191 11.066 26.731 1.00 16.61 75 GLY B C 1
ATOM 2224 O O . GLY B 1 76 ? -21.996 12.046 27.513 1.00 16.69 75 GLY B O 1
ATOM 2225 N N . GLY B 1 77 ? -23.122 11.158 25.800 1.00 15.92 76 GLY B N 1
ATOM 2226 C CA . GLY B 1 77 ? -23.903 12.378 25.557 1.00 14.68 76 GLY B CA 1
ATOM 2227 C C . GLY B 1 77 ? -24.636 12.705 26.848 1.00 18.66 76 GLY B C 1
ATOM 2228 O O . GLY B 1 77 ? -24.704 13.860 27.276 1.00 16.27 76 GLY B O 1
ATOM 2229 N N . HIS B 1 78 ? -25.212 11.712 27.488 1.00 15.07 77 HIS B N 1
ATOM 2230 C CA . HIS B 1 78 ? -25.913 12.019 28.811 1.00 15.07 77 HIS B CA 1
ATOM 2231 C C . HIS B 1 78 ? -24.939 12.517 29.862 1.00 14.17 77 HIS B C 1
ATOM 2232 O O . HIS B 1 78 ? -25.185 13.607 30.504 1.00 16.55 77 HIS B O 1
ATOM 2239 N N . LEU B 1 79 ? -23.840 11.851 30.108 1.00 14.56 78 LEU B N 1
ATOM 2240 C CA . LEU B 1 79 ? -22.872 12.254 31.186 1.00 15.98 78 LEU B CA 1
ATOM 2241 C C . LEU B 1 79 ? -22.378 13.653 30.847 1.00 15.50 78 LEU B C 1
ATOM 2242 O O . LEU B 1 79 ? -22.260 14.482 31.781 1.00 15.35 78 LEU B O 1
ATOM 2247 N N . ASN B 1 80 ? -22.028 13.939 29.613 1.00 14.58 79 ASN B N 1
ATOM 2248 C CA . ASN B 1 80 ? -21.424 15.241 29.277 1.00 14.09 79 ASN B CA 1
ATOM 2249 C C . ASN B 1 80 ? -22.417 16.352 29.481 1.00 14.57 79 ASN B C 1
ATOM 2250 O O . ASN B 1 80 ? -22.050 17.365 30.072 1.00 14.38 79 ASN B O 1
ATOM 2255 N N . HIS B 1 81 ? -23.669 16.140 29.081 1.00 14.17 80 HIS B N 1
ATOM 2256 C CA . HIS B 1 81 ? -24.634 17.220 29.203 1.00 14.58 80 HIS B CA 1
ATOM 2257 C C . HIS B 1 81 ? -25.050 17.412 30.683 1.00 15.38 80 HIS B C 1
ATOM 2258 O O . HIS B 1 81 ? -25.219 18.556 31.136 1.00 14.94 80 HIS B O 1
ATOM 2265 N N . ALA B 1 82 ? -25.171 16.323 31.410 1.00 15.00 81 ALA B N 1
ATOM 2266 C CA . ALA B 1 82 ? -25.535 16.430 32.849 1.00 15.33 81 ALA B CA 1
ATOM 2267 C C . ALA B 1 82 ? -24.474 17.222 33.556 1.00 16.61 81 ALA B C 1
ATOM 2268 O O . ALA B 1 82 ? -24.763 18.033 34.444 1.00 16.39 81 ALA B O 1
ATOM 2270 N N . LEU B 1 83 ? -23.194 16.981 33.241 1.00 15.75 82 LEU B N 1
ATOM 2271 C CA . LEU B 1 83 ? -22.128 17.739 33.833 1.00 13.90 82 LEU B CA 1
ATOM 2272 C C . LEU B 1 83 ? -22.170 19.201 33.407 1.00 14.28 82 LEU B C 1
ATOM 2273 O O . LEU B 1 83 ? -22.000 20.113 34.235 1.00 14.67 82 LEU B O 1
ATOM 2278 N N . PHE B 1 84 ? -22.402 19.499 32.129 1.00 13.84 83 PHE B N 1
ATOM 2279 C CA . PHE B 1 84 ? -22.382 20.778 31.600 1.00 12.21 83 PHE B CA 1
ATOM 2280 C C . PHE B 1 84 ? -23.473 21.661 32.317 1.00 13.42 83 PHE B C 1
ATOM 2281 O O . PHE B 1 84 ? -23.139 22.779 32.651 1.00 13.15 83 PHE B O 1
ATOM 2289 N N . TRP B 1 85 ? -24.666 21.095 32.559 1.00 14.11 84 TRP B N 1
ATOM 2290 C CA . TRP B 1 85 ? -25.719 21.990 33.163 1.00 13.91 84 TRP B CA 1
ATOM 2291 C C . TRP B 1 85 ? -25.234 22.434 34.509 1.00 15.07 84 TRP B C 1
ATOM 2292 O O . TRP B 1 85 ? -25.430 23.568 34.891 1.00 15.72 84 TRP B O 1
ATOM 2303 N N . GLU B 1 86 ? -24.550 21.575 35.228 1.00 14.94 85 GLU B N 1
ATOM 2304 C CA . GLU B 1 86 ? -24.042 21.842 36.612 1.00 14.54 85 GLU B CA 1
ATOM 2305 C C . GLU B 1 86 ? -22.864 22.808 36.637 1.00 15.14 85 GLU B C 1
ATOM 2306 O O . GLU B 1 86 ? -22.538 23.422 37.644 1.00 16.67 85 GLU B O 1
ATOM 2312 N N . LEU B 1 87 ? -22.154 22.911 35.490 1.00 14.42 86 LEU B N 1
ATOM 2313 C CA . LEU B 1 87 ? -21.017 23.779 35.323 1.00 12.59 86 LEU B CA 1
ATOM 2314 C C . LEU B 1 87 ? -21.350 25.160 34.908 1.00 13.55 86 LEU B C 1
ATOM 2315 O O . LEU B 1 87 ? -20.474 26.003 34.709 1.00 14.78 86 LEU B O 1
ATOM 2320 N N . LEU B 1 88 ? -22.615 25.479 34.700 1.00 15.38 87 LEU B N 1
ATOM 2321 C CA . LEU B 1 88 ? -23.119 26.808 34.271 1.00 15.24 87 LEU B CA 1
ATOM 2322 C C . LEU B 1 88 ? -23.805 27.453 35.549 1.00 15.40 87 LEU B C 1
ATOM 2323 O O . LEU B 1 88 ? -24.386 26.737 36.391 1.00 16.76 87 LEU B O 1
ATOM 2328 N N . SER B 1 89 ? -23.600 28.745 35.611 1.00 15.44 88 SER B N 1
ATOM 2329 C CA A SER B 1 89 ? -24.120 29.535 36.760 0.50 15.07 88 SER B CA 1
ATOM 2330 C CA B SER B 1 89 ? -24.090 29.548 36.772 0.50 16.13 88 SER B CA 1
ATOM 2331 C C . SER B 1 89 ? -24.987 30.672 36.323 1.00 17.53 88 SER B C 1
ATOM 2332 O O . SER B 1 89 ? -24.576 31.467 35.534 1.00 19.12 88 SER B O 1
ATOM 2337 N N . PRO B 1 90 ? -26.178 30.818 36.970 1.00 21.30 89 PRO B N 1
ATOM 2338 C CA . PRO B 1 90 ? -26.954 31.999 36.585 1.00 25.62 89 PRO B CA 1
ATOM 2339 C C . PRO B 1 90 ? -26.569 33.291 37.243 1.00 24.88 89 PRO B C 1
ATOM 2340 O O . PRO B 1 90 ? -27.188 34.239 36.906 1.00 27.95 89 PRO B O 1
ATOM 2344 N N . GLU B 1 91 ? -25.522 33.340 38.039 1.00 15.87 90 GLU B N 1
ATOM 2345 C CA . GLU B 1 91 ? -24.922 34.601 38.436 1.00 16.34 90 GLU B CA 1
ATOM 2346 C C . GLU B 1 91 ? -23.427 34.473 38.399 1.00 16.27 90 GLU B C 1
ATOM 2347 O O . GLU B 1 91 ? -22.851 33.306 38.366 1.00 16.92 90 GLU B O 1
ATOM 2353 N N . LYS B 1 92 ? -22.740 35.593 38.412 1.00 15.46 91 LYS B N 1
ATOM 2354 C CA . LYS B 1 92 ? -21.332 35.613 38.154 1.00 15.54 91 LYS B CA 1
ATOM 2355 C C . LYS B 1 92 ? -20.513 35.074 39.361 1.00 15.44 91 LYS B C 1
ATOM 2356 O O . LYS B 1 92 ? -20.582 35.589 40.512 1.00 15.56 91 LYS B O 1
ATOM 2362 N N . GLN B 1 93 ? -19.648 34.065 39.126 1.00 13.98 92 GLN B N 1
ATOM 2363 C CA . GLN B 1 93 ? -18.743 33.452 40.020 1.00 12.05 92 GLN B CA 1
ATOM 2364 C C . GLN B 1 93 ? -17.291 33.665 39.626 1.00 12.99 92 GLN B C 1
ATOM 2365 O O . GLN B 1 93 ? -17.073 34.101 38.475 1.00 14.90 92 GLN B O 1
ATOM 2371 N N . GLU B 1 94 ? -16.352 33.433 40.532 1.00 13.22 93 GLU B N 1
ATOM 2372 C CA . GLU B 1 94 ? -14.919 33.501 40.272 1.00 14.19 93 GLU B CA 1
ATOM 2373 C C . GLU B 1 94 ? -14.253 32.251 40.797 1.00 14.13 93 GLU B C 1
ATOM 2374 O O . GLU B 1 94 ? -14.678 31.574 41.722 1.00 14.41 93 GLU B O 1
ATOM 2380 N N . PRO B 1 95 ? -13.094 31.890 40.196 1.00 13.37 94 PRO B N 1
ATOM 2381 C CA . PRO B 1 95 ? -12.358 30.715 40.713 1.00 14.34 94 PRO B CA 1
ATOM 2382 C C . PRO B 1 95 ? -12.057 30.756 42.178 1.00 13.46 94 PRO B C 1
ATOM 2383 O O . PRO B 1 95 ? -11.658 31.816 42.713 1.00 16.98 94 PRO B O 1
ATOM 2387 N N . THR B 1 96 ? -12.268 29.641 42.806 1.00 12.89 95 THR B N 1
ATOM 2388 C CA . THR B 1 96 ? -11.850 29.411 44.162 1.00 13.32 95 THR B CA 1
ATOM 2389 C C . THR B 1 96 ? -10.342 29.446 44.291 1.00 16.63 95 THR B C 1
ATOM 2390 O O . THR B 1 96 ? -9.635 29.349 43.274 1.00 16.61 95 THR B O 1
ATOM 2394 N N . ALA B 1 97 ? -9.837 29.593 45.506 1.00 16.97 96 ALA B N 1
ATOM 2395 C CA . ALA B 1 97 ? -8.392 29.879 45.645 1.00 16.52 96 ALA B CA 1
ATOM 2396 C C . ALA B 1 97 ? -7.509 28.753 45.162 1.00 15.64 96 ALA B C 1
ATOM 2397 O O . ALA B 1 97 ? -6.491 29.098 44.437 1.00 18.00 96 ALA B O 1
ATOM 2399 N N . GLU B 1 98 ? -7.824 27.520 45.512 1.00 17.07 97 GLU B N 1
ATOM 2400 C CA . GLU B 1 98 ? -6.927 26.397 45.177 1.00 19.29 97 GLU B CA 1
ATOM 2401 C C . GLU B 1 98 ? -6.980 26.128 43.666 1.00 17.92 97 GLU B C 1
ATOM 2402 O O . GLU B 1 98 ? -5.936 25.841 43.039 1.00 17.75 97 GLU B O 1
ATOM 2408 N N . VAL B 1 99 ? -8.146 26.270 43.060 1.00 15.90 98 VAL B N 1
ATOM 2409 C CA . VAL B 1 99 ? -8.280 26.102 41.609 1.00 15.15 98 VAL B CA 1
ATOM 2410 C C . VAL B 1 99 ? -7.519 27.230 40.936 1.00 14.62 98 VAL B C 1
ATOM 2411 O O . VAL B 1 99 ? -6.787 26.966 39.948 1.00 15.62 98 VAL B O 1
ATOM 2415 N N . ALA B 1 100 ? -7.602 28.466 41.385 1.00 14.19 99 ALA B N 1
ATOM 2416 C CA . ALA B 1 100 ? -6.865 29.580 40.768 1.00 14.87 99 ALA B CA 1
ATOM 2417 C C . ALA B 1 100 ? -5.398 29.329 40.850 1.00 14.70 99 ALA B C 1
ATOM 2418 O O . ALA B 1 100 ? -4.698 29.521 39.891 1.00 15.82 99 ALA B O 1
ATOM 2420 N N . ALA B 1 101 ? -4.950 28.884 42.000 1.00 14.48 100 ALA B N 1
ATOM 2421 C CA . ALA B 1 101 ? -3.519 28.636 42.164 1.00 17.13 100 ALA B CA 1
ATOM 2422 C C . ALA B 1 101 ? -3.091 27.537 41.265 1.00 15.79 100 ALA B C 1
ATOM 2423 O O . ALA B 1 101 ? -1.918 27.608 40.672 1.00 18.82 100 ALA B O 1
ATOM 2425 N N . ALA B 1 102 ? -3.796 26.420 41.160 1.00 15.25 101 ALA B N 1
ATOM 2426 C CA . ALA B 1 102 ? -3.444 25.315 40.285 1.00 16.53 101 ALA B CA 1
ATOM 2427 C C . ALA B 1 102 ? -3.364 25.755 38.849 1.00 16.81 101 ALA B C 1
ATOM 2428 O O . ALA B 1 102 ? -2.507 25.261 38.087 1.00 16.48 101 ALA B O 1
ATOM 2430 N N . ILE B 1 103 ? -4.307 26.598 38.418 1.00 14.54 102 ILE B N 1
ATOM 2431 C CA . ILE B 1 103 ? -4.282 27.117 37.060 1.00 13.15 102 ILE B CA 1
ATOM 2432 C C . ILE B 1 103 ? -3.061 27.962 36.865 1.00 16.81 102 ILE B C 1
ATOM 2433 O O . ILE B 1 103 ? -2.415 27.852 35.783 1.00 15.72 102 ILE B O 1
ATOM 2438 N N . ASN B 1 104 ? -2.688 28.787 37.824 1.00 17.06 103 ASN B N 1
ATOM 2439 C CA . ASN B 1 104 ? -1.498 29.646 37.559 1.00 18.85 103 ASN B CA 1
ATOM 2440 C C . ASN B 1 104 ? -0.286 28.716 37.515 1.00 17.86 103 ASN B C 1
ATOM 2441 O O . ASN B 1 104 ? 0.621 29.083 36.705 1.00 20.16 103 ASN B O 1
ATOM 2446 N N . GLU B 1 105 ? -0.194 27.703 38.327 1.00 17.14 104 GLU B N 1
ATOM 2447 C CA . GLU B 1 105 ? 1.013 26.800 38.316 1.00 18.99 104 GLU B CA 1
ATOM 2448 C C . GLU B 1 105 ? 1.125 26.129 36.970 1.00 18.83 104 GLU B C 1
ATOM 2449 O O . GLU B 1 105 ? 2.217 26.104 36.313 1.00 19.05 104 GLU B O 1
ATOM 2455 N N . ALA B 1 106 ? -0.010 25.662 36.430 1.00 17.34 105 ALA B N 1
ATOM 2456 C CA . ALA B 1 106 ? -0.059 24.848 35.235 1.00 14.61 105 ALA B CA 1
ATOM 2457 C C . ALA B 1 106 ? 0.050 25.642 33.936 1.00 15.63 105 ALA B C 1
ATOM 2458 O O . ALA B 1 106 ? 0.546 25.126 32.888 1.00 14.95 105 ALA B O 1
ATOM 2460 N N . PHE B 1 107 ? -0.509 26.853 33.951 1.00 14.27 106 PHE B N 1
ATOM 2461 C CA . PHE B 1 107 ? -0.708 27.665 32.787 1.00 14.34 106 PHE B CA 1
ATOM 2462 C C . PHE B 1 107 ? -0.016 29.009 32.833 1.00 13.41 106 PHE B C 1
ATOM 2463 O O . PHE B 1 107 ? -0.043 29.709 31.782 1.00 16.05 106 PHE B O 1
ATOM 2471 N N . GLY B 1 108 ? 0.507 29.452 33.965 1.00 14.30 107 GLY B N 1
ATOM 2472 C CA . GLY B 1 108 ? 1.147 30.742 34.046 1.00 15.05 107 GLY B CA 1
ATOM 2473 C C . GLY B 1 108 ? 0.254 31.778 34.595 1.00 15.88 107 GLY B C 1
ATOM 2474 O O . GLY B 1 108 ? 0.639 32.473 35.575 1.00 19.16 107 GLY B O 1
ATOM 2475 N N . SER B 1 109 ? -0.930 31.889 34.031 1.00 14.81 108 SER B N 1
ATOM 2476 C CA . SER B 1 109 ? -1.886 32.876 34.494 1.00 15.82 108 SER B CA 1
ATOM 2477 C C . SER B 1 109 ? -3.255 32.402 34.073 1.00 17.66 108 SER B C 1
ATOM 2478 O O . SER B 1 109 ? -3.392 31.528 33.226 1.00 16.09 108 SER B O 1
ATOM 2481 N N . PHE B 1 110 ? -4.299 32.949 34.696 1.00 16.22 109 PHE B N 1
ATOM 2482 C CA . PHE B 1 110 ? -5.651 32.594 34.185 1.00 14.74 109 PHE B CA 1
ATOM 2483 C C . PHE B 1 110 ? -5.849 33.016 32.720 1.00 16.60 109 PHE B C 1
ATOM 2484 O O . PHE B 1 110 ? -6.451 32.289 31.960 1.00 14.42 109 PHE B O 1
ATOM 2492 N N . GLU B 1 111 ? -5.317 34.177 32.359 1.00 16.01 110 GLU B N 1
ATOM 2493 C CA . GLU B 1 111 ? -5.452 34.681 30.962 1.00 17.13 110 GLU B CA 1
ATOM 2494 C C . GLU B 1 111 ? -4.839 33.681 29.965 1.00 15.94 110 GLU B C 1
ATOM 2495 O O . GLU B 1 111 ? -5.491 33.363 28.987 1.00 16.26 110 GLU B O 1
ATOM 2501 N N . ALA B 1 112 ? -3.675 33.119 30.323 1.00 18.05 111 ALA B N 1
ATOM 2502 C CA . ALA B 1 112 ? -3.109 32.065 29.442 1.00 15.29 111 ALA B CA 1
ATOM 2503 C C . ALA B 1 112 ? -3.919 30.821 29.404 1.00 15.47 111 ALA B C 1
ATOM 2504 O O . ALA B 1 112 ? -4.127 30.219 28.328 1.00 14.26 111 ALA B O 1
ATOM 2506 N N . PHE B 1 113 ? -4.420 30.365 30.564 1.00 13.79 112 PHE B N 1
ATOM 2507 C CA . PHE B 1 113 ? -5.320 29.224 30.584 1.00 13.21 112 PHE B CA 1
ATOM 2508 C C . PHE B 1 113 ? -6.537 29.474 29.637 1.00 13.91 112 PHE B C 1
ATOM 2509 O O . PHE B 1 113 ? -6.895 28.623 28.853 1.00 15.22 112 PHE B O 1
ATOM 2517 N N . GLN B 1 114 ? -7.138 30.658 29.788 1.00 14.74 113 GLN B N 1
ATOM 2518 C CA . GLN B 1 114 ? -8.262 30.966 28.919 1.00 15.63 113 GLN B CA 1
ATOM 2519 C C . GLN B 1 114 ? -7.933 30.916 27.432 1.00 14.37 113 GLN B C 1
ATOM 2520 O O . GLN B 1 114 ? -8.699 30.380 26.619 1.00 15.94 113 GLN B O 1
ATOM 2526 N N . GLU B 1 115 ? -6.739 31.401 27.110 1.00 14.48 114 GLU B N 1
ATOM 2527 C CA . GLU B 1 115 ? -6.234 31.288 25.703 1.00 15.87 114 GLU B CA 1
ATOM 2528 C C . GLU B 1 115 ? -6.117 29.856 25.254 1.00 13.77 114 GLU B C 1
ATOM 2529 O O . GLU B 1 115 ? -6.573 29.449 24.169 1.00 15.43 114 GLU B O 1
ATOM 2535 N N . VAL B 1 116 ? -5.471 29.038 26.078 1.00 13.75 115 VAL B N 1
ATOM 2536 C CA . VAL B 1 116 ? -5.259 27.604 25.757 1.00 13.73 115 VAL B CA 1
ATOM 2537 C C . VAL B 1 116 ? -6.579 26.886 25.572 1.00 13.08 115 VAL B C 1
ATOM 2538 O O . VAL B 1 116 ? -6.796 26.082 24.644 1.00 14.12 115 VAL B O 1
ATOM 2542 N N . PHE B 1 117 ? -7.485 27.119 26.500 1.00 12.88 116 PHE B N 1
ATOM 2543 C CA . PHE B 1 117 ? -8.804 26.487 26.462 1.00 13.45 116 PHE B CA 1
ATOM 2544 C C . PHE B 1 117 ? -9.592 26.960 25.239 1.00 14.54 116 PHE B C 1
ATOM 2545 O O . PHE B 1 117 ? -10.203 26.130 24.563 1.00 14.27 116 PHE B O 1
ATOM 2553 N N . THR B 1 118 ? -9.507 28.260 24.966 1.00 13.69 117 THR B N 1
ATOM 2554 C CA . THR B 1 118 ? -10.201 28.846 23.821 1.00 15.89 117 THR B CA 1
ATOM 2555 C C . THR B 1 118 ? -9.634 28.279 22.498 1.00 17.73 117 THR B C 1
ATOM 2556 O O . THR B 1 118 ? -10.366 27.848 21.599 1.00 16.70 117 THR B O 1
ATOM 2560 N N . THR B 1 119 ? -8.294 28.111 22.443 1.00 16.34 118 THR B N 1
ATOM 2561 C CA . THR B 1 119 ? -7.720 27.451 21.268 1.00 15.34 118 THR B CA 1
ATOM 2562 C C . THR B 1 119 ? -8.202 26.079 21.082 1.00 15.19 118 THR B C 1
ATOM 2563 O O . THR B 1 119 ? -8.570 25.643 19.953 1.00 17.25 118 THR B O 1
ATOM 2567 N N . SER B 1 120 ? -8.251 25.253 22.150 1.00 13.27 119 SER B N 1
ATOM 2568 C CA . SER B 1 120 ? -8.711 23.910 22.038 1.00 13.72 119 SER B CA 1
ATOM 2569 C C . SER B 1 120 ? -10.179 23.867 21.502 1.00 14.25 119 SER B C 1
ATOM 2570 O O . SER B 1 120 ? -10.537 23.039 20.688 1.00 15.22 119 SER B O 1
ATOM 2573 N N . ALA B 1 121 ? -10.969 24.711 22.139 1.00 14.66 120 ALA B N 1
ATOM 2574 C CA . ALA B 1 121 ? -12.407 24.835 21.797 1.00 14.17 120 ALA B CA 1
ATOM 2575 C C . ALA B 1 121 ? -12.662 25.289 20.370 1.00 16.43 120 ALA B C 1
ATOM 2576 O O . ALA B 1 121 ? -13.570 24.733 19.736 1.00 16.25 120 ALA B O 1
ATOM 2578 N N . THR B 1 122 ? -11.834 26.216 19.897 1.00 16.35 121 THR B N 1
ATOM 2579 C CA A THR B 1 122 ? -12.045 26.671 18.494 0.50 18.80 121 THR B CA 1
ATOM 2580 C CA B THR B 1 122 ? -11.941 26.781 18.515 0.50 17.70 121 THR B CA 1
ATOM 2581 C C . THR B 1 122 ? -11.519 25.749 17.480 1.00 18.69 121 THR B C 1
ATOM 2582 O O . THR B 1 122 ? -12.156 25.546 16.399 1.00 20.71 121 THR B O 1
ATOM 2589 N N . THR B 1 123 ? -10.387 25.063 17.761 1.00 18.89 122 THR B N 1
ATOM 2590 C CA . THR B 1 123 ? -9.811 24.122 16.804 1.00 18.34 122 THR B CA 1
ATOM 2591 C C . THR B 1 123 ? -10.354 22.719 16.778 1.00 19.46 122 THR B C 1
ATOM 2592 O O . THR B 1 123 ? -10.019 21.878 15.960 1.00 21.40 122 THR B O 1
ATOM 2596 N N . ARG B 1 124 ? -11.281 22.395 17.675 1.00 15.43 123 ARG B N 1
ATOM 2597 C CA . ARG B 1 124 ? -11.952 21.127 17.667 1.00 15.42 123 ARG B CA 1
ATOM 2598 C C . ARG B 1 124 ? -12.800 21.148 16.378 1.00 17.30 123 ARG B C 1
ATOM 2599 O O . ARG B 1 124 ? -13.791 21.905 16.275 1.00 17.33 123 ARG B O 1
ATOM 2607 N N . PHE B 1 125 ? -12.403 20.353 15.389 1.00 14.66 124 PHE B N 1
ATOM 2608 C CA . PHE B 1 125 ? -13.040 20.453 14.083 1.00 15.04 124 PHE B CA 1
ATOM 2609 C C . PHE B 1 125 ? -14.179 19.487 13.986 1.00 15.02 124 PHE B C 1
ATOM 2610 O O . PHE B 1 125 ? -14.072 18.273 14.250 1.00 15.07 124 PHE B O 1
ATOM 2618 N N . GLY B 1 126 ? -15.340 19.975 13.597 1.00 13.24 125 GLY B N 1
ATOM 2619 C CA . GLY B 1 126 ? -16.530 19.210 13.689 1.00 14.28 125 GLY B CA 1
ATOM 2620 C C . GLY B 1 126 ? -17.208 19.363 15.047 1.00 14.02 125 GLY B C 1
ATOM 2621 O O . GLY B 1 126 ? -17.117 20.394 15.699 1.00 14.73 125 GLY B O 1
ATOM 2622 N N . SER B 1 127 ? -17.837 18.283 15.471 1.00 12.96 126 SER B N 1
ATOM 2623 C CA . SER B 1 127 ? -18.595 18.231 16.765 1.00 13.86 126 SER B CA 1
ATOM 2624 C C . SER B 1 127 ? -17.661 17.792 17.913 1.00 13.72 126 SER B C 1
ATOM 2625 O O . SER B 1 127 ? -16.873 16.860 17.695 1.00 14.27 126 SER B O 1
ATOM 2628 N N . GLY B 1 128 ? -17.879 18.274 19.125 1.00 13.07 127 GLY B N 1
ATOM 2629 C CA . GLY B 1 128 ? -17.168 17.789 20.250 1.00 13.36 127 GLY B CA 1
ATOM 2630 C C . GLY B 1 128 ? -17.210 18.736 21.433 1.00 13.67 127 GLY B C 1
ATOM 2631 O O . GLY B 1 128 ? -18.082 19.566 21.507 1.00 12.46 127 GLY B O 1
ATOM 2632 N N . TRP B 1 129 ? -16.221 18.531 22.338 1.00 12.85 128 TRP B N 1
ATOM 2633 C CA . TRP B 1 129 ? -16.184 19.201 23.686 1.00 12.80 128 TRP B CA 1
ATOM 2634 C C . TRP B 1 129 ? -14.764 19.648 23.984 1.00 13.13 128 TRP B C 1
ATOM 2635 O O . TRP B 1 129 ? -13.835 18.943 23.540 1.00 13.75 128 TRP B O 1
ATOM 2646 N N . ALA B 1 130 ? -14.605 20.767 24.653 1.00 12.57 129 ALA B N 1
ATOM 2647 C CA . ALA B 1 130 ? -13.320 21.170 25.211 1.00 13.19 129 ALA B CA 1
ATOM 2648 C C . ALA B 1 130 ? -13.368 21.021 26.735 1.00 14.06 129 ALA B C 1
ATOM 2649 O O . ALA B 1 130 ? -14.413 21.234 27.393 1.00 13.96 129 ALA B O 1
ATOM 2651 N N . TRP B 1 131 ? -12.248 20.611 27.282 1.00 13.24 130 TRP B N 1
ATOM 2652 C CA . TRP B 1 131 ? -12.216 20.184 28.680 1.00 12.92 130 TRP B CA 1
ATOM 2653 C C . TRP B 1 131 ? -11.004 20.745 29.377 1.00 13.52 130 TRP B C 1
ATOM 2654 O O . TRP B 1 131 ? -9.922 20.914 28.786 1.00 13.67 130 TRP B O 1
ATOM 2665 N N . LEU B 1 132 ? -11.109 21.026 30.695 1.00 13.20 131 LEU B N 1
ATOM 2666 C CA . LEU B 1 132 ? -9.973 21.105 31.596 1.00 12.79 131 LEU B CA 1
ATOM 2667 C C . LEU B 1 132 ? -10.120 19.858 32.491 1.00 12.70 131 LEU B C 1
ATOM 2668 O O . LEU B 1 132 ? -11.190 19.560 33.060 1.00 14.22 131 LEU B O 1
ATOM 2673 N N . VAL B 1 133 ? -9.025 19.041 32.538 1.00 12.87 132 VAL B N 1
ATOM 2674 C CA . VAL B 1 133 ? -9.002 17.812 33.279 1.00 13.09 132 VAL B CA 1
ATOM 2675 C C . VAL B 1 133 ? -7.813 17.697 34.212 1.00 12.97 132 VAL B C 1
ATOM 2676 O O . VAL B 1 133 ? -6.871 18.416 34.047 1.00 13.89 132 VAL B O 1
ATOM 2680 N N . VAL B 1 134 ? -8.016 16.821 35.201 1.00 14.99 133 VAL B N 1
ATOM 2681 C CA . VAL B 1 134 ? -6.907 16.314 36.060 1.00 15.61 133 VAL B CA 1
ATOM 2682 C C . VAL B 1 134 ? -6.525 14.985 35.475 1.00 16.49 133 VAL B C 1
ATOM 2683 O O . VAL B 1 134 ? -7.330 14.018 35.368 1.00 16.68 133 VAL B O 1
ATOM 2687 N N . ASN B 1 135 ? -5.285 14.967 35.009 1.00 20.65 134 ASN B N 1
ATOM 2688 C CA . ASN B 1 135 ? -4.740 13.711 34.417 1.00 22.79 134 ASN B CA 1
ATOM 2689 C C . ASN B 1 135 ? -4.367 12.656 35.477 1.00 25.32 134 ASN B C 1
ATOM 2690 O O . ASN B 1 135 ? -4.519 12.860 36.661 1.00 26.34 134 ASN B O 1
ATOM 2695 N N . ALA B 1 136 ? -3.868 11.484 35.012 1.00 39.90 135 ALA B N 1
ATOM 2696 C CA . ALA B 1 136 ? -3.385 10.420 35.988 1.00 46.88 135 ALA B CA 1
ATOM 2697 C C . ALA B 1 136 ? -2.402 10.860 37.102 1.00 53.16 135 ALA B C 1
ATOM 2698 O O . ALA B 1 136 ? -2.356 10.220 38.162 1.00 53.30 135 ALA B O 1
ATOM 2700 N N . GLU B 1 137 ? -1.696 11.992 36.910 1.00 48.63 136 GLU B N 1
ATOM 2701 C CA . GLU B 1 137 ? -0.729 12.579 37.886 1.00 41.42 136 GLU B CA 1
ATOM 2702 C C . GLU B 1 137 ? -1.228 13.618 38.827 1.00 46.22 136 GLU B C 1
ATOM 2703 O O . GLU B 1 137 ? -0.468 14.199 39.679 1.00 39.49 136 GLU B O 1
ATOM 2709 N N . GLY B 1 138 ? -2.499 13.948 38.687 1.00 28.15 137 GLY B N 1
ATOM 2710 C CA . GLY B 1 138 ? -2.996 14.998 39.509 1.00 33.47 137 GLY B CA 1
ATOM 2711 C C . GLY B 1 138 ? -2.564 16.331 38.878 1.00 22.97 137 GLY B C 1
ATOM 2712 O O . GLY B 1 138 ? -2.773 17.317 39.565 1.00 32.26 137 GLY B O 1
ATOM 2713 N N . LYS B 1 139 ? -2.220 16.301 37.569 1.00 26.78 138 LYS B N 1
ATOM 2714 C CA . LYS B 1 139 ? -1.826 17.539 36.794 1.00 26.41 138 LYS B CA 1
ATOM 2715 C C . LYS B 1 139 ? -2.992 18.012 35.856 1.00 19.66 138 LYS B C 1
ATOM 2716 O O . LYS B 1 139 ? -3.678 17.210 35.186 1.00 17.84 138 LYS B O 1
ATOM 2722 N N . LEU B 1 140 ? -3.099 19.311 35.822 1.00 16.74 139 LEU B N 1
ATOM 2723 C CA . LEU B 1 140 ? -4.126 19.955 34.913 1.00 15.27 139 LEU B CA 1
ATOM 2724 C C . LEU B 1 140 ? -3.704 19.953 33.445 1.00 14.81 139 LEU B C 1
ATOM 2725 O O . LEU B 1 140 ? -2.517 20.198 33.104 1.00 16.48 139 LEU B O 1
ATOM 2730 N N . GLU B 1 141 ? -4.651 19.640 32.561 1.00 14.42 140 GLU B N 1
ATOM 2731 C CA . GLU B 1 141 ? -4.412 19.557 31.113 1.00 15.23 140 GLU B CA 1
ATOM 2732 C C . GLU B 1 141 ? -5.701 20.071 30.455 1.00 16.28 140 GLU B C 1
ATOM 2733 O O . GLU B 1 141 ? -6.790 19.666 30.883 1.00 15.36 140 GLU B O 1
ATOM 2739 N N . VAL B 1 142 ? -5.512 20.798 29.355 1.00 15.35 141 VAL B N 1
ATOM 2740 C CA . VAL B 1 142 ? -6.636 21.123 28.426 1.00 14.71 141 VAL B CA 1
ATOM 2741 C C . VAL B 1 142 ? -6.595 20.108 27.316 1.00 17.10 141 VAL B C 1
ATOM 2742 O O . VAL B 1 142 ? -5.532 19.779 26.685 1.00 16.72 141 VAL B O 1
ATOM 2746 N N . VAL B 1 143 ? -7.775 19.570 26.978 1.00 14.23 142 VAL B N 1
ATOM 2747 C CA A VAL B 1 143 ? -7.892 18.596 25.881 0.50 13.97 142 VAL B CA 1
ATOM 2748 C CA B VAL B 1 143 ? -7.881 18.588 25.869 0.50 15.71 142 VAL B CA 1
ATOM 2749 C C . VAL B 1 143 ? -9.258 18.789 25.248 1.00 16.06 142 VAL B C 1
ATOM 2750 O O . VAL B 1 143 ? -10.207 19.230 25.918 1.00 16.36 142 VAL B O 1
ATOM 2757 N N . SER B 1 144 ? -9.389 18.451 23.964 1.00 15.76 143 SER B N 1
ATOM 2758 C CA . SER B 1 144 ? -10.754 18.344 23.307 1.00 14.63 143 SER B CA 1
ATOM 2759 C C . SER B 1 144 ? -11.012 16.949 22.899 1.00 15.18 143 SER B C 1
ATOM 2760 O O . SER B 1 144 ? -10.068 16.137 22.708 1.00 15.89 143 SER B O 1
ATOM 2763 N N . THR B 1 145 ? -12.252 16.601 22.742 1.00 13.05 144 THR B N 1
ATOM 2764 C CA . THR B 1 145 ? -12.695 15.262 22.324 1.00 15.36 144 THR B CA 1
ATOM 2765 C C . THR B 1 145 ? -13.746 15.411 21.214 1.00 14.93 144 THR B C 1
ATOM 2766 O O . THR B 1 145 ? -14.496 16.439 21.101 1.00 14.19 144 THR B O 1
ATOM 2770 N N . PRO B 1 146 ? -13.812 14.405 20.326 1.00 12.94 145 PRO B N 1
ATOM 2771 C CA . PRO B 1 146 ? -14.847 14.405 19.302 1.00 15.81 145 PRO B CA 1
ATOM 2772 C C . PRO B 1 146 ? -16.151 13.907 19.797 1.00 13.48 145 PRO B C 1
ATOM 2773 O O . PRO B 1 146 ? -16.279 13.020 20.659 1.00 13.33 145 PRO B O 1
ATOM 2777 N N . ASN B 1 147 ? -17.212 14.418 19.175 1.00 13.09 146 ASN B N 1
ATOM 2778 C CA . ASN B 1 147 ? -18.571 13.881 19.296 1.00 12.73 146 ASN B CA 1
ATOM 2779 C C . ASN B 1 147 ? -19.007 13.866 20.773 1.00 13.90 146 ASN B C 1
ATOM 2780 O O . ASN B 1 147 ? -18.977 14.936 21.358 1.00 14.14 146 ASN B O 1
ATOM 2785 N N . GLN B 1 148 ? -19.360 12.736 21.309 1.00 13.95 147 GLN B N 1
ATOM 2786 C CA . GLN B 1 148 ? -19.659 12.644 22.744 1.00 16.22 147 GLN B CA 1
ATOM 2787 C C . GLN B 1 148 ? -18.609 11.814 23.498 1.00 15.45 147 GLN B C 1
ATOM 2788 O O . GLN B 1 148 ? -18.855 11.390 24.627 1.00 15.57 147 GLN B O 1
ATOM 2794 N N . ASP B 1 149 ? -17.391 11.665 22.962 1.00 14.42 148 ASP B N 1
ATOM 2795 C CA . ASP B 1 149 ? -16.357 11.010 23.671 1.00 14.73 148 ASP B CA 1
ATOM 2796 C C . ASP B 1 149 ? -16.024 11.820 24.930 1.00 15.84 148 ASP B C 1
ATOM 2797 O O . ASP B 1 149 ? -16.134 13.089 24.879 1.00 16.69 148 ASP B O 1
ATOM 2802 N N . THR B 1 150 ? -15.721 11.118 26.024 1.00 14.76 149 THR B N 1
ATOM 2803 C CA . THR B 1 150 ? -15.398 11.817 27.266 1.00 16.47 149 THR B CA 1
ATOM 2804 C C . THR B 1 150 ? -14.024 11.433 27.736 1.00 15.48 149 THR B C 1
ATOM 2805 O O . THR B 1 150 ? -13.585 10.273 27.568 1.00 15.92 149 THR B O 1
ATOM 2809 N N . PRO B 1 151 ? -13.273 12.350 28.291 1.00 16.76 150 PRO B N 1
ATOM 2810 C CA . PRO B 1 151 ? -11.952 12.029 28.858 1.00 17.21 150 PRO B CA 1
ATOM 2811 C C . PRO B 1 151 ? -11.934 11.000 29.971 1.00 17.04 150 PRO B C 1
ATOM 2812 O O . PRO B 1 151 ? -10.837 10.425 30.255 1.00 17.30 150 PRO B O 1
ATOM 2816 N N . ILE B 1 152 ? -13.079 10.689 30.573 1.00 15.85 151 ILE B N 1
ATOM 2817 C CA . ILE B 1 152 ? -13.110 9.640 31.572 1.00 16.31 151 ILE B CA 1
ATOM 2818 C C . ILE B 1 152 ? -12.755 8.282 30.959 1.00 15.62 151 ILE B C 1
ATOM 2819 O O . ILE B 1 152 ? -12.292 7.413 31.685 1.00 18.40 151 ILE B O 1
ATOM 2824 N N . SER B 1 153 ? -12.972 8.155 29.672 1.00 14.61 152 SER B N 1
ATOM 2825 C CA . SER B 1 153 ? -12.545 6.942 28.941 1.00 17.21 152 SER B CA 1
ATOM 2826 C C . SER B 1 153 ? -11.075 6.787 28.770 1.00 17.26 152 SER B C 1
ATOM 2827 O O . SER B 1 153 ? -10.618 5.642 28.433 1.00 18.95 152 SER B O 1
ATOM 2830 N N . ASP B 1 154 ? -10.325 7.848 29.035 1.00 17.29 153 ASP B N 1
ATOM 2831 C CA . ASP B 1 154 ? -8.930 7.884 28.979 1.00 18.98 153 ASP B CA 1
ATOM 2832 C C . ASP B 1 154 ? -8.246 8.103 30.351 1.00 20.63 153 ASP B C 1
ATOM 2833 O O . ASP B 1 154 ? -7.123 8.652 30.379 1.00 23.51 153 ASP B O 1
ATOM 2838 N N . GLY B 1 155 ? -8.977 7.836 31.419 1.00 20.42 154 GLY B N 1
ATOM 2839 C CA . GLY B 1 155 ? -8.412 7.938 32.774 1.00 20.58 154 GLY B CA 1
ATOM 2840 C C . GLY B 1 155 ? -8.166 9.345 33.253 1.00 23.04 154 GLY B C 1
ATOM 2841 O O . GLY B 1 155 ? -7.386 9.553 34.218 1.00 23.81 154 GLY B O 1
ATOM 2842 N N . LYS B 1 156 ? -8.947 10.314 32.694 1.00 17.90 155 LYS B N 1
ATOM 2843 C CA . LYS B 1 156 ? -8.757 11.721 33.030 1.00 17.73 155 LYS B CA 1
ATOM 2844 C C . LYS B 1 156 ? -10.026 12.191 33.747 1.00 18.21 155 LYS B C 1
ATOM 2845 O O . LYS B 1 156 ? -11.112 11.594 33.510 1.00 23.94 155 LYS B O 1
ATOM 2851 N N . LYS B 1 157 ? -9.954 13.147 34.665 1.00 15.86 156 LYS B N 1
ATOM 2852 C CA . LYS B 1 157 ? -11.134 13.569 35.432 1.00 16.92 156 LYS B CA 1
ATOM 2853 C C . LYS B 1 157 ? -11.475 15.034 35.062 1.00 16.02 156 LYS B C 1
ATOM 2854 O O . LYS B 1 157 ? -10.692 15.909 35.367 1.00 15.59 156 LYS B O 1
ATOM 2860 N N . PRO B 1 158 ? -12.596 15.247 34.396 1.00 16.14 157 PRO B N 1
ATOM 2861 C CA . PRO B 1 158 ? -12.980 16.607 33.966 1.00 16.34 157 PRO B CA 1
ATOM 2862 C C . PRO B 1 158 ? -13.321 17.502 35.160 1.00 15.15 157 PRO B C 1
ATOM 2863 O O . PRO B 1 158 ? -14.032 17.018 36.065 1.00 15.92 157 PRO B O 1
ATOM 2867 N N . ILE B 1 159 ? -12.864 18.692 35.103 1.00 13.80 158 ILE B N 1
ATOM 2868 C CA . ILE B 1 159 ? -13.340 19.711 36.033 1.00 13.70 158 ILE B CA 1
ATOM 2869 C C . ILE B 1 159 ? -14.004 20.843 35.352 1.00 14.86 158 ILE B C 1
ATOM 2870 O O . ILE B 1 159 ? -14.598 21.751 36.039 1.00 13.84 158 ILE B O 1
ATOM 2875 N N . LEU B 1 160 ? -13.841 20.989 34.013 1.00 13.69 159 LEU B N 1
ATOM 2876 C CA . LEU B 1 160 ? -14.529 22.069 33.189 1.00 12.36 159 LEU B CA 1
ATOM 2877 C C . LEU B 1 160 ? -14.816 21.467 31.887 1.00 12.41 159 LEU B C 1
ATOM 2878 O O . LEU B 1 160 ? -13.977 20.669 31.394 1.00 14.28 159 LEU B O 1
ATOM 2883 N N . ALA B 1 161 ? -15.951 21.782 31.262 1.00 12.84 160 ALA B N 1
ATOM 2884 C CA . ALA B 1 161 ? -16.403 21.190 30.013 1.00 13.20 160 ALA B CA 1
ATOM 2885 C C . ALA B 1 161 ? -17.168 22.276 29.238 1.00 14.88 160 ALA B C 1
ATOM 2886 O O . ALA B 1 161 ? -17.983 22.987 29.836 1.00 13.97 160 ALA B O 1
ATOM 2888 N N . LEU B 1 162 ? -16.921 22.404 27.946 1.00 13.12 161 LEU B N 1
ATOM 2889 C CA . LEU B 1 162 ? -17.667 23.270 27.088 1.00 12.92 161 LEU B CA 1
ATOM 2890 C C . LEU B 1 162 ? -18.149 22.487 25.859 1.00 14.31 161 LEU B C 1
ATOM 2891 O O . LEU B 1 162 ? -17.307 21.929 25.131 1.00 15.14 161 LEU B O 1
ATOM 2896 N N . ASP B 1 163 ? -19.456 22.442 25.580 1.00 12.43 162 ASP B N 1
ATOM 2897 C CA . ASP B 1 163 ? -20.026 21.771 24.411 1.00 12.92 162 ASP B CA 1
ATOM 2898 C C . ASP B 1 163 ? -19.789 22.730 23.266 1.00 12.73 162 ASP B C 1
ATOM 2899 O O . ASP B 1 163 ? -20.277 23.852 23.204 1.00 13.94 162 ASP B O 1
ATOM 2904 N N . VAL B 1 164 ? -19.115 22.233 22.201 1.00 11.75 163 VAL B N 1
ATOM 2905 C CA . VAL B 1 164 ? -18.873 22.954 20.966 1.00 12.56 163 VAL B CA 1
ATOM 2906 C C . VAL B 1 164 ? -19.494 22.294 19.754 1.00 13.33 163 VAL B C 1
ATOM 2907 O O . VAL B 1 164 ? -19.224 22.749 18.631 1.00 14.29 163 VAL B O 1
ATOM 2911 N N . TRP B 1 165 ? -20.445 21.397 20.000 1.00 12.48 164 TRP B N 1
ATOM 2912 C CA . TRP B 1 165 ? -21.447 21.062 18.926 1.00 13.58 164 TRP B CA 1
ATOM 2913 C C . TRP B 1 165 ? -22.183 22.323 18.476 1.00 14.17 164 TRP B C 1
ATOM 2914 O O . TRP B 1 165 ? -22.462 23.233 19.283 1.00 13.42 164 TRP B O 1
ATOM 2925 N N . GLU B 1 166 ? -22.387 22.473 17.160 1.00 13.63 165 GLU B N 1
ATOM 2926 C CA . GLU B 1 166 ? -23.053 23.690 16.660 1.00 14.29 165 GLU B CA 1
ATOM 2927 C C . GLU B 1 166 ? -24.426 23.886 17.274 1.00 15.13 165 GLU B C 1
ATOM 2928 O O . GLU B 1 166 ? -24.821 25.026 17.496 1.00 14.18 165 GLU B O 1
ATOM 2934 N N . HIS B 1 167 ? -25.162 22.828 17.655 1.00 13.29 166 HIS B N 1
ATOM 2935 C CA . HIS B 1 167 ? -26.512 22.986 18.332 1.00 13.41 166 HIS B CA 1
ATOM 2936 C C . HIS B 1 167 ? -26.338 23.800 19.599 1.00 14.11 166 HIS B C 1
ATOM 2937 O O . HIS B 1 167 ? -27.304 24.389 20.065 1.00 15.37 166 HIS B O 1
ATOM 2944 N N . ALA B 1 168 ? -25.151 23.820 20.243 1.00 12.71 167 ALA B N 1
ATOM 2945 C CA . ALA B 1 168 ? -25.030 24.455 21.511 1.00 14.24 167 ALA B CA 1
ATOM 2946 C C . ALA B 1 168 ? -24.926 25.962 21.339 1.00 12.35 167 ALA B C 1
ATOM 2947 O O . ALA B 1 168 ? -25.074 26.734 22.364 1.00 13.47 167 ALA B O 1
ATOM 2949 N N . TYR B 1 169 ? -24.610 26.481 20.153 1.00 13.52 168 TYR B N 1
ATOM 2950 C CA . TYR B 1 169 ? -24.364 27.907 19.952 1.00 12.77 168 TYR B CA 1
ATOM 2951 C C . TYR B 1 169 ? -24.945 28.618 18.722 1.00 13.38 168 TYR B C 1
ATOM 2952 O O . TYR B 1 169 ? -24.846 29.821 18.576 1.00 16.10 168 TYR B O 1
ATOM 2961 N N . TYR B 1 170 ? -25.469 27.820 17.776 1.00 14.56 169 TYR B N 1
ATOM 2962 C CA . TYR B 1 170 ? -25.728 28.340 16.473 1.00 14.38 169 TYR B CA 1
ATOM 2963 C C . TYR B 1 170 ? -26.919 29.377 16.492 1.00 14.18 169 TYR B C 1
ATOM 2964 O O . TYR B 1 170 ? -26.791 30.341 15.736 1.00 16.29 169 TYR B O 1
ATOM 2973 N N . LEU B 1 171 ? -27.887 29.131 17.334 1.00 15.46 170 LEU B N 1
ATOM 2974 C CA . LEU B 1 171 ? -29.076 30.048 17.230 1.00 17.84 170 LEU B CA 1
ATOM 2975 C C . LEU B 1 171 ? -28.674 31.460 17.598 1.00 19.17 170 LEU B C 1
ATOM 2976 O O . LEU B 1 171 ? -29.039 32.465 16.872 1.00 20.26 170 LEU B O 1
ATOM 2981 N N . LYS B 1 172 ? -27.824 31.605 18.593 1.00 17.69 171 LYS B N 1
ATOM 2982 C CA A LYS B 1 172 ? -27.343 32.903 19.008 0.50 18.45 171 LYS B CA 1
ATOM 2983 C CA B LYS B 1 172 ? -27.337 32.910 19.006 0.50 17.90 171 LYS B CA 1
ATOM 2984 C C . LYS B 1 172 ? -26.100 33.398 18.336 1.00 19.09 171 LYS B C 1
ATOM 2985 O O . LYS B 1 172 ? -25.985 34.629 17.941 1.00 21.49 171 LYS B O 1
ATOM 2996 N N . TYR B 1 173 ? -25.067 32.583 18.208 1.00 14.24 172 TYR B N 1
ATOM 2997 C CA . TYR B 1 173 ? -23.780 32.993 17.731 1.00 14.89 172 TYR B CA 1
ATOM 2998 C C . TYR B 1 173 ? -23.464 32.669 16.258 1.00 15.35 172 TYR B C 1
ATOM 2999 O O . TYR B 1 173 ? -22.474 33.152 15.733 1.00 16.30 172 TYR B O 1
ATOM 3008 N N . ARG B 1 174 ? -24.313 31.829 15.692 1.00 15.47 173 ARG B N 1
ATOM 3009 C CA . ARG B 1 174 ? -24.141 31.363 14.318 1.00 18.34 173 ARG B CA 1
ATOM 3010 C C . ARG B 1 174 ? -22.691 30.847 14.187 1.00 16.72 173 ARG B C 1
ATOM 3011 O O . ARG B 1 174 ? -22.290 30.001 15.017 1.00 15.63 173 ARG B O 1
ATOM 3019 N N . ASN B 1 175 ? -21.995 31.218 13.127 1.00 17.52 174 ASN B N 1
ATOM 3020 C CA . ASN B 1 175 ? -20.656 30.685 12.879 1.00 17.93 174 ASN B CA 1
ATOM 3021 C C . ASN B 1 175 ? -19.594 31.104 13.878 1.00 16.98 174 ASN B C 1
ATOM 3022 O O . ASN B 1 175 ? -18.489 30.540 13.858 1.00 16.68 174 ASN B O 1
ATOM 3027 N N . VAL B 1 176 ? -19.901 32.087 14.737 1.00 16.09 175 VAL B N 1
ATOM 3028 C CA . VAL B 1 176 ? -18.848 32.778 15.467 1.00 17.86 175 VAL B CA 1
ATOM 3029 C C . VAL B 1 176 ? -18.660 32.027 16.795 1.00 16.62 175 VAL B C 1
ATOM 3030 O O . VAL B 1 176 ? -18.995 32.498 17.921 1.00 16.33 175 VAL B O 1
ATOM 3034 N N . ARG B 1 177 ? -18.116 30.820 16.710 1.00 15.50 176 ARG B N 1
ATOM 3035 C CA . ARG B 1 177 ? -17.828 29.992 17.897 1.00 15.10 176 ARG B CA 1
ATOM 3036 C C . ARG B 1 177 ? -16.974 30.739 18.938 1.00 14.48 176 ARG B C 1
ATOM 3037 O O . ARG B 1 177 ? -17.213 30.657 20.140 1.00 15.44 176 ARG B O 1
ATOM 3045 N N . PRO B 1 178 ? -16.076 31.682 18.533 1.00 16.81 177 PRO B N 1
ATOM 3046 C CA . PRO B 1 178 ? -15.296 32.372 19.561 1.00 15.97 177 PRO B CA 1
ATOM 3047 C C . PRO B 1 178 ? -16.128 33.278 20.440 1.00 15.56 177 PRO B C 1
ATOM 3048 O O . PRO B 1 178 ? -15.736 33.391 21.613 1.00 17.17 177 PRO B O 1
ATOM 3052 N N . ASN B 1 179 ? -17.233 33.835 19.920 1.00 15.27 178 ASN B N 1
ATOM 3053 C CA . ASN B 1 179 ? -18.017 34.697 20.785 1.00 16.03 178 ASN B CA 1
ATOM 3054 C C . ASN B 1 179 ? -18.742 33.887 21.828 1.00 15.49 178 ASN B C 1
ATOM 3055 O O . ASN B 1 179 ? -18.955 34.325 22.996 1.00 16.42 178 ASN B O 1
ATOM 3060 N N . TYR B 1 180 ? -19.166 32.655 21.467 1.00 14.46 179 TYR B N 1
ATOM 3061 C CA . TYR B 1 180 ? -19.781 31.728 22.399 1.00 14.14 179 TYR B CA 1
ATOM 3062 C C . TYR B 1 180 ? -18.807 31.283 23.478 1.00 14.65 179 TYR B C 1
ATOM 3063 O O . TYR B 1 180 ? -19.156 31.261 24.660 1.00 14.41 179 TYR B O 1
ATOM 3072 N N . ILE B 1 181 ? -17.586 30.982 23.067 1.00 15.65 180 ILE B N 1
ATOM 3073 C CA . ILE B 1 181 ? -16.589 30.585 24.083 1.00 15.31 180 ILE B CA 1
ATOM 3074 C C . ILE B 1 181 ? -16.298 31.720 25.062 1.00 15.15 180 ILE B C 1
ATOM 3075 O O . ILE B 1 181 ? -16.195 31.520 26.295 1.00 14.87 180 ILE B O 1
ATOM 3080 N N . LYS B 1 182 ? -16.219 32.967 24.542 1.00 15.46 181 LYS B N 1
ATOM 3081 C CA . LYS B 1 182 ? -16.049 34.108 25.436 1.00 18.04 181 LYS B CA 1
ATOM 3082 C C . LYS B 1 182 ? -17.217 34.225 26.424 1.00 20.13 181 LYS B C 1
ATOM 3083 O O . LYS B 1 182 ? -17.006 34.449 27.661 1.00 19.13 181 LYS B O 1
ATOM 3089 N N . ALA B 1 183 ? -18.449 34.050 25.938 1.00 17.27 182 ALA B N 1
ATOM 3090 C CA . ALA B 1 183 ? -19.638 34.070 26.794 1.00 17.37 182 ALA B CA 1
ATOM 3091 C C . ALA B 1 183 ? -19.644 33.052 27.868 1.00 17.52 182 ALA B C 1
ATOM 3092 O O . ALA B 1 183 ? -19.958 33.311 29.016 1.00 16.21 182 ALA B O 1
ATOM 3094 N N . PHE B 1 184 ? -19.126 31.839 27.551 1.00 15.69 183 PHE B N 1
ATOM 3095 C CA . PHE B 1 184 ? -19.048 30.778 28.529 1.00 15.49 183 PHE B CA 1
ATOM 3096 C C . PHE B 1 184 ? -18.245 31.209 29.715 1.00 15.19 183 PHE B C 1
ATOM 3097 O O . PHE B 1 184 ? -18.632 30.867 30.831 1.00 14.95 183 PHE B O 1
ATOM 3105 N N . PHE B 1 185 ? -17.151 31.936 29.502 1.00 14.24 184 PHE B N 1
ATOM 3106 C CA . PHE B 1 185 ? -16.333 32.280 30.620 1.00 14.91 184 PHE B CA 1
ATOM 3107 C C . PHE B 1 185 ? -17.040 33.210 31.631 1.00 15.68 184 PHE B C 1
ATOM 3108 O O . PHE B 1 185 ? -16.583 33.268 32.799 1.00 19.02 184 PHE B O 1
ATOM 3116 N N . GLU B 1 186 ? -18.154 33.849 31.242 1.00 14.71 185 GLU B N 1
ATOM 3117 C CA . GLU B 1 186 ? -18.928 34.689 32.186 1.00 17.49 185 GLU B CA 1
ATOM 3118 C C . GLU B 1 186 ? -19.859 33.832 33.049 1.00 18.11 185 GLU B C 1
ATOM 3119 O O . GLU B 1 186 ? -20.365 34.269 34.094 1.00 18.77 185 GLU B O 1
ATOM 3125 N N . ILE B 1 187 ? -20.174 32.578 32.645 1.00 14.26 186 ILE B N 1
ATOM 3126 C CA . ILE B 1 187 ? -21.213 31.777 33.248 1.00 14.24 186 ILE B CA 1
ATOM 3127 C C . ILE B 1 187 ? -20.763 30.444 33.827 1.00 13.17 186 ILE B C 1
ATOM 3128 O O . ILE B 1 187 ? -21.554 29.511 34.048 1.00 16.71 186 ILE B O 1
ATOM 3133 N N . ILE B 1 188 ? -19.447 30.355 34.077 1.00 14.06 187 ILE B N 1
ATOM 3134 C CA . ILE B 1 188 ? -18.921 29.091 34.685 1.00 13.10 187 ILE B CA 1
ATOM 3135 C C . ILE B 1 188 ? -19.292 29.017 36.164 1.00 13.73 187 ILE B C 1
ATOM 3136 O O 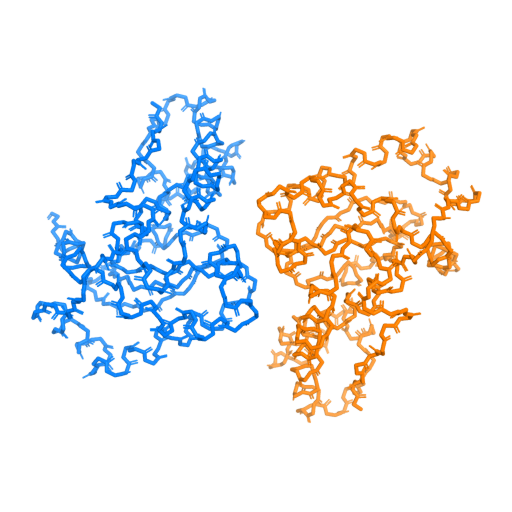. ILE B 1 188 ? -19.157 30.020 36.930 1.00 14.36 187 ILE B O 1
ATOM 3141 N N . ASN B 1 189 ? -19.739 27.866 36.595 1.00 12.68 188 ASN B N 1
ATOM 3142 C CA . ASN B 1 189 ? -19.995 27.629 37.987 1.00 12.93 188 ASN B CA 1
ATOM 3143 C C . ASN B 1 189 ? -18.669 27.171 38.630 1.00 12.72 188 ASN B C 1
ATOM 3144 O O . ASN B 1 189 ? -18.334 25.950 38.652 1.00 14.25 188 ASN B O 1
ATOM 3149 N N . TRP B 1 190 ? -17.885 28.118 39.110 1.00 12.09 189 TRP B N 1
ATOM 3150 C CA . TRP B 1 190 ? -16.633 27.842 39.761 1.00 12.64 189 TRP B CA 1
ATOM 3151 C C . TRP B 1 190 ? -16.704 26.974 41.038 1.00 12.13 189 TRP B C 1
ATOM 3152 O O . TRP B 1 190 ? -15.771 26.273 41.432 1.00 13.40 189 TRP B O 1
ATOM 3163 N N . ASN B 1 191 ? -17.874 27.094 41.701 1.00 12.44 190 ASN B N 1
ATOM 3164 C CA . ASN B 1 191 ? -18.103 26.213 42.804 1.00 12.58 190 ASN B CA 1
ATOM 3165 C C . ASN B 1 191 ? -18.115 24.721 42.414 1.00 12.51 190 ASN B C 1
ATOM 3166 O O . ASN B 1 191 ? -17.549 23.933 43.121 1.00 14.57 190 ASN B O 1
ATOM 3171 N N . LYS B 1 192 ? -18.752 24.425 41.299 1.00 14.94 191 LYS B N 1
ATOM 3172 C CA . LYS B 1 192 ? -18.729 23.095 40.765 1.00 14.17 191 LYS B CA 1
ATOM 3173 C C . LYS B 1 192 ? -17.318 22.698 40.346 1.00 14.98 191 LYS B C 1
ATOM 3174 O O . LYS B 1 192 ? -16.945 21.543 40.576 1.00 14.38 191 LYS B O 1
ATOM 3180 N N . VAL B 1 193 ? -16.607 23.601 39.657 1.00 14.22 192 VAL B N 1
ATOM 3181 C CA . VAL B 1 193 ? -15.244 23.312 39.236 1.00 14.20 192 VAL B CA 1
ATOM 3182 C C . VAL B 1 193 ? -14.467 22.884 40.472 1.00 15.32 192 VAL B C 1
ATOM 3183 O O . VAL B 1 193 ? -13.701 21.867 40.490 1.00 14.59 192 VAL B O 1
ATOM 3187 N N . ALA B 1 194 ? -14.614 23.623 41.583 1.00 12.82 193 ALA B N 1
ATOM 3188 C CA . ALA B 1 194 ? -13.948 23.318 42.783 1.00 13.52 193 ALA B CA 1
ATOM 3189 C C . ALA B 1 194 ? -14.265 21.963 43.354 1.00 14.25 193 ALA B C 1
ATOM 3190 O O . ALA B 1 194 ? -13.335 21.254 43.882 1.00 14.82 193 ALA B O 1
ATOM 3192 N N . GLU B 1 195 ? -15.553 21.626 43.338 1.00 13.67 194 GLU B N 1
ATOM 3193 C CA . GLU B 1 195 ? -15.962 20.283 43.837 1.00 15.51 194 GLU B CA 1
ATOM 3194 C C . GLU B 1 195 ? -15.321 19.161 43.042 1.00 16.19 194 GLU B C 1
ATOM 3195 O O . GLU B 1 195 ? -14.858 18.195 43.583 1.00 16.64 194 GLU B O 1
ATOM 3201 N N . LEU B 1 196 ? -15.345 19.348 41.738 1.00 15.34 195 LEU B N 1
ATOM 3202 C CA . LEU B 1 196 ? -14.770 18.364 40.859 1.00 15.81 195 LEU B CA 1
ATOM 3203 C C . LEU B 1 196 ? -13.296 18.228 41.062 1.00 15.96 195 LEU B C 1
ATOM 3204 O O . LEU B 1 196 ? -12.757 17.067 40.969 1.00 15.59 195 LEU B O 1
ATOM 3209 N N . TYR B 1 197 ? -12.577 19.327 41.183 1.00 13.68 196 TYR B N 1
ATOM 3210 C CA . TYR B 1 197 ? -11.152 19.314 41.392 1.00 15.14 196 TYR B CA 1
ATOM 3211 C C . TYR B 1 197 ? -10.783 18.620 42.719 1.00 16.01 196 TYR B C 1
ATOM 3212 O O . TYR B 1 197 ? -9.933 17.786 42.765 1.00 16.22 196 TYR B O 1
ATOM 3221 N N . ALA B 1 198 ? -11.530 18.962 43.770 1.00 16.23 197 ALA B N 1
ATOM 3222 C CA . ALA B 1 198 ? -11.248 18.376 45.058 1.00 17.86 197 ALA B CA 1
ATOM 3223 C C . ALA B 1 198 ? -11.454 16.865 44.974 1.00 18.72 197 ALA B C 1
ATOM 3224 O O . ALA B 1 198 ? -10.691 16.046 45.551 1.00 21.32 197 ALA B O 1
ATOM 3226 N N . GLU B 1 199 ? -12.502 16.435 44.297 1.00 16.92 198 GLU B N 1
ATOM 3227 C CA . GLU B 1 199 ? -12.785 14.963 44.162 1.00 20.53 198 GLU B CA 1
ATOM 3228 C C . GLU B 1 199 ? -11.703 14.293 43.355 1.00 20.51 198 GLU B C 1
ATOM 3229 O O . GLU B 1 199 ? -11.243 13.181 43.722 1.00 22.74 198 GLU B O 1
ATOM 3235 N N . ALA B 1 200 ? -11.162 14.973 42.347 1.00 18.14 199 ALA B N 1
ATOM 3236 C CA . ALA B 1 200 ? -10.173 14.335 41.490 1.00 19.72 199 ALA B CA 1
ATOM 3237 C C . ALA B 1 200 ? -8.919 14.084 42.278 1.00 23.59 199 ALA B C 1
ATOM 3238 O O . ALA B 1 200 ? -8.257 13.112 42.008 1.00 25.78 199 ALA B O 1
ATOM 3240 N N . LEU B 1 201 ? -8.560 14.968 43.203 1.00 20.76 200 LEU B N 1
ATOM 3241 C CA . LEU B 1 201 ? -7.269 14.908 43.915 1.00 25.68 200 LEU B CA 1
ATOM 3242 C C . LEU B 1 201 ? -7.425 13.937 45.118 1.00 31.83 200 LEU B C 1
ATOM 3243 O O . LEU B 1 201 ? -6.401 13.540 45.674 1.00 33.58 200 LEU B O 1
ATOM 3248 N N . GLU B 1 202 ? -8.632 13.577 45.490 1.00 30.77 201 GLU B N 1
ATOM 3249 C CA . GLU B 1 202 ? -8.871 12.622 46.616 1.00 41.52 201 GLU B CA 1
ATOM 3250 C C . GLU B 1 202 ? -8.082 11.291 46.519 1.00 46.71 201 GLU B C 1
ATOM 3251 O O . GLU B 1 202 ? -7.918 10.710 45.443 1.00 44.19 201 GLU B O 1
#